Protein AF-0000000074260651 (afdb_homodimer)

Sequence (670 aa):
MNLETLSLDEWGDALPSSGFEPFHVPAALEALDAHTDGELRLYGGFKGDRPVGLFPAVVRERSVGTAILSPPPGFSIPRLGPLVMPASPKRRKREKVNATFAAELVEELDVDSSLTLFRTVCTTAYPDPRPYVWNDLDLDTRFTYRLAVDGDPDDMLAACSKSLRREIRDARDLDVTVEPEGLEGTRAVFERAAERYAEQDRTFSLTWPYVRDLTESMAADDRCRTYVARDADGEFLTGVVALYSNDDAYFWLGGARTVHEGVSVNSLVHWRMVEDVAAGEPRQSVDGYDLMGANTERLCRYKSKFGADLSPYYVVESGGPSMDVAKRAYRLVARMNLETLSLDEWGDALPSSGFEPFHVPAALEALDAHTDGELRLYGGFKGDRPVGLFPAVVRERSVGTAILSPPPG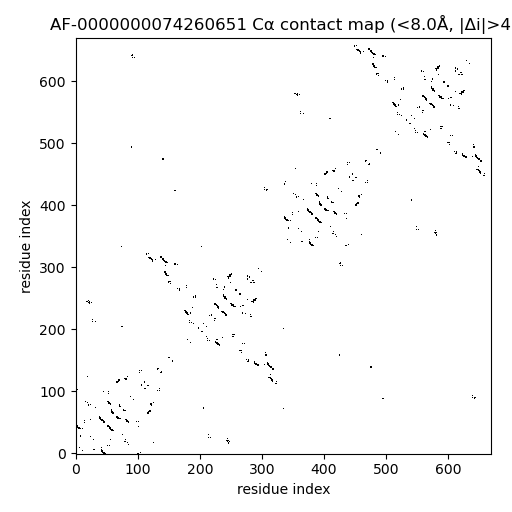FSIPRLGPLVMPASPKRRKREKVNATFAAELVEELDVDSSLTLFRTVCTTAYPDPRPYVWNDLDLDTRFTYRLAVDGDPDDMLAACSKSLRREIRDARDLDVTVEPEGLEGTRAVFERAAERYAEQDRTFSLTWPYVRDLTESMAADDRCRTYVARDADGEFLTGVVALYSNDDAYFWLGGARTVHEGVSVNSLVHWRMVEDVAAGEPRQSVDGYDLMGANTERLCRYKSKFGADLSPYYVVESGGPSMDVAKRAYRLVAR

InterPro domains:
  IPR016181 Acyl-CoA N-acyltransferase [SSF55729] (152-314)
  IPR038740 BioF2-like, acetyltransferase domain [PF13480] (161-303)

Organism: NCBI:txid2743089

Foldseek 3Di:
DDKDWDDLVVQQVQDDLDLADLCSHSLNVVLCCVPDAAHWTWMFDDDVPHTFKIAIWGWHDDPQAIETEQVAFLAQDQARGMDGHFPDPDPVRSVVSVLVVLVVVCVVQVQVDLRYKYKHWHGLSPDDPVSLVVVVWDKDKFKWFKAFLDDDLVVLLVLFAPVLVVLQVVLVPAQKDKDWDPPVLQVVQVVVQCVVCVVVVHDNRDDSSSSSSSQVSQVVVQFWTKIFMAHNVRHTFWIFIWGDDLAEIERGTTLDFGDDPNGTCSSNNVSVVSNQCSVQPPHVSYGMYIDRGDHDPVVNVVVVRSVTDMGMIMMIIHDDPSNVVVVVVSVVVSD/DDKDWDDLVRQQVQDDLDLADLCSHSLNVVLCCVPDAAHWTWMFDDDVPHTFKIAIWGWHDDPQAIETEQVAFLAQDQARGMDGHFPDPDPVRSVVSVLVVLVVVCVVQVQVDLRYKYKHWHGLSPDDPVSLVVVVWDKDKFKWFKAFLDDDLVVLLVVFAPVLVVLQVVLVPAQKDKDWDPPVLQVVQVVVQCVVCVVVVHDNRDDSSSSSSSQVSQVVVQFWTKIFMAHPVRDTFWIFIWGDDLAEIERGTTLDFGDDPNGTCSSNNVSVVSNQCSVQPPHVSYGMYIDRGCHDPVVNVVVVRSVTDMGMIMMIIHDDPSNVVVVVVSVVVSD

Nearest PDB structures (foldseek):
  6snr-assembly1_A  TM=6.760E-01  e=6.023E-12  Staphylococcus aureus
  4r87-assembly1_B  TM=6.368E-01  e=2.389E-03  Vibrio cholerae O1 biovar El Tor str. N16961
  6tdf-assembly1_A  TM=5.257E-01  e=7.294E-03  Aspergillus fumigatus Af293
  3tth-assembly13_F  TM=4.628E-01  e=1.761E-02  Coxiella burnetii
  3tth-assembly1_A  TM=4.621E-01  e=2.227E-02  Coxiella burnetii

pLDDT: mean 93.1, std 10.06, range [38.03, 98.81]

Secondary structure (DSSP, 8-state):
-EEEEE-HHHHHHH--SSS--GGGSHHHHHHHHHHSSSEEEEEEEEETTEEEEEEEEEEEEETTEEEEEESPTTS-------EE--S---HHHHHHHHHHHHHHHHHHTTTTSTTEEEEEE--TT----HHHHTTTEEEEEEEEEEEE--S-HHHHHHHS-HHHHHHHHHHHTSS-EEEEE-HHHHHHHHHHHHHHHHHTT------HHHHHHHHHHHHTTT-EEEEEEE-TT--EEEEEEEEE-SSEEEEEEE----EETTEE-HHHHHHHHHHHHHTT-S-TT--EEE-S---SHHHHHHHGGGTPEEEEEEEEEE-SHHHHHHHHHHHHHH-/-EEEEE-HHHHHHH--SSS--GGGSHHHHHHHHHHSSSEEEEEEEEETTEEEEEEEEEEEEETTEEEEEESPTTS-------EE--S---HHHHHHHHHHHHHHHHHHTTTTSTTEEEEEE--TT----HHHHTTTEEEEEEEEEEEE--S-HHHHHHHS-HHHHHHHHHHHTSS-EEEEE-HHHHHHHHHHHHHHHHHTT------HHHHHHHHHHHHTTT-EEEEEEE-TT--EEEEEEEEE-SSEEEEEEE----EETTEE-HHHHHHHHHHHHHTT-S-TT--EEE-S---SHHHHHHHGGGTPEEEEEEEEEE-SHHHHHHHHHHHHHH-

Solvent-accessible surface area (backbone atoms only — not comparable to full-atom values): 34716 Å² total; per-residue (Å²): 122,47,78,42,79,44,55,60,65,55,45,52,73,57,54,70,86,56,71,60,49,44,55,68,38,47,44,34,42,51,33,46,48,73,65,50,89,51,44,71,45,36,37,36,29,21,60,84,90,41,62,35,29,39,38,50,32,36,36,33,82,50,96,81,30,35,36,38,20,11,50,57,74,47,64,86,56,85,39,35,28,54,44,73,46,60,89,54,89,42,42,43,57,33,50,49,50,49,36,51,50,45,51,50,49,40,59,75,65,41,44,83,39,94,44,29,46,36,39,34,22,29,28,72,67,46,84,74,65,56,48,47,44,76,67,66,28,39,68,43,78,46,38,26,29,40,30,77,45,84,59,56,60,70,62,52,47,68,60,23,35,71,68,51,47,48,37,36,52,56,31,67,71,42,69,54,48,72,44,77,40,60,69,68,46,43,48,51,27,50,52,52,46,45,50,53,26,51,76,66,74,39,82,63,64,69,49,67,70,51,54,50,46,27,46,51,44,22,34,75,70,53,21,36,50,20,39,34,33,22,41,81,87,64,46,83,66,44,24,34,37,31,36,32,33,46,41,30,36,31,57,68,45,55,57,54,88,36,72,55,97,90,30,48,46,41,61,41,52,56,48,50,52,51,44,34,29,54,71,31,40,82,38,64,65,23,41,28,41,31,62,65,50,50,77,50,71,76,65,32,62,62,57,30,30,63,44,32,45,82,39,63,26,39,35,42,27,51,55,57,75,70,37,54,53,50,47,52,53,44,50,61,64,51,92,121,48,77,42,79,45,52,62,66,56,44,52,71,57,54,70,86,54,69,61,49,44,55,68,38,46,44,35,42,52,34,47,48,75,65,49,89,52,42,72,44,35,37,34,29,22,60,82,90,42,62,36,29,39,37,52,32,36,37,33,81,51,97,84,30,36,38,38,19,10,50,56,77,47,64,87,57,85,40,35,27,55,44,74,47,58,91,54,89,41,42,45,57,33,51,49,50,47,35,51,49,45,52,50,50,40,58,74,65,41,43,84,39,93,45,30,46,34,37,32,21,30,29,72,66,45,84,73,65,57,48,46,44,77,67,66,28,42,69,42,76,46,38,25,29,39,28,76,44,84,59,56,60,70,63,51,47,69,58,23,36,71,67,51,46,48,36,34,54,56,33,67,72,41,69,54,48,72,44,77,40,58,68,68,47,42,48,53,27,49,52,53,46,46,49,53,28,53,76,66,75,39,87,61,64,67,48,67,70,51,52,50,45,27,45,53,44,22,34,75,69,53,22,37,50,21,40,34,33,22,41,82,86,63,46,84,66,45,25,35,36,32,37,32,33,48,42,30,34,30,56,69,45,55,57,54,88,34,72,56,96,88,30,48,45,39,60,42,51,56,46,51,50,52,45,34,30,53,71,32,40,82,37,66,65,21,41,30,40,29,62,65,51,50,77,49,70,76,65,32,64,63,58,30,29,65,43,33,46,81,40,62,28,39,34,40,27,53,55,57,74,70,36,54,53,50,46,51,52,45,51,61,64,52,95

Radius of gyration: 27.03 Å; Cα contacts (8 Å, |Δi|>4): 1386; chains: 2; bounding box: 63×72×61 Å

Structure (mmCIF, N/CA/C/O backbone):
data_AF-0000000074260651-model_v1
#
loop_
_entity.id
_entity.type
_entity.pdbx_description
1 polymer 'GNAT family N-acetyltransferase'
#
loop_
_atom_site.group_PDB
_atom_site.id
_atom_site.type_symbol
_atom_site.label_atom_id
_atom_site.label_alt_id
_atom_site.label_comp_id
_atom_site.label_asym_id
_atom_site.label_entity_id
_atom_site.label_seq_id
_atom_site.pdbx_PDB_ins_code
_atom_site.Cartn_x
_atom_site.Cartn_y
_atom_site.Cartn_z
_atom_site.occupancy
_atom_site.B_iso_or_equiv
_atom_site.auth_seq_id
_atom_site.auth_comp_id
_atom_site.auth_asym_id
_atom_site.auth_atom_id
_atom_site.pdbx_PDB_model_num
ATOM 1 N N . MET A 1 1 ? -26.797 -8.141 -0.712 1 88.06 1 MET A N 1
ATOM 2 C CA . MET A 1 1 ? -25.859 -9.07 -1.351 1 88.06 1 MET A CA 1
ATOM 3 C C . MET A 1 1 ? -26.078 -10.492 -0.843 1 88.06 1 MET A C 1
ATOM 5 O O . MET A 1 1 ? -26.297 -10.703 0.35 1 88.06 1 MET A O 1
ATOM 9 N N . ASN A 1 2 ? -26.219 -11.414 -1.767 1 93.06 2 ASN A N 1
ATOM 10 C CA . ASN A 1 2 ? -26.359 -12.828 -1.417 1 93.06 2 ASN A CA 1
ATOM 11 C C . ASN A 1 2 ? -25.031 -13.578 -1.541 1 93.06 2 ASN A C 1
ATOM 13 O O . ASN A 1 2 ? -24.359 -13.469 -2.561 1 93.06 2 ASN A O 1
ATOM 17 N N . LEU A 1 3 ? -24.703 -14.273 -0.501 1 96.69 3 LEU A N 1
ATOM 18 C CA . LEU A 1 3 ? -23.5 -15.094 -0.505 1 96.69 3 LEU A CA 1
ATOM 19 C C . LEU A 1 3 ? -23.844 -16.547 -0.788 1 96.69 3 LEU A C 1
ATOM 21 O O . LEU A 1 3 ? -24.734 -17.125 -0.155 1 96.69 3 LEU A O 1
ATOM 25 N N . GLU A 1 4 ? -23.156 -17.141 -1.781 1 97.06 4 GLU A N 1
ATOM 26 C CA . GLU A 1 4 ? -23.422 -18.516 -2.195 1 97.06 4 GLU A CA 1
ATOM 27 C C . GLU A 1 4 ? -22.125 -19.312 -2.301 1 97.06 4 GLU A C 1
ATOM 29 O O . GLU A 1 4 ? -21.031 -18.734 -2.424 1 97.06 4 GLU A O 1
ATOM 34 N N . THR A 1 5 ? -22.281 -20.578 -2.17 1 97.81 5 THR A N 1
ATOM 35 C CA . THR A 1 5 ? -21.188 -21.469 -2.521 1 97.81 5 THR A CA 1
ATOM 36 C C . THR A 1 5 ? -21.297 -21.906 -3.98 1 97.81 5 THR A C 1
ATOM 38 O O . THR A 1 5 ? -22.375 -22.25 -4.457 1 97.81 5 THR A O 1
ATOM 41 N N . LEU A 1 6 ? -20.203 -21.906 -4.621 1 98.62 6 LEU A N 1
ATOM 42 C CA . LEU A 1 6 ? -20.172 -22.156 -6.059 1 98.62 6 LEU A CA 1
ATOM 43 C C . LEU A 1 6 ? -19.453 -23.453 -6.383 1 98.62 6 LEU A C 1
ATOM 45 O O . LEU A 1 6 ? -18.531 -23.859 -5.672 1 98.62 6 LEU A O 1
ATOM 49 N N . SER A 1 7 ? -19.938 -24.094 -7.5 1 98.31 7 SER A N 1
ATOM 50 C CA . SER A 1 7 ? -19.125 -25.141 -8.117 1 98.31 7 SER A CA 1
ATOM 51 C C . SER A 1 7 ? -17.922 -24.531 -8.836 1 98.31 7 SER A C 1
ATOM 53 O O . SER A 1 7 ? -17.844 -23.312 -9.039 1 98.31 7 SER A O 1
ATOM 55 N N . LEU A 1 8 ? -17.031 -25.375 -9.148 1 98.19 8 LEU A N 1
ATOM 56 C CA . LEU A 1 8 ? -15.852 -24.922 -9.867 1 98.19 8 LEU A CA 1
ATOM 57 C C . LEU A 1 8 ? -16.234 -24.281 -11.195 1 98.19 8 LEU A C 1
ATOM 59 O O . LEU A 1 8 ? -15.641 -23.266 -11.594 1 98.19 8 LEU A O 1
ATOM 63 N N . ASP A 1 9 ? -17.203 -24.828 -11.867 1 98.06 9 ASP A N 1
ATOM 64 C CA . ASP A 1 9 ? -17.656 -24.281 -13.141 1 98.06 9 ASP A CA 1
ATOM 65 C C . ASP A 1 9 ? -18.297 -22.906 -12.945 1 98.06 9 ASP A C 1
ATOM 67 O O . ASP A 1 9 ? -18.016 -21.984 -13.703 1 98.06 9 ASP A O 1
ATOM 71 N N . GLU A 1 10 ? -19.203 -22.828 -11.969 1 98.31 10 GLU A N 1
ATOM 72 C CA . GLU A 1 10 ? -19.844 -21.547 -11.664 1 98.31 10 GLU A CA 1
ATOM 73 C C . GLU A 1 10 ? -18.812 -20.484 -11.297 1 98.31 10 GLU A C 1
ATOM 75 O O . GLU A 1 10 ? -18.953 -19.312 -11.656 1 98.31 10 GLU A O 1
ATOM 80 N N . TRP A 1 11 ? -17.812 -20.922 -10.555 1 98.69 11 TRP A N 1
ATOM 81 C CA . TRP A 1 11 ? -16.703 -20.031 -10.195 1 98.69 11 TRP A CA 1
ATOM 82 C C . TRP A 1 11 ? -16 -19.5 -11.438 1 98.69 11 TRP A C 1
ATOM 84 O O . TRP A 1 11 ? -15.805 -18.281 -11.57 1 98.69 11 TRP A O 1
ATOM 94 N N . GLY A 1 12 ? -15.656 -20.391 -12.305 1 98.31 12 GLY A N 1
ATOM 95 C CA . GLY A 1 12 ? -15.023 -19.984 -13.555 1 98.31 12 GLY A CA 1
ATOM 96 C C . GLY A 1 12 ? -15.844 -18.969 -14.328 1 98.31 12 GLY A C 1
ATOM 97 O O . GLY A 1 12 ? -15.305 -18 -14.859 1 98.31 12 GLY A O 1
ATOM 98 N N . ASP A 1 13 ? -17.156 -19.172 -14.344 1 97.81 13 ASP A N 1
ATOM 99 C CA . ASP A 1 13 ? -18.062 -18.266 -15.062 1 97.81 13 ASP A CA 1
ATOM 100 C C . ASP A 1 13 ? -18.125 -16.891 -14.406 1 97.81 13 ASP A C 1
ATOM 102 O O . ASP A 1 13 ? -18.375 -15.891 -15.07 1 97.81 13 ASP A O 1
ATOM 106 N N . ALA A 1 14 ? -17.859 -16.859 -13.117 1 98.19 14 ALA A N 1
ATOM 107 C CA . ALA A 1 14 ? -18.031 -15.641 -12.344 1 98.19 14 ALA A CA 1
ATOM 108 C C . ALA A 1 14 ? -16.734 -14.82 -12.336 1 98.19 14 ALA A C 1
ATOM 110 O O . ALA A 1 14 ? -16.75 -13.648 -11.961 1 98.19 14 ALA A O 1
ATOM 111 N N . LEU A 1 15 ? -15.586 -15.438 -12.719 1 98.19 15 LEU A N 1
ATOM 112 C CA . LEU A 1 15 ? -14.312 -14.727 -12.695 1 98.19 15 LEU A CA 1
ATOM 113 C C . LEU A 1 15 ? -14.352 -13.5 -13.602 1 98.19 15 LEU A C 1
ATOM 115 O O . LEU A 1 15 ? -14.906 -13.555 -14.703 1 98.19 15 LEU A O 1
ATOM 119 N N . PRO A 1 16 ? -13.812 -12.375 -13.148 1 97.38 16 PRO A N 1
ATOM 120 C CA . PRO A 1 16 ? -13.688 -11.219 -14.031 1 97.38 16 PRO A CA 1
ATOM 121 C C . PRO A 1 16 ? -12.672 -11.43 -15.148 1 97.38 16 PRO A C 1
ATOM 123 O O . PRO A 1 16 ? -12 -12.469 -15.188 1 97.38 16 PRO A O 1
ATOM 126 N N . SER A 1 17 ? -12.586 -10.445 -16.016 1 96.25 17 SER A N 1
ATOM 127 C CA . SER A 1 17 ? -11.68 -10.555 -17.156 1 96.25 17 SER A CA 1
ATOM 128 C C . SER A 1 17 ? -10.242 -10.242 -16.75 1 96.25 17 SER A C 1
ATOM 130 O O . SER A 1 17 ? -9.305 -10.555 -17.484 1 96.25 17 SER A O 1
ATOM 132 N N . SER A 1 18 ? -10.062 -9.602 -15.641 1 96.5 18 SER A N 1
ATOM 133 C CA . SER A 1 18 ? -8.742 -9.219 -15.148 1 96.5 18 SER A CA 1
ATOM 134 C C . SER A 1 18 ? -8.75 -9.062 -13.633 1 96.5 18 SER A C 1
ATOM 136 O O . SER A 1 18 ? -9.797 -9.156 -12.992 1 96.5 18 SER A O 1
ATOM 138 N N . GLY A 1 19 ? -7.633 -8.922 -13.062 1 96.31 19 GLY A N 1
ATOM 139 C CA . GLY A 1 19 ? -7.547 -8.555 -11.656 1 96.31 19 GLY A CA 1
ATOM 140 C C . GLY A 1 19 ? -7.438 -9.75 -10.727 1 96.31 19 GLY A C 1
ATOM 141 O O . GLY A 1 19 ? -7.508 -9.594 -9.508 1 96.31 19 GLY A O 1
ATOM 142 N N . PHE A 1 20 ? -7.367 -10.961 -11.25 1 97.75 20 PHE A N 1
ATOM 143 C CA . PHE A 1 20 ? -7.18 -12.141 -10.414 1 97.75 20 PHE A CA 1
ATOM 144 C C . PHE A 1 20 ? -5.801 -12.758 -10.641 1 97.75 20 PHE A C 1
ATOM 146 O O . PHE A 1 20 ? -5.086 -12.352 -11.562 1 97.75 20 PHE A O 1
ATOM 153 N N . GLU A 1 21 ? -5.406 -13.688 -9.742 1 97.44 21 GLU A N 1
ATOM 154 C CA . GLU A 1 21 ? -4.133 -14.406 -9.805 1 97.44 21 GLU A CA 1
ATOM 155 C C . GLU A 1 21 ? -4.289 -15.75 -10.5 1 97.44 21 GLU A C 1
ATOM 157 O O . GLU A 1 21 ? -5.406 -16.266 -10.641 1 97.44 21 GLU A O 1
ATOM 162 N N . PRO A 1 22 ? -3.172 -16.328 -10.953 1 98.25 22 PRO A N 1
ATOM 163 C CA . PRO A 1 22 ? -3.273 -17.609 -11.648 1 98.25 22 PRO A CA 1
ATOM 164 C C . PRO A 1 22 ? -3.973 -18.672 -10.82 1 98.25 22 PRO A C 1
ATOM 166 O O . PRO A 1 22 ? -4.66 -19.547 -11.375 1 98.25 22 PRO A O 1
ATOM 169 N N . PHE A 1 23 ? -3.898 -18.562 -9.586 1 98.56 23 PHE A N 1
ATOM 170 C CA . PHE A 1 23 ? -4.375 -19.641 -8.719 1 98.56 23 PHE A CA 1
ATOM 171 C C . PHE A 1 23 ? -5.875 -19.516 -8.477 1 98.56 23 PHE A C 1
ATOM 173 O O . PHE A 1 23 ? -6.484 -20.406 -7.871 1 98.56 23 PHE A O 1
ATOM 180 N N . HIS A 1 24 ? -6.449 -18.469 -9.016 1 98.81 24 HIS A N 1
ATOM 181 C CA . HIS A 1 24 ? -7.895 -18.297 -8.914 1 98.81 24 HIS A CA 1
ATOM 182 C C . HIS A 1 24 ? -8.617 -19.078 -9.992 1 98.81 24 HIS A C 1
ATOM 184 O O . HIS A 1 24 ? -9.836 -19.266 -9.93 1 98.81 24 HIS A O 1
ATOM 190 N N . VAL A 1 25 ? -7.934 -19.5 -11.016 1 98.56 25 VAL A N 1
ATOM 191 C CA . VAL A 1 25 ? -8.641 -20.141 -12.125 1 98.56 25 VAL A CA 1
ATOM 192 C C . VAL A 1 25 ? -9.047 -21.562 -11.727 1 98.56 25 VAL A C 1
ATOM 194 O O . VAL A 1 25 ? -8.375 -22.203 -10.93 1 98.56 25 VAL A O 1
ATOM 197 N N . PRO A 1 26 ? -10.078 -22.078 -12.352 1 98.5 26 PRO A N 1
ATOM 198 C CA . PRO A 1 26 ? -10.609 -23.391 -11.977 1 98.5 26 PRO A CA 1
ATOM 199 C C . PRO A 1 26 ? -9.555 -24.5 -12.07 1 98.5 26 PRO A C 1
ATOM 201 O O . PRO A 1 26 ? -9.5 -25.375 -11.203 1 98.5 26 PRO A O 1
ATOM 204 N N . ALA A 1 27 ? -8.664 -24.438 -13.047 1 98.25 27 ALA A N 1
ATOM 205 C CA . ALA A 1 27 ? -7.645 -25.469 -13.227 1 98.25 27 ALA A CA 1
ATOM 206 C C . ALA A 1 27 ? -6.723 -25.547 -12.016 1 98.25 27 ALA A C 1
ATOM 208 O O . ALA A 1 27 ? -6.395 -26.641 -11.539 1 98.25 27 ALA A O 1
ATOM 209 N N . ALA A 1 28 ? -6.32 -24.422 -11.523 1 98.75 28 ALA A N 1
ATOM 210 C CA . ALA A 1 28 ? -5.438 -24.375 -10.359 1 98.75 28 ALA A CA 1
ATOM 211 C C . ALA A 1 28 ? -6.176 -24.797 -9.102 1 98.75 28 ALA A C 1
ATOM 213 O O . ALA A 1 28 ? -5.633 -25.547 -8.273 1 98.75 28 ALA A O 1
ATOM 214 N N . LEU A 1 29 ? -7.43 -24.328 -8.961 1 98.75 29 LEU A N 1
ATOM 215 C CA . LEU A 1 29 ? -8.219 -24.641 -7.773 1 98.75 29 LEU A CA 1
ATOM 216 C C . LEU A 1 29 ? -8.531 -26.125 -7.719 1 98.75 29 LEU A C 1
ATOM 218 O O . LEU A 1 29 ? -8.555 -26.719 -6.637 1 98.75 29 LEU A O 1
ATOM 222 N N . GLU A 1 30 ? -8.781 -26.703 -8.836 1 98 30 GLU A N 1
ATOM 223 C CA . GLU A 1 30 ? -9.031 -28.141 -8.898 1 98 30 GLU A CA 1
ATOM 224 C C . GLU A 1 30 ? -7.809 -28.938 -8.43 1 98 30 GLU A C 1
ATOM 226 O O . GLU A 1 30 ? -7.938 -29.891 -7.656 1 98 30 GLU A O 1
ATOM 231 N N . ALA A 1 31 ? -6.648 -28.562 -8.945 1 98.25 31 ALA A N 1
ATOM 232 C CA . ALA A 1 31 ? -5.41 -29.219 -8.516 1 98.25 31 ALA A CA 1
ATOM 233 C C . ALA A 1 31 ? -5.195 -29.031 -7.016 1 98.25 31 ALA A C 1
ATOM 235 O O . ALA A 1 31 ? -4.824 -29.984 -6.32 1 98.25 31 ALA A O 1
ATOM 236 N N . LEU A 1 32 ? -5.422 -27.844 -6.5 1 98.19 32 LEU A N 1
ATOM 237 C CA . LEU A 1 32 ? -5.273 -27.578 -5.078 1 98.19 32 LEU A CA 1
ATOM 238 C C . LEU A 1 32 ? -6.203 -28.453 -4.254 1 98.19 32 LEU A C 1
ATOM 240 O O . LEU A 1 32 ? -5.781 -29.062 -3.266 1 98.19 32 LEU A O 1
ATOM 244 N N . ASP A 1 33 ? -7.434 -28.531 -4.691 1 97.75 33 ASP A N 1
ATOM 245 C CA . ASP A 1 33 ? -8.453 -29.312 -3.99 1 97.75 33 ASP A CA 1
ATOM 246 C C . ASP A 1 33 ? -8.055 -30.781 -3.908 1 97.75 33 ASP A C 1
ATOM 248 O O . ASP A 1 33 ? -8.289 -31.438 -2.891 1 97.75 33 ASP A O 1
ATOM 252 N N . ALA A 1 34 ? -7.453 -31.281 -4.902 1 97.69 34 ALA A N 1
ATOM 253 C CA . ALA A 1 34 ? -7.09 -32.688 -4.984 1 97.69 34 ALA A CA 1
ATOM 254 C C . ALA A 1 34 ? -5.934 -33 -4.043 1 97.69 34 ALA A C 1
ATOM 256 O O . ALA A 1 34 ? -5.746 -34.156 -3.656 1 97.69 34 ALA A O 1
ATOM 257 N N . HIS A 1 35 ? -5.199 -32 -3.627 1 97.56 35 HIS A N 1
ATOM 258 C CA . HIS A 1 35 ? -3.949 -32.344 -2.947 1 97.56 35 HIS A CA 1
ATOM 259 C C . HIS A 1 35 ? -3.93 -31.766 -1.533 1 97.56 35 HIS A C 1
ATOM 261 O O . HIS A 1 35 ? -3.1 -32.156 -0.712 1 97.56 35 HIS A O 1
ATOM 267 N N . THR A 1 36 ? -4.777 -30.781 -1.23 1 95.69 36 THR A N 1
ATOM 268 C CA . THR A 1 36 ? -4.762 -30.141 0.08 1 95.69 36 THR A CA 1
ATOM 269 C C . THR A 1 36 ? -5.535 -30.969 1.098 1 95.69 36 THR A C 1
ATOM 271 O O . THR A 1 36 ? -6.434 -31.734 0.731 1 95.69 36 THR A O 1
ATOM 274 N N . ASP A 1 37 ? -5.027 -30.766 2.34 1 90.69 37 ASP A N 1
ATOM 275 C CA . ASP A 1 37 ? -5.832 -31.281 3.445 1 90.69 37 ASP A CA 1
ATOM 276 C C . ASP A 1 37 ? -6.934 -30.297 3.826 1 90.69 37 ASP A C 1
ATOM 278 O O . ASP A 1 37 ? -6.66 -29.125 4.117 1 90.69 37 ASP A O 1
ATOM 282 N N . GLY A 1 38 ? -8.211 -30.609 3.553 1 93.88 38 GLY A N 1
ATOM 283 C CA . GLY A 1 38 ? -9.344 -29.75 3.816 1 93.88 38 GLY A CA 1
ATOM 284 C C . GLY A 1 38 ? -10.344 -29.703 2.672 1 93.88 38 GLY A C 1
ATOM 285 O O . GLY A 1 38 ? -10.211 -30.453 1.7 1 93.88 38 GLY A O 1
ATOM 286 N N . GLU A 1 39 ? -11.266 -28.844 2.887 1 96.38 39 GLU A N 1
ATOM 287 C CA . GLU A 1 39 ? -12.336 -28.703 1.898 1 96.38 39 GLU A CA 1
ATOM 288 C C . GLU A 1 39 ? -12.25 -27.344 1.2 1 96.38 39 GLU A C 1
ATOM 290 O O . GLU A 1 39 ? -12.234 -26.297 1.856 1 96.38 39 GLU A O 1
ATOM 295 N N . LEU A 1 40 ? -12.117 -27.438 -0.144 1 98.19 40 LEU A N 1
ATOM 296 C CA . LEU A 1 40 ? -12.188 -26.203 -0.919 1 98.19 40 LEU A CA 1
ATOM 297 C C . LEU A 1 40 ? -13.625 -25.703 -0.995 1 98.19 40 LEU A C 1
ATOM 299 O O . LEU A 1 40 ? -14.523 -26.422 -1.436 1 98.19 40 LEU A O 1
ATOM 303 N N . ARG A 1 41 ? -13.891 -24.547 -0.505 1 98.5 41 ARG A N 1
ATOM 304 C CA . ARG A 1 41 ? -15.18 -23.875 -0.603 1 98.5 41 ARG A CA 1
ATOM 305 C C . ARG A 1 41 ? -15.047 -22.562 -1.373 1 98.5 41 ARG A C 1
ATOM 307 O O . ARG A 1 41 ? -14.219 -21.719 -1.036 1 98.5 41 ARG A O 1
ATOM 314 N N . LEU A 1 42 ? -15.852 -22.453 -2.42 1 98.81 42 LEU A N 1
ATOM 315 C CA . LEU A 1 42 ? -15.828 -21.281 -3.27 1 98.81 42 LEU A CA 1
ATOM 316 C C . LEU A 1 42 ? -17.047 -20.391 -2.998 1 98.81 42 LEU A C 1
ATOM 318 O O . LEU A 1 42 ? -18.172 -20.781 -3.277 1 98.81 42 LEU A O 1
ATOM 322 N N . TYR A 1 43 ? -16.734 -19.203 -2.473 1 98.75 43 TYR A N 1
ATOM 323 C CA . TYR A 1 43 ? -17.828 -18.297 -2.129 1 98.75 43 TYR A CA 1
ATOM 324 C C . TYR A 1 43 ? -17.984 -17.219 -3.189 1 98.75 43 TYR A C 1
ATOM 326 O O . TYR A 1 43 ? -17 -16.688 -3.701 1 98.75 43 TYR A O 1
ATOM 334 N N . GLY A 1 44 ? -19.25 -16.953 -3.535 1 98.62 44 GLY A N 1
ATOM 335 C CA . GLY A 1 44 ? -19.609 -15.852 -4.418 1 98.62 44 GLY A CA 1
ATOM 336 C C . GLY A 1 44 ? -20.672 -14.938 -3.834 1 98.62 44 GLY A C 1
ATOM 337 O O . GLY A 1 44 ? -21.656 -15.414 -3.281 1 98.62 44 GLY A O 1
ATOM 338 N N . GLY A 1 45 ? -20.344 -13.672 -3.814 1 98.06 45 GLY A N 1
ATOM 339 C CA . GLY A 1 45 ? -21.344 -12.664 -3.504 1 98.06 45 GLY A CA 1
ATOM 340 C C . GLY A 1 45 ? -22.016 -12.086 -4.738 1 98.06 45 GLY A C 1
ATOM 341 O O . GLY A 1 45 ? -21.344 -11.742 -5.711 1 98.06 45 GLY A O 1
ATOM 342 N N . PHE A 1 46 ? -23.375 -11.961 -4.691 1 97.69 46 PHE A N 1
ATOM 343 C CA . PHE A 1 46 ? -24.109 -11.562 -5.887 1 97.69 46 PHE A CA 1
ATOM 344 C C . PHE A 1 46 ? -25.078 -10.43 -5.57 1 97.69 46 PHE A C 1
ATOM 346 O O . PHE A 1 46 ? -25.672 -10.398 -4.492 1 97.69 46 PHE A O 1
ATOM 353 N N . LYS A 1 47 ? -25.141 -9.492 -6.414 1 95.56 47 LYS A N 1
ATOM 354 C CA . LYS A 1 47 ? -26.25 -8.547 -6.52 1 95.56 47 LYS A CA 1
ATOM 355 C C . LYS A 1 47 ? -27.156 -8.898 -7.699 1 95.56 47 LYS A C 1
ATOM 357 O O . LYS A 1 47 ? -26.812 -8.609 -8.852 1 95.56 47 LYS A O 1
ATOM 362 N N . GLY A 1 48 ? -28.281 -9.453 -7.402 1 93.19 48 GLY A N 1
ATOM 363 C CA . GLY A 1 48 ? -29 -10.141 -8.469 1 93.19 48 GLY A CA 1
ATOM 364 C C . GLY A 1 48 ? -28.219 -11.305 -9.055 1 93.19 48 GLY A C 1
ATOM 365 O O . GLY A 1 48 ? -27.781 -12.188 -8.328 1 93.19 48 GLY A O 1
ATOM 366 N N . ASP A 1 49 ? -28.016 -11.242 -10.367 1 92.44 49 ASP A N 1
ATOM 367 C CA . ASP A 1 49 ? -27.297 -12.32 -11.039 1 92.44 49 ASP A CA 1
ATOM 368 C C . ASP A 1 49 ? -25.844 -11.93 -11.305 1 92.44 49 ASP A C 1
ATOM 370 O O . ASP A 1 49 ? -25.078 -12.727 -11.852 1 92.44 49 ASP A O 1
ATOM 374 N N . ARG A 1 50 ? -25.531 -10.828 -10.812 1 95.56 50 ARG A N 1
ATOM 375 C CA . ARG A 1 50 ? -24.188 -10.32 -11.102 1 95.56 50 ARG A CA 1
ATOM 376 C C . ARG A 1 50 ? -23.234 -10.617 -9.953 1 95.56 50 ARG A C 1
ATOM 378 O O . ARG A 1 50 ? -23.469 -10.211 -8.812 1 95.56 50 ARG A O 1
ATOM 385 N N . PRO A 1 51 ? -22.141 -11.352 -10.266 1 97.25 51 PRO A N 1
ATOM 386 C CA . PRO A 1 51 ? -21.141 -11.547 -9.211 1 97.25 51 PRO A CA 1
ATOM 387 C C . PRO A 1 51 ? -20.422 -10.25 -8.828 1 97.25 51 PRO A C 1
ATOM 389 O O . PRO A 1 51 ? -20 -9.492 -9.703 1 97.25 51 PRO A O 1
ATOM 392 N N . VAL A 1 52 ? -20.281 -10 -7.547 1 97.44 52 VAL A N 1
ATOM 393 C CA . VAL A 1 52 ? -19.641 -8.773 -7.098 1 97.44 52 VAL A CA 1
ATOM 394 C C . VAL A 1 52 ? -18.484 -9.109 -6.16 1 97.44 52 VAL A C 1
ATOM 396 O O . VAL A 1 52 ? -17.688 -8.242 -5.809 1 97.44 52 VAL A O 1
ATOM 399 N N . GLY A 1 53 ? -18.344 -10.297 -5.734 1 98.06 53 GLY A N 1
ATOM 400 C CA . GLY A 1 53 ? -17.25 -10.766 -4.898 1 98.06 53 GLY A CA 1
ATOM 401 C C . GLY A 1 53 ? -17 -12.258 -5.012 1 98.06 53 GLY A C 1
ATOM 402 O O . GLY A 1 53 ? -17.938 -13.031 -5.203 1 98.06 53 GLY A O 1
ATOM 403 N N . LEU A 1 54 ? -15.828 -12.68 -4.965 1 98.81 54 LEU A N 1
ATOM 404 C CA . LEU A 1 54 ? -15.422 -14.078 -4.965 1 98.81 54 LEU A CA 1
ATOM 405 C C . LEU A 1 54 ? -14.367 -14.344 -3.895 1 98.81 54 LEU A C 1
ATOM 407 O O . LEU A 1 54 ? -13.484 -13.516 -3.67 1 98.81 54 LEU A O 1
ATOM 411 N N . PHE A 1 55 ? -14.469 -15.484 -3.219 1 98.75 55 PHE A N 1
ATOM 412 C CA . PHE A 1 55 ? -13.5 -15.859 -2.193 1 98.75 55 PHE A CA 1
ATOM 413 C C . PHE A 1 55 ? -13.328 -17.375 -2.137 1 98.75 55 PHE A C 1
ATOM 415 O O . PHE A 1 55 ? -14.266 -18.094 -1.797 1 98.75 55 PHE A O 1
ATOM 422 N N . PRO A 1 56 ? -12.141 -17.828 -2.504 1 98.81 56 PRO A N 1
ATOM 423 C CA . PRO A 1 56 ? -11.836 -19.25 -2.332 1 98.81 56 PRO A CA 1
ATOM 424 C C . PRO A 1 56 ? -11.219 -19.562 -0.969 1 98.81 56 PRO A C 1
ATOM 426 O O . PRO A 1 56 ? -10.32 -18.859 -0.519 1 98.81 56 PRO A O 1
ATOM 429 N N . ALA A 1 57 ? -11.688 -20.562 -0.326 1 97.62 57 ALA A N 1
ATOM 430 C CA . ALA A 1 57 ? -11.172 -20.938 0.992 1 97.62 57 ALA A CA 1
ATOM 431 C C . ALA A 1 57 ? -10.938 -22.438 1.096 1 97.62 57 ALA A C 1
ATOM 433 O O . ALA A 1 57 ? -11.719 -23.234 0.579 1 97.62 57 ALA A O 1
ATOM 434 N N . VAL A 1 58 ? -9.844 -22.766 1.676 1 97.5 58 VAL A N 1
ATOM 435 C CA . VAL A 1 58 ? -9.633 -24.125 2.131 1 97.5 58 VAL A CA 1
ATOM 436 C C . VAL A 1 58 ? -9.953 -24.234 3.621 1 97.5 58 VAL A C 1
ATOM 438 O O . VAL A 1 58 ? -9.289 -23.609 4.449 1 97.5 58 VAL A O 1
ATOM 441 N N . VAL A 1 59 ? -10.984 -25 3.902 1 96.44 59 VAL A N 1
ATOM 442 C CA . VAL A 1 59 ? -11.469 -25.125 5.273 1 96.44 59 VAL A CA 1
ATOM 443 C C . VAL A 1 59 ? -11.016 -26.453 5.863 1 96.44 59 VAL A C 1
ATOM 445 O O . VAL A 1 59 ? -11.266 -27.516 5.285 1 96.44 59 VAL A O 1
ATOM 448 N N . ARG A 1 60 ? -10.328 -26.328 6.91 1 93.06 60 ARG A N 1
ATOM 449 C CA . ARG A 1 60 ? -9.914 -27.5 7.668 1 93.06 60 ARG A CA 1
ATOM 450 C C . ARG A 1 60 ? -10.617 -27.578 9.016 1 93.06 60 ARG A C 1
ATOM 452 O O . ARG A 1 60 ? -10.375 -26.75 9.891 1 93.06 60 ARG A O 1
ATOM 459 N N . GLU A 1 61 ? -11.445 -28.547 9.188 1 90.62 61 GLU A N 1
ATOM 460 C CA . GLU A 1 61 ? -12.172 -28.734 10.445 1 90.62 61 GLU A CA 1
ATOM 461 C C . GLU A 1 61 ? -11.5 -29.797 11.312 1 90.62 61 GLU A C 1
ATOM 463 O O . GLU A 1 61 ? -11.273 -30.922 10.859 1 90.62 61 GLU A O 1
ATOM 468 N N . ARG A 1 62 ? -11.141 -29.328 12.461 1 85.94 62 ARG A N 1
ATOM 469 C CA . ARG A 1 62 ? -10.578 -30.25 13.453 1 85.94 62 ARG A CA 1
ATOM 470 C C . ARG A 1 62 ? -11.336 -30.172 14.773 1 85.94 62 ARG A C 1
ATOM 472 O O . ARG A 1 62 ? -12.219 -29.328 14.938 1 85.94 62 ARG A O 1
ATOM 479 N N . SER A 1 63 ? -11.062 -31.109 15.602 1 84.19 63 SER A N 1
ATOM 480 C CA . SER A 1 63 ? -11.727 -31.141 16.906 1 84.19 63 SER A CA 1
ATOM 481 C C . SER A 1 63 ? -11.414 -29.875 17.703 1 84.19 63 SER A C 1
ATOM 483 O O . SER A 1 63 ? -12.242 -29.422 18.5 1 84.19 63 SER A O 1
ATOM 485 N N . VAL A 1 64 ? -10.328 -29.266 17.406 1 80.5 64 VAL A N 1
ATOM 486 C CA . VAL A 1 64 ? -9.867 -28.141 18.234 1 80.5 64 VAL A CA 1
ATOM 487 C C . VAL A 1 64 ? -10.25 -26.828 17.578 1 80.5 64 VAL A C 1
ATOM 489 O O . VAL A 1 64 ? -10.117 -25.766 18.188 1 80.5 64 VAL A O 1
ATOM 492 N N . GLY A 1 65 ? -10.742 -26.969 16.406 1 87.88 65 GLY A N 1
ATOM 493 C CA . GLY A 1 65 ? -11.141 -25.734 15.766 1 87.88 65 GLY A CA 1
ATOM 494 C C . GLY A 1 65 ? -11.141 -25.828 14.25 1 87.88 65 GLY A C 1
ATOM 495 O O . GLY A 1 65 ? -11.023 -26.922 13.688 1 87.88 65 GLY A O 1
ATOM 496 N N . THR A 1 66 ? -11.43 -24.734 13.672 1 91.19 66 THR A N 1
ATOM 497 C CA . THR A 1 66 ? -11.531 -24.641 12.219 1 91.19 66 THR A CA 1
ATOM 498 C C . THR A 1 66 ? -10.484 -23.672 11.664 1 91.19 66 THR A C 1
ATOM 500 O O . THR A 1 66 ? -10.258 -22.609 12.234 1 91.19 66 THR A O 1
ATOM 503 N N . ALA A 1 67 ? -9.742 -24.094 10.672 1 93.19 67 ALA A N 1
ATOM 504 C CA . ALA A 1 67 ? -8.828 -23.203 9.945 1 93.19 67 ALA A CA 1
ATOM 505 C C . ALA A 1 67 ? -9.367 -22.875 8.562 1 93.19 67 ALA A C 1
ATOM 507 O O . ALA A 1 67 ? -9.727 -23.781 7.797 1 93.19 67 ALA A O 1
ATOM 508 N N . ILE A 1 68 ? -9.555 -21.656 8.297 1 95.5 68 ILE A N 1
ATOM 509 C CA . ILE A 1 68 ? -9.977 -21.156 6.988 1 95.5 68 ILE A CA 1
ATOM 510 C C . ILE A 1 68 ? -8.82 -20.422 6.316 1 95.5 68 ILE A C 1
ATOM 512 O O . ILE A 1 68 ? -8.461 -19.312 6.727 1 95.5 68 ILE A O 1
ATOM 516 N N . LEU A 1 69 ? -8.258 -21.031 5.301 1 96.38 69 LEU A N 1
ATOM 517 C CA . LEU A 1 69 ? -7 -20.562 4.723 1 96.38 69 LEU A CA 1
ATOM 518 C C . LEU A 1 69 ? -7.164 -20.281 3.232 1 96.38 69 LEU A C 1
ATOM 520 O O . LEU A 1 69 ? -7.734 -21.094 2.498 1 96.38 69 LEU A O 1
ATOM 524 N N . SER A 1 70 ? -6.805 -19.141 2.826 1 97.69 70 SER A N 1
ATOM 525 C CA . SER A 1 70 ? -6.762 -18.75 1.423 1 97.69 70 SER A CA 1
ATOM 526 C C . SER A 1 70 ? -5.488 -17.969 1.107 1 97.69 70 SER A C 1
ATOM 528 O O . SER A 1 70 ? -5.484 -16.734 1.152 1 97.69 70 SER A O 1
ATOM 530 N N . PRO A 1 71 ? -4.359 -18.531 0.776 1 97 71 PRO A N 1
ATOM 531 C CA . PRO A 1 71 ? -4.188 -19.938 0.43 1 97 71 PRO A CA 1
ATOM 532 C C . PRO A 1 71 ? -3.773 -20.797 1.626 1 97 71 PRO A C 1
ATOM 534 O O . PRO A 1 71 ? -3.371 -20.266 2.662 1 97 71 PRO A O 1
ATOM 537 N N . PRO A 1 72 ? -3.934 -22.094 1.483 1 94.75 72 PRO A N 1
ATOM 538 C CA . PRO A 1 72 ? -3.299 -22.969 2.471 1 94.75 72 PRO A CA 1
ATOM 539 C C . PRO A 1 72 ? -1.78 -23.016 2.326 1 94.75 72 PRO A C 1
ATOM 541 O O . PRO A 1 72 ? -1.255 -22.859 1.223 1 94.75 72 PRO A O 1
ATOM 544 N N . PRO A 1 73 ? -1.091 -23.219 3.439 1 91.44 73 PRO A N 1
ATOM 545 C CA . PRO A 1 73 ? 0.37 -23.297 3.357 1 91.44 73 PRO A CA 1
ATOM 546 C C . PRO A 1 73 ? 0.849 -24.547 2.633 1 91.44 73 PRO A C 1
ATOM 548 O O . PRO A 1 73 ? 0.097 -25.516 2.508 1 91.44 73 PRO A O 1
ATOM 551 N N . GLY A 1 74 ? 2.062 -24.469 2.082 1 91.31 74 GLY A N 1
ATOM 552 C CA . GLY A 1 74 ? 2.727 -25.656 1.568 1 91.31 74 GLY A CA 1
ATOM 553 C C . GLY A 1 74 ? 2.516 -25.859 0.08 1 91.31 74 GLY A C 1
ATOM 554 O O . GLY A 1 74 ? 3.016 -26.828 -0.495 1 91.31 74 GLY A O 1
ATOM 555 N N . PHE A 1 75 ? 1.873 -24.938 -0.553 1 96 75 PHE A N 1
ATOM 556 C CA . PHE A 1 75 ? 1.545 -25.172 -1.955 1 96 75 PHE A CA 1
ATOM 557 C C . PHE A 1 75 ? 2.146 -24.078 -2.836 1 96 75 PHE A C 1
ATOM 559 O O . PHE A 1 75 ? 1.822 -23.984 -4.023 1 96 75 PHE A O 1
ATOM 566 N N . SER A 1 76 ? 2.967 -23.234 -2.305 1 95.31 76 SER A N 1
ATOM 567 C CA . SER A 1 76 ? 3.658 -22.172 -3.021 1 95.31 76 SER A CA 1
ATOM 568 C C . SER A 1 76 ? 2.674 -21.266 -3.756 1 95.31 76 SER A C 1
ATOM 570 O O . SER A 1 76 ? 2.887 -20.922 -4.918 1 95.31 76 SER A O 1
ATOM 572 N N . ILE A 1 77 ? 1.545 -20.984 -3.109 1 97.31 77 ILE A N 1
ATOM 573 C CA . ILE A 1 77 ? 0.577 -20.016 -3.613 1 97.31 77 ILE A CA 1
ATOM 574 C C . ILE A 1 77 ? 0.779 -18.672 -2.916 1 97.31 77 ILE A C 1
ATOM 576 O O . ILE A 1 77 ? 0.488 -18.531 -1.727 1 97.31 77 ILE A O 1
ATOM 580 N N . PRO A 1 78 ? 1.26 -17.75 -3.658 1 96.31 78 PRO A N 1
ATOM 581 C CA . PRO A 1 78 ? 1.593 -16.484 -2.992 1 96.31 78 PRO A CA 1
ATOM 582 C C . PRO A 1 78 ? 0.356 -15.68 -2.6 1 96.31 78 PRO A C 1
ATOM 584 O O . PRO A 1 78 ? 0.341 -15.039 -1.545 1 96.31 78 PRO A O 1
ATOM 587 N N . ARG A 1 79 ? -0.637 -15.688 -3.445 1 97.56 79 ARG A N 1
ATOM 588 C CA . ARG A 1 79 ? -1.854 -14.914 -3.229 1 97.56 79 ARG A CA 1
ATOM 589 C C . ARG A 1 79 ? -3.078 -15.656 -3.752 1 97.56 79 ARG A C 1
ATOM 591 O O . ARG A 1 79 ? -3.062 -16.188 -4.863 1 97.56 79 ARG A O 1
ATOM 598 N N . LEU A 1 80 ? -4.109 -15.766 -2.996 1 97.94 80 LEU A N 1
ATOM 599 C CA . LEU A 1 80 ? -5.371 -16.406 -3.33 1 97.94 80 LEU A CA 1
ATOM 600 C C . LEU A 1 80 ? -6.527 -15.789 -2.553 1 97.94 80 LEU A C 1
ATOM 602 O O . LEU A 1 80 ? -7.395 -16.5 -2.045 1 97.94 80 LEU A O 1
ATOM 606 N N . GLY A 1 81 ? -6.531 -14.469 -2.299 1 96.88 81 GLY A N 1
ATOM 607 C CA . GLY A 1 81 ? -7.492 -13.781 -1.45 1 96.88 81 GLY A CA 1
ATOM 608 C C . GLY A 1 81 ? -8.734 -13.328 -2.197 1 96.88 81 GLY A C 1
ATOM 609 O O . GLY A 1 81 ? -9.047 -13.859 -3.264 1 96.88 81 GLY A O 1
ATOM 610 N N . PRO A 1 82 ? -9.492 -12.469 -1.654 1 98.44 82 PRO A N 1
ATOM 611 C CA . PRO A 1 82 ? -10.781 -12.055 -2.209 1 98.44 82 PRO A CA 1
ATOM 612 C C . PRO A 1 82 ? -10.633 -11.25 -3.504 1 98.44 82 PRO A C 1
ATOM 614 O O . PRO A 1 82 ? -9.625 -10.578 -3.705 1 98.44 82 PRO A O 1
ATOM 617 N N . LEU A 1 83 ? -11.594 -11.461 -4.328 1 98.31 83 LEU A N 1
ATOM 618 C CA . LEU A 1 83 ? -11.844 -10.586 -5.469 1 98.31 83 LEU A CA 1
ATOM 619 C C . LEU A 1 83 ? -13.109 -9.758 -5.254 1 98.31 83 LEU A C 1
ATOM 621 O O . LEU A 1 83 ? -14.109 -10.266 -4.742 1 98.31 83 LEU A O 1
ATOM 625 N N . VAL A 1 84 ? -13.016 -8.508 -5.492 1 97.62 84 VAL A N 1
ATOM 626 C CA . VAL A 1 84 ? -14.188 -7.641 -5.457 1 97.62 84 VAL A CA 1
ATOM 627 C C . VAL A 1 84 ? -14.383 -6.977 -6.82 1 97.62 84 VAL A C 1
ATOM 629 O O . VAL A 1 84 ? -13.438 -6.43 -7.391 1 97.62 84 VAL A O 1
ATOM 632 N N . MET A 1 85 ? -15.57 -7.082 -7.328 1 96.19 85 MET A N 1
ATOM 633 C CA . MET A 1 85 ? -15.891 -6.621 -8.68 1 96.19 85 MET A CA 1
ATOM 634 C C . MET A 1 85 ? -17.047 -5.641 -8.656 1 96.19 85 MET A C 1
ATOM 636 O O . MET A 1 85 ? -18.125 -5.926 -9.203 1 96.19 85 MET A O 1
ATOM 640 N N . PRO A 1 86 ? -16.828 -4.484 -8.148 1 92.19 86 PRO A N 1
ATOM 641 C CA . PRO A 1 86 ? -17.922 -3.5 -8.156 1 92.19 86 PRO A CA 1
ATOM 642 C C . PRO A 1 86 ? -18.281 -3.043 -9.562 1 92.19 86 PRO A C 1
ATOM 644 O O . PRO A 1 86 ? -17.406 -2.914 -10.422 1 92.19 86 PRO A O 1
ATOM 647 N N . ALA A 1 87 ? -19.516 -2.791 -9.828 1 90.69 87 ALA A N 1
ATOM 648 C CA . ALA A 1 87 ? -20.016 -2.354 -11.133 1 90.69 87 ALA A CA 1
ATOM 649 C C . ALA A 1 87 ? -19.797 -0.853 -11.32 1 90.69 87 ALA A C 1
ATOM 651 O O . ALA A 1 87 ? -19.641 -0.378 -12.445 1 90.69 87 ALA A O 1
ATOM 652 N N . SER A 1 88 ? -19.781 -0.155 -10.234 1 89.5 88 SER A N 1
ATOM 653 C CA . SER A 1 88 ? -19.688 1.302 -10.273 1 89.5 88 SER A CA 1
ATOM 654 C C . SER A 1 88 ? -18.25 1.773 -10.164 1 89.5 88 SER A C 1
ATOM 656 O O . SER A 1 88 ? -17.469 1.212 -9.398 1 89.5 88 SER A O 1
ATOM 658 N N . PRO A 1 89 ? -17.922 2.762 -10.969 1 86.44 89 PRO A N 1
ATOM 659 C CA . PRO A 1 89 ? -16.594 3.355 -10.805 1 86.44 89 PRO A CA 1
ATOM 660 C C . PRO A 1 89 ? -16.5 4.273 -9.586 1 86.44 89 PRO A C 1
ATOM 662 O O . PRO A 1 89 ? -15.406 4.68 -9.195 1 86.44 89 PRO A O 1
ATOM 665 N N . LYS A 1 90 ? -17.609 4.629 -8.953 1 87.12 90 LYS A N 1
ATOM 666 C CA . LYS A 1 90 ? -17.625 5.551 -7.816 1 87.12 90 LYS A CA 1
ATOM 667 C C . LYS A 1 90 ? -17.031 4.902 -6.57 1 87.12 90 LYS A C 1
ATOM 669 O O . LYS A 1 90 ? -17.406 3.781 -6.215 1 87.12 90 LYS A O 1
ATOM 674 N N . ARG A 1 91 ? -16.203 5.633 -5.91 1 86.88 91 ARG A N 1
ATOM 675 C CA . ARG A 1 91 ? -15.469 5.148 -4.742 1 86.88 91 ARG A CA 1
ATOM 676 C C . ARG A 1 91 ? -16.422 4.652 -3.662 1 86.88 91 ARG A C 1
ATOM 678 O O . ARG A 1 91 ? -16.25 3.555 -3.131 1 86.88 91 ARG A O 1
ATOM 685 N N . ARG A 1 92 ? -17.391 5.438 -3.332 1 89.81 92 ARG A N 1
ATOM 686 C CA . ARG A 1 92 ? -18.328 5.113 -2.26 1 89.81 92 ARG A CA 1
ATOM 687 C C . ARG A 1 92 ? -19.016 3.775 -2.521 1 89.81 92 ARG A C 1
ATOM 689 O O . ARG A 1 92 ? -19.156 2.951 -1.612 1 89.81 92 ARG A O 1
ATOM 696 N N . LYS A 1 93 ? -19.453 3.562 -3.725 1 92 93 LYS A N 1
ATOM 697 C CA . LYS A 1 93 ? -20.141 2.324 -4.074 1 92 93 LYS A CA 1
ATOM 698 C C . LYS A 1 93 ? -19.188 1.133 -4.035 1 92 93 LYS A C 1
ATOM 700 O O . LYS A 1 93 ? -19.547 0.054 -3.566 1 92 93 LYS A O 1
ATOM 705 N N . ARG A 1 94 ? -18 1.36 -4.578 1 93.38 94 ARG A N 1
ATOM 706 C CA . ARG A 1 94 ? -16.984 0.308 -4.547 1 93.38 94 ARG A CA 1
ATOM 707 C C . ARG A 1 94 ? -16.672 -0.105 -3.115 1 93.38 94 ARG A C 1
ATOM 709 O O . ARG A 1 94 ? -16.578 -1.297 -2.811 1 93.38 94 ARG A O 1
ATOM 716 N N . GLU A 1 95 ? -16.516 0.887 -2.234 1 94.88 95 GLU A N 1
ATOM 717 C CA . GLU A 1 95 ? -16.203 0.605 -0.839 1 94.88 95 GLU A CA 1
ATOM 718 C C . GLU A 1 95 ? -17.375 -0.078 -0.133 1 94.88 95 GLU A C 1
ATOM 720 O O . GLU A 1 95 ? -17.156 -0.944 0.721 1 94.88 95 GLU A O 1
ATOM 725 N N . LYS A 1 96 ? -18.562 0.311 -0.468 1 94.19 96 LYS A N 1
ATOM 726 C CA . LYS A 1 96 ? -19.734 -0.336 0.112 1 94.19 96 LYS A CA 1
ATOM 727 C C . LYS A 1 96 ? -19.797 -1.811 -0.274 1 94.19 96 LYS A C 1
ATOM 729 O O . LYS A 1 96 ? -20.047 -2.668 0.572 1 94.19 96 LYS A O 1
ATOM 734 N N . VAL A 1 97 ? -19.562 -2.117 -1.562 1 96.19 97 VAL A N 1
ATOM 735 C CA . VAL A 1 97 ? -19.578 -3.498 -2.033 1 96.19 97 VAL A CA 1
ATOM 736 C C . VAL A 1 97 ? -18.5 -4.297 -1.3 1 96.19 97 VAL A C 1
ATOM 738 O O . VAL A 1 97 ? -18.766 -5.398 -0.807 1 96.19 97 VAL A O 1
ATOM 741 N N . ASN A 1 98 ? -17.328 -3.746 -1.247 1 97.06 98 ASN A N 1
ATOM 742 C CA . ASN A 1 98 ? -16.219 -4.391 -0.564 1 97.06 98 ASN A CA 1
ATOM 743 C C . ASN A 1 98 ? -16.531 -4.645 0.908 1 97.06 98 ASN A C 1
ATOM 745 O O . ASN A 1 98 ? -16.328 -5.75 1.41 1 97.06 98 ASN A O 1
ATOM 749 N N . ALA A 1 99 ? -17.047 -3.625 1.603 1 96.62 99 ALA A N 1
ATOM 750 C CA . ALA A 1 99 ? -17.359 -3.729 3.025 1 96.62 99 ALA A CA 1
ATOM 751 C C . ALA A 1 99 ? -18.453 -4.773 3.27 1 96.62 99 ALA A C 1
ATOM 753 O O . ALA A 1 99 ? -18.344 -5.586 4.188 1 96.62 99 ALA A O 1
ATOM 754 N N . THR A 1 100 ? -19.484 -4.738 2.445 1 96.69 100 THR A N 1
ATOM 755 C CA . THR A 1 100 ? -20.594 -5.668 2.6 1 96.69 100 THR A CA 1
ATOM 756 C C . THR A 1 100 ? -20.141 -7.105 2.35 1 96.69 100 THR A C 1
ATOM 758 O O . THR A 1 100 ? -20.469 -8.008 3.117 1 96.69 100 THR A O 1
ATOM 761 N N . PHE A 1 101 ? -19.406 -7.328 1.304 1 98 101 PHE A N 1
ATOM 762 C CA . PHE A 1 101 ? -18.906 -8.656 0.976 1 98 101 PHE A CA 1
ATOM 763 C C . PHE A 1 101 ? -18.047 -9.211 2.104 1 98 101 PHE A C 1
ATOM 765 O O . PHE A 1 101 ? -18.219 -10.352 2.533 1 98 101 PHE A O 1
ATOM 772 N N . ALA A 1 102 ? -17.094 -8.414 2.566 1 97.31 102 ALA A N 1
ATOM 773 C CA . ALA A 1 102 ? -16.219 -8.82 3.654 1 97.31 102 ALA A CA 1
ATOM 774 C C . ALA A 1 102 ? -17.016 -9.18 4.906 1 97.31 102 ALA A C 1
ATOM 776 O O . ALA A 1 102 ? -16.75 -10.195 5.551 1 97.31 102 ALA A O 1
ATOM 777 N N . ALA A 1 103 ? -17.969 -8.312 5.246 1 96.19 103 ALA A N 1
ATOM 778 C CA . ALA A 1 103 ? -18.781 -8.547 6.438 1 96.19 103 ALA A CA 1
ATOM 779 C C . ALA A 1 103 ? -19.562 -9.859 6.328 1 96.19 103 ALA A C 1
ATOM 781 O O . ALA A 1 103 ? -19.625 -10.625 7.289 1 96.19 103 ALA A O 1
ATOM 782 N N . GLU A 1 104 ? -20.094 -10.102 5.176 1 96.75 104 GLU A N 1
ATOM 783 C CA . GLU A 1 104 ? -20.828 -11.344 4.949 1 96.75 104 GLU A CA 1
ATOM 784 C C . GLU A 1 104 ? -19.922 -12.562 5.059 1 96.75 104 GLU A C 1
ATOM 786 O O . GLU A 1 104 ? -20.312 -13.594 5.598 1 96.75 104 GLU A O 1
ATOM 791 N N . LEU A 1 105 ? -18.75 -12.469 4.492 1 96.62 105 LEU A N 1
ATOM 792 C CA . LEU A 1 105 ? -17.797 -13.562 4.574 1 96.62 105 LEU A CA 1
ATOM 793 C C . LEU A 1 105 ? -17.406 -13.852 6.02 1 96.62 105 LEU A C 1
ATOM 795 O O . LEU A 1 105 ? -17.391 -15.008 6.445 1 96.62 105 LEU A O 1
ATOM 799 N N . VAL A 1 106 ? -17.109 -12.766 6.766 1 95.56 106 VAL A N 1
ATOM 800 C CA . VAL A 1 106 ? -16.703 -12.891 8.156 1 95.56 106 VAL A CA 1
ATOM 801 C C . VAL A 1 106 ? -17.797 -13.562 8.969 1 95.56 106 VAL A C 1
ATOM 803 O O . VAL A 1 106 ? -17.531 -14.43 9.805 1 95.56 106 VAL A O 1
ATOM 806 N N . GLU A 1 107 ? -18.984 -13.164 8.672 1 95.19 107 GLU A N 1
ATOM 807 C CA . GLU A 1 107 ? -20.125 -13.742 9.359 1 95.19 107 GLU A CA 1
ATOM 808 C C . GLU A 1 107 ? -20.328 -15.203 8.953 1 95.19 107 GLU A C 1
ATOM 810 O O . GLU A 1 107 ? -20.453 -16.078 9.812 1 95.19 107 GLU A O 1
ATOM 815 N N . GLU A 1 108 ? -20.328 -15.484 7.68 1 95.31 108 GLU A N 1
ATOM 816 C CA . GLU A 1 108 ? -20.562 -16.828 7.148 1 95.31 108 GLU A CA 1
ATOM 817 C C . GLU A 1 108 ? -19.516 -17.812 7.66 1 95.31 108 GLU A C 1
ATOM 819 O O . GLU A 1 108 ? -19.844 -18.969 7.977 1 95.31 108 GLU A O 1
ATOM 824 N N . LEU A 1 109 ? -18.312 -17.344 7.738 1 94.12 109 LEU A N 1
ATOM 825 C CA . LEU A 1 109 ? -17.219 -18.234 8.078 1 94.12 109 LEU A CA 1
ATOM 826 C C . LEU A 1 109 ? -16.953 -18.234 9.578 1 94.12 109 LEU A C 1
ATOM 828 O O . LEU A 1 109 ? -16.031 -18.891 10.055 1 94.12 109 LEU A O 1
ATOM 832 N N . ASP A 1 110 ? -17.719 -17.484 10.328 1 92.44 110 ASP A N 1
ATOM 833 C CA . ASP A 1 110 ? -17.594 -17.391 11.773 1 92.44 110 ASP A CA 1
ATOM 834 C C . ASP A 1 110 ? -16.172 -17.047 12.195 1 92.44 110 ASP A C 1
ATOM 836 O O . ASP A 1 110 ? -15.586 -17.75 13.039 1 92.44 110 ASP A O 1
ATOM 840 N N . VAL A 1 111 ? -15.625 -16.125 11.531 1 89.81 111 VAL A N 1
ATOM 841 C CA . VAL A 1 111 ? -14.227 -15.742 11.703 1 89.81 111 VAL A CA 1
ATOM 842 C C . VAL A 1 111 ? -14.016 -15.18 13.109 1 89.81 111 VAL A C 1
ATOM 844 O O . VAL A 1 111 ? -12.922 -15.281 13.672 1 89.81 111 VAL A O 1
ATOM 847 N N . ASP A 1 112 ? -15.062 -14.664 13.758 1 85.81 112 ASP A N 1
ATOM 848 C CA . ASP A 1 112 ? -14.969 -14.039 15.07 1 85.81 112 ASP A CA 1
ATOM 849 C C . ASP A 1 112 ? -14.883 -15.086 16.172 1 85.81 112 ASP A C 1
ATOM 851 O O . ASP A 1 112 ? -14.586 -14.758 17.328 1 85.81 112 ASP A O 1
ATOM 855 N N . SER A 1 113 ? -15.125 -16.25 15.766 1 85.69 113 SER A N 1
ATOM 856 C CA . SER A 1 113 ? -15.039 -17.312 16.75 1 85.69 113 SER A CA 1
ATOM 857 C C . SER A 1 113 ? -13.602 -17.5 17.234 1 85.69 113 SER A C 1
ATOM 859 O O . SER A 1 113 ? -12.664 -17.438 16.453 1 85.69 113 SER A O 1
ATOM 861 N N . SER A 1 114 ? -13.445 -17.766 18.516 1 82.75 114 SER A N 1
ATOM 862 C CA . SER A 1 114 ? -12.133 -18.016 19.109 1 82.75 114 SER A CA 1
ATOM 863 C C . SER A 1 114 ? -11.539 -19.328 18.625 1 82.75 114 SER A C 1
ATOM 865 O O . SER A 1 114 ? -10.344 -19.578 18.812 1 82.75 114 SER A O 1
ATOM 867 N N . LEU A 1 115 ? -12.336 -20.125 17.953 1 86 115 LEU A N 1
ATOM 868 C CA . LEU A 1 115 ? -11.883 -21.422 17.484 1 86 115 LEU A CA 1
ATOM 869 C C . LEU A 1 115 ? -11.594 -21.406 15.984 1 86 115 LEU A C 1
ATOM 871 O O . LEU A 1 115 ? -11.258 -22.422 15.398 1 86 115 LEU A O 1
ATOM 875 N N . THR A 1 116 ? -11.75 -20.281 15.422 1 89.94 116 THR A N 1
ATOM 876 C CA . THR A 1 116 ? -11.547 -20.172 13.984 1 89.94 116 THR A CA 1
ATOM 877 C C . THR A 1 116 ? -10.258 -19.406 13.672 1 89.94 116 THR A C 1
ATOM 879 O O . THR A 1 116 ? -10.07 -18.281 14.133 1 89.94 116 THR A O 1
ATOM 882 N N . LEU A 1 117 ? -9.391 -20.078 13.031 1 92.25 117 LEU A N 1
ATOM 883 C CA . LEU A 1 117 ? -8.227 -19.422 12.445 1 92.25 117 LEU A CA 1
ATOM 884 C C . LEU A 1 117 ? -8.5 -19.016 11 1 92.25 117 LEU A C 1
ATOM 886 O O . LEU A 1 117 ? -8.828 -19.875 10.164 1 92.25 117 LEU A O 1
ATOM 890 N N . PHE A 1 118 ? -8.461 -17.781 10.742 1 94.25 118 PHE A N 1
ATOM 891 C CA . PHE A 1 118 ? -8.688 -17.25 9.398 1 94.25 118 PHE A CA 1
ATOM 892 C C . PHE A 1 118 ? -7.445 -16.547 8.883 1 94.25 118 PHE A C 1
ATOM 894 O O . PHE A 1 118 ? -6.848 -15.727 9.586 1 94.25 118 PHE A O 1
ATOM 901 N N . ARG A 1 119 ? -6.992 -16.891 7.707 1 96.12 119 ARG A N 1
ATOM 902 C CA . ARG A 1 119 ? -5.867 -16.219 7.059 1 96.12 119 ARG A CA 1
ATOM 903 C C . ARG A 1 119 ? -6.07 -16.156 5.547 1 96.12 119 ARG A C 1
ATOM 905 O O . ARG A 1 119 ? -6.348 -17.172 4.906 1 96.12 119 ARG A O 1
ATOM 912 N N . THR A 1 120 ? -5.996 -15.023 5.027 1 97.44 120 THR A N 1
ATOM 913 C CA . THR A 1 120 ? -6.078 -14.859 3.58 1 97.44 120 THR A CA 1
ATOM 914 C C . THR A 1 120 ? -5.008 -13.891 3.082 1 97.44 120 THR A C 1
ATOM 916 O O . THR A 1 120 ? -4.633 -12.953 3.787 1 97.44 120 THR A O 1
ATOM 919 N N . VAL A 1 121 ? -4.465 -14.188 1.951 1 97.81 121 VAL A N 1
ATOM 920 C CA . VAL A 1 121 ? -3.504 -13.328 1.27 1 97.81 121 VAL A CA 1
ATOM 921 C C . VAL A 1 121 ? -4.16 -12.688 0.049 1 97.81 121 VAL A C 1
ATOM 923 O O . VAL A 1 121 ? -4.496 -13.375 -0.917 1 97.81 121 VAL A O 1
ATOM 926 N N . CYS A 1 122 ? -4.336 -11.383 0.086 1 98.19 122 CYS A N 1
ATOM 927 C CA . CYS A 1 122 ? -5.047 -10.633 -0.941 1 98.19 122 CYS A CA 1
ATOM 928 C C . CYS A 1 122 ? -4.215 -10.523 -2.215 1 98.19 122 CYS A C 1
ATOM 930 O O . CYS A 1 122 ? -2.99 -10.648 -2.174 1 98.19 122 CYS A O 1
ATOM 932 N N . THR A 1 123 ? -4.898 -10.336 -3.285 1 97.25 123 THR A N 1
ATOM 933 C CA . THR A 1 123 ? -4.227 -10.094 -4.559 1 97.25 123 THR A CA 1
ATOM 934 C C . THR A 1 123 ? -3.66 -8.68 -4.613 1 97.25 123 THR A C 1
ATOM 936 O O . THR A 1 123 ? -4.012 -7.832 -3.789 1 97.25 123 THR A O 1
ATOM 939 N N . THR A 1 124 ? -2.807 -8.406 -5.559 1 95.88 124 THR A N 1
ATOM 940 C CA . THR A 1 124 ? -2.307 -7.055 -5.758 1 95.88 124 THR A CA 1
ATOM 941 C C . THR A 1 124 ? -3.418 -6.137 -6.258 1 95.88 124 THR A C 1
ATOM 943 O O . THR A 1 124 ? -3.316 -4.91 -6.145 1 95.88 124 THR A O 1
ATOM 946 N N . ALA A 1 125 ? -4.477 -6.719 -6.746 1 95.38 125 ALA A N 1
ATOM 947 C CA . ALA A 1 125 ? -5.594 -5.945 -7.285 1 95.38 125 ALA A CA 1
ATOM 948 C C . ALA A 1 125 ? -6.648 -5.691 -6.215 1 95.38 125 ALA A C 1
ATOM 950 O O . ALA A 1 125 ? -7.699 -5.105 -6.5 1 95.38 125 ALA A O 1
ATOM 951 N N . TYR A 1 126 ? -6.461 -6.184 -5.016 1 95.94 126 TYR A N 1
ATOM 952 C CA . TYR A 1 126 ? -7.328 -5.914 -3.873 1 95.94 126 TYR A CA 1
ATOM 953 C C . TYR A 1 126 ? -6.738 -4.832 -2.98 1 95.94 126 TYR A C 1
ATOM 955 O O . TYR A 1 126 ? -6.078 -5.133 -1.981 1 95.94 126 TYR A O 1
ATOM 963 N N . PRO A 1 127 ? -7.051 -3.586 -3.258 1 90.69 127 PRO A N 1
ATOM 964 C CA . PRO A 1 127 ? -6.305 -2.469 -2.668 1 90.69 127 PRO A CA 1
ATOM 965 C C . PRO A 1 127 ? -6.879 -2.021 -1.325 1 90.69 127 PRO A C 1
ATOM 967 O O . PRO A 1 127 ? -6.262 -1.215 -0.625 1 90.69 127 PRO A O 1
ATOM 970 N N . ASP A 1 128 ? -8.039 -2.506 -0.915 1 97 128 ASP A N 1
ATOM 971 C CA . ASP A 1 128 ? -8.711 -1.968 0.265 1 97 128 ASP A CA 1
ATOM 972 C C . ASP A 1 128 ? -9.023 -3.074 1.269 1 97 128 ASP A C 1
ATOM 974 O O . ASP A 1 128 ? -10.141 -3.604 1.286 1 97 128 ASP A O 1
ATOM 978 N N . PRO A 1 129 ? -8.078 -3.385 2.148 1 97.81 129 PRO A N 1
ATOM 979 C CA . PRO A 1 129 ? -8.281 -4.445 3.139 1 97.81 129 PRO A CA 1
ATOM 980 C C . PRO A 1 129 ? -9.016 -3.957 4.383 1 97.81 129 PRO A C 1
ATOM 982 O O . PRO A 1 129 ? -9.273 -4.742 5.301 1 97.81 129 PRO A O 1
ATOM 985 N N . ARG A 1 130 ? -9.438 -2.664 4.5 1 97.81 130 ARG A N 1
ATOM 986 C CA . ARG A 1 130 ? -9.922 -2.012 5.715 1 97.81 130 ARG A CA 1
ATOM 987 C C . ARG A 1 130 ? -11.141 -2.732 6.27 1 97.81 130 ARG A C 1
ATOM 989 O O . ARG A 1 130 ? -11.297 -2.852 7.488 1 97.81 130 ARG A O 1
ATOM 996 N N . PRO A 1 131 ? -12.062 -3.238 5.375 1 97.25 131 PRO A N 1
ATOM 997 C CA . PRO A 1 131 ? -13.242 -3.904 5.93 1 97.25 131 PRO A CA 1
ATOM 998 C C . PRO A 1 131 ? -12.891 -5.059 6.863 1 97.25 131 PRO A C 1
ATOM 1000 O O . PRO A 1 131 ? -13.609 -5.316 7.832 1 97.25 131 PRO A O 1
ATOM 1003 N N . TYR A 1 132 ? -11.805 -5.773 6.57 1 96.94 132 TYR A N 1
ATOM 1004 C CA . TYR A 1 132 ? -11.391 -6.875 7.438 1 96.94 132 TYR A CA 1
ATOM 1005 C C . TYR A 1 132 ? -10.82 -6.348 8.75 1 96.94 132 TYR A C 1
ATOM 1007 O O . TYR A 1 132 ? -11.047 -6.938 9.812 1 96.94 132 TYR A O 1
ATOM 1015 N N . VAL A 1 133 ? -10.094 -5.254 8.641 1 95.56 133 VAL A N 1
ATOM 1016 C CA . VAL A 1 133 ? -9.578 -4.602 9.844 1 95.56 133 VAL A CA 1
ATOM 1017 C C . VAL A 1 133 ? -10.742 -4.121 10.711 1 95.56 133 VAL A C 1
ATOM 1019 O O . VAL A 1 133 ? -10.719 -4.273 11.938 1 95.56 133 VAL A O 1
ATOM 1022 N N . TRP A 1 134 ? -11.75 -3.564 10.07 1 95.31 134 TRP A N 1
ATOM 1023 C CA . TRP A 1 134 ? -12.938 -3.088 10.773 1 95.31 134 TRP A CA 1
ATOM 1024 C C . TRP A 1 134 ? -13.664 -4.242 11.453 1 95.31 134 TRP A C 1
ATOM 1026 O O . TRP A 1 134 ? -14.492 -4.027 12.344 1 95.31 134 TRP A O 1
ATOM 1036 N N . ASN A 1 135 ? -13.406 -5.438 11.008 1 93.56 135 ASN A N 1
ATOM 1037 C CA . ASN A 1 135 ? -13.961 -6.637 11.633 1 93.56 135 ASN A CA 1
ATOM 1038 C C . ASN A 1 135 ? -12.945 -7.312 12.547 1 93.56 135 ASN A C 1
ATOM 1040 O O . ASN A 1 135 ? -12.945 -8.539 12.688 1 93.56 135 ASN A O 1
ATOM 1044 N N . ASP A 1 136 ? -11.977 -6.594 13.016 1 91.56 136 ASP A N 1
ATOM 1045 C CA . ASP A 1 136 ? -11.055 -6.93 14.094 1 91.56 136 ASP A CA 1
ATOM 1046 C C . ASP A 1 136 ? -10.016 -7.949 13.633 1 91.56 136 ASP A C 1
ATOM 1048 O O . ASP A 1 136 ? -9.562 -8.781 14.422 1 91.56 136 ASP A O 1
ATOM 1052 N N . LEU A 1 137 ? -9.75 -8.031 12.391 1 94.5 137 LEU A N 1
ATOM 1053 C CA . LEU A 1 137 ? -8.656 -8.867 11.891 1 94.5 137 LEU A CA 1
ATOM 1054 C C . LEU A 1 137 ? -7.359 -8.062 11.797 1 94.5 137 LEU A C 1
ATOM 1056 O O . LEU A 1 137 ? -7.391 -6.84 11.656 1 94.5 137 LEU A O 1
ATOM 1060 N N . ASP A 1 138 ? -6.262 -8.781 11.883 1 93.44 138 ASP A N 1
ATOM 1061 C CA . ASP A 1 138 ? -4.945 -8.164 11.758 1 93.44 138 ASP A CA 1
ATOM 1062 C C . ASP A 1 138 ? -4.555 -7.996 10.297 1 93.44 138 ASP A C 1
ATOM 1064 O O . ASP A 1 138 ? -4.922 -8.82 9.453 1 93.44 138 ASP A O 1
ATOM 1068 N N . LEU A 1 139 ? -3.828 -6.953 10.078 1 96.06 139 LEU A N 1
ATOM 1069 C CA . LEU A 1 139 ? -3.393 -6.637 8.719 1 96.06 139 LEU A CA 1
ATOM 1070 C C . LEU A 1 139 ? -1.871 -6.609 8.633 1 96.06 139 LEU A C 1
ATOM 1072 O O . LEU A 1 139 ? -1.209 -5.977 9.461 1 96.06 139 LEU A O 1
ATOM 1076 N N . ASP A 1 140 ? -1.338 -7.367 7.695 1 95.69 140 ASP A N 1
ATOM 1077 C CA . ASP A 1 140 ? 0.077 -7.305 7.344 1 95.69 140 ASP A CA 1
ATOM 1078 C C . ASP A 1 140 ? 0.26 -6.895 5.883 1 95.69 140 ASP A C 1
ATOM 1080 O O . ASP A 1 140 ? -0.615 -7.141 5.051 1 95.69 140 ASP A O 1
ATOM 1084 N N . THR A 1 141 ? 1.345 -6.203 5.633 1 97.38 141 THR A N 1
ATOM 1085 C CA . THR A 1 141 ? 1.655 -5.773 4.273 1 97.38 141 THR A CA 1
ATOM 1086 C C . THR A 1 141 ? 2.855 -6.539 3.725 1 97.38 141 THR A C 1
ATOM 1088 O O . THR A 1 141 ? 3.857 -6.715 4.418 1 97.38 141 THR A O 1
ATOM 1091 N N . ARG A 1 142 ? 2.705 -7.008 2.566 1 97.25 142 ARG A N 1
ATOM 1092 C CA . ARG A 1 142 ? 3.773 -7.637 1.798 1 97.25 142 ARG A CA 1
ATOM 1093 C C . ARG A 1 142 ? 3.936 -6.973 0.435 1 97.25 142 ARG A C 1
ATOM 1095 O O . ARG A 1 142 ? 3.133 -6.113 0.058 1 97.25 142 ARG A O 1
ATOM 1102 N N . PHE A 1 143 ? 5.039 -7.332 -0.211 1 97.56 143 PHE A N 1
ATOM 1103 C CA . PHE A 1 143 ? 5.332 -6.699 -1.492 1 97.56 143 PHE A CA 1
ATOM 1104 C C . PHE A 1 143 ? 5.758 -7.742 -2.523 1 97.56 143 PHE A C 1
ATOM 1106 O O . PHE A 1 143 ? 6.238 -8.812 -2.164 1 97.56 143 PHE A O 1
ATOM 1113 N N . THR A 1 144 ? 5.531 -7.438 -3.762 1 97.31 144 THR A N 1
ATOM 1114 C CA . THR A 1 144 ? 6.07 -8.18 -4.895 1 97.31 144 THR A CA 1
ATOM 1115 C C . THR A 1 144 ? 6.582 -7.234 -5.973 1 97.31 144 THR A C 1
ATOM 1117 O O . THR A 1 144 ? 6.402 -6.02 -5.871 1 97.31 144 THR A O 1
ATOM 1120 N N . TYR A 1 145 ? 7.355 -7.777 -6.945 1 96.88 145 TYR A N 1
ATOM 1121 C CA . TYR A 1 145 ? 7.816 -7.027 -8.109 1 96.88 145 TYR A CA 1
ATOM 1122 C C . TYR A 1 145 ? 6.969 -7.34 -9.336 1 96.88 145 TYR A C 1
ATOM 1124 O O . TYR A 1 145 ? 6.793 -8.508 -9.695 1 96.88 145 TYR A O 1
ATOM 1132 N N . ARG A 1 146 ? 6.41 -6.387 -9.93 1 97.62 146 ARG A N 1
ATOM 1133 C CA . ARG A 1 146 ? 5.691 -6.566 -11.188 1 97.62 146 ARG A CA 1
ATOM 1134 C C . ARG A 1 146 ? 6.348 -5.777 -12.312 1 97.62 146 ARG A C 1
ATOM 1136 O O . ARG A 1 146 ? 6.406 -4.547 -12.266 1 97.62 146 ARG A O 1
ATOM 1143 N N . LEU A 1 147 ? 6.848 -6.434 -13.297 1 97.44 147 LEU A N 1
ATOM 1144 C CA . LEU A 1 147 ? 7.422 -5.812 -14.484 1 97.44 147 LEU A CA 1
ATOM 1145 C C . LEU A 1 147 ? 6.363 -5.609 -15.562 1 97.44 147 LEU A C 1
ATOM 1147 O O . LEU A 1 147 ? 5.797 -6.578 -16.078 1 97.44 147 LEU A O 1
ATOM 1151 N N . ALA A 1 148 ? 6.051 -4.387 -15.883 1 97.31 148 ALA A N 1
ATOM 1152 C CA . ALA A 1 148 ? 5.172 -4.113 -17.016 1 97.31 148 ALA A CA 1
ATOM 1153 C C . ALA A 1 148 ? 5.848 -4.484 -18.344 1 97.31 148 ALA A C 1
ATOM 1155 O O . ALA A 1 148 ? 6.996 -4.113 -18.578 1 97.31 148 ALA A O 1
ATOM 1156 N N . VAL A 1 149 ? 5.18 -5.273 -19.094 1 97.75 149 VAL A N 1
ATOM 1157 C CA . VAL A 1 149 ? 5.668 -5.625 -20.422 1 97.75 149 VAL A CA 1
ATOM 1158 C C . VAL A 1 149 ? 4.883 -4.852 -21.484 1 97.75 149 VAL A C 1
ATOM 1160 O O . VAL A 1 149 ? 3.922 -5.375 -22.047 1 97.75 149 VAL A O 1
ATOM 1163 N N . ASP A 1 150 ? 5.227 -3.652 -21.703 1 90.81 150 ASP A N 1
ATOM 1164 C CA . ASP A 1 150 ? 4.426 -2.758 -22.516 1 90.81 150 ASP A CA 1
ATOM 1165 C C . ASP A 1 150 ? 5.234 -2.223 -23.703 1 90.81 150 ASP A C 1
ATOM 1167 O O . ASP A 1 150 ? 4.832 -1.256 -24.344 1 90.81 150 ASP A O 1
ATOM 1171 N N . GLY A 1 151 ? 6.277 -2.777 -24.047 1 91.06 151 GLY A N 1
ATOM 1172 C CA . GLY A 1 151 ? 7.098 -2.291 -25.141 1 91.06 151 GLY A CA 1
ATOM 1173 C C . GLY A 1 151 ? 8.016 -3.352 -25.719 1 91.06 151 GLY A C 1
ATOM 1174 O O . GLY A 1 151 ? 7.824 -4.543 -25.469 1 91.06 151 GLY A O 1
ATOM 1175 N N . ASP A 1 152 ? 8.922 -2.84 -26.484 1 95.62 152 ASP A N 1
ATOM 1176 C CA . ASP A 1 152 ? 9.938 -3.695 -27.094 1 95.62 152 ASP A CA 1
ATOM 1177 C C . ASP A 1 152 ? 10.914 -4.227 -26.047 1 95.62 152 ASP A C 1
ATOM 1179 O O . ASP A 1 152 ? 11.477 -3.455 -25.266 1 95.62 152 ASP A O 1
ATOM 1183 N N . PRO A 1 153 ? 11.086 -5.594 -26.047 1 96.25 153 PRO A N 1
ATOM 1184 C CA . PRO A 1 153 ? 11.953 -6.18 -25.016 1 96.25 153 PRO A CA 1
ATOM 1185 C C . PRO A 1 153 ? 13.359 -5.578 -25.016 1 96.25 153 PRO A C 1
ATOM 1187 O O . PRO A 1 153 ? 13.969 -5.434 -23.969 1 96.25 153 PRO A O 1
ATOM 1190 N N . ASP A 1 154 ? 13.875 -5.191 -26.156 1 94.06 154 ASP A N 1
ATOM 1191 C CA . ASP A 1 154 ? 15.203 -4.59 -26.188 1 94.06 154 ASP A CA 1
ATOM 1192 C C . ASP A 1 154 ? 15.203 -3.223 -25.516 1 94.06 154 ASP A C 1
ATOM 1194 O O . ASP A 1 154 ? 16.156 -2.877 -24.812 1 94.06 154 ASP A O 1
ATOM 1198 N N . ASP A 1 155 ? 14.172 -2.49 -25.781 1 94.62 155 ASP A N 1
ATOM 1199 C CA . ASP A 1 155 ? 14.031 -1.202 -25.109 1 94.62 155 ASP A CA 1
ATOM 1200 C C . ASP A 1 155 ? 13.867 -1.385 -23.594 1 94.62 155 ASP A C 1
ATOM 1202 O O . ASP A 1 155 ? 14.422 -0.62 -22.812 1 94.62 155 ASP A O 1
ATOM 1206 N N . MET A 1 156 ? 13.086 -2.365 -23.266 1 95.06 156 MET A N 1
ATOM 1207 C CA . MET A 1 156 ? 12.875 -2.658 -21.844 1 95.06 156 MET A CA 1
ATOM 1208 C C . MET A 1 156 ? 14.18 -3.061 -21.172 1 95.06 156 MET A C 1
ATOM 1210 O O . MET A 1 156 ? 14.445 -2.67 -20.031 1 95.06 156 MET A O 1
ATOM 1214 N N . LEU A 1 157 ? 14.961 -3.822 -21.859 1 94.44 157 LEU A N 1
ATOM 1215 C CA . LEU A 1 157 ? 16.234 -4.27 -21.328 1 94.44 157 LEU A CA 1
ATOM 1216 C C . LEU A 1 157 ? 17.156 -3.084 -21.047 1 94.44 157 LEU A C 1
ATOM 1218 O O . LEU A 1 157 ? 17.922 -3.1 -20.078 1 94.44 157 LEU A O 1
ATOM 1222 N N . ALA A 1 158 ? 17.031 -2.004 -21.797 1 91.06 158 ALA A N 1
ATOM 1223 C CA . ALA A 1 158 ? 17.844 -0.805 -21.625 1 91.06 158 ALA A CA 1
ATOM 1224 C C . ALA A 1 158 ? 17.531 -0.117 -20.297 1 91.06 158 ALA A C 1
ATOM 1226 O O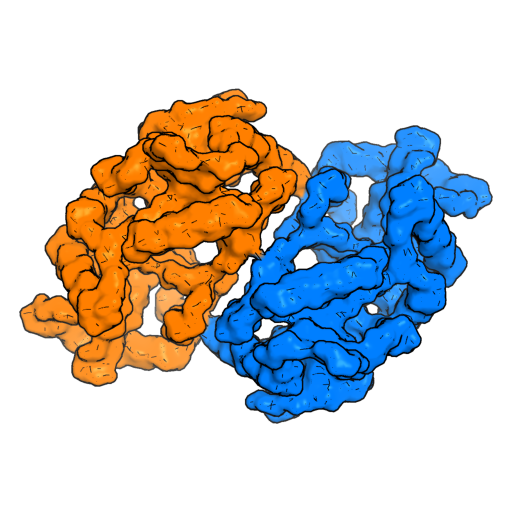 . ALA A 1 158 ? 18.391 0.557 -19.734 1 91.06 158 ALA A O 1
ATOM 1227 N N . ALA A 1 159 ? 16.344 -0.38 -19.812 1 87.81 159 ALA A N 1
ATOM 1228 C CA . ALA A 1 159 ? 15.906 0.258 -18.578 1 87.81 159 ALA A CA 1
ATOM 1229 C C . ALA A 1 159 ? 16.344 -0.555 -17.359 1 87.81 159 ALA A C 1
ATOM 1231 O O . ALA A 1 159 ? 16.281 -0.071 -16.234 1 87.81 159 ALA A O 1
ATOM 1232 N N . CYS A 1 160 ? 16.828 -1.758 -17.578 1 94.12 160 CYS A N 1
ATOM 1233 C CA . CYS A 1 160 ? 17.281 -2.629 -16.5 1 94.12 160 CYS A CA 1
ATOM 1234 C C . CYS A 1 160 ? 18.672 -2.227 -16.031 1 94.12 160 CYS A C 1
ATOM 1236 O O . CYS A 1 160 ? 19.25 -1.264 -16.531 1 94.12 160 CYS A O 1
ATOM 1238 N N . SER A 1 161 ? 19.094 -2.846 -14.992 1 94 161 SER A N 1
ATOM 1239 C CA . SER A 1 161 ? 20.422 -2.549 -14.469 1 94 161 SER A CA 1
ATOM 1240 C C . SER A 1 161 ? 21.516 -2.92 -15.477 1 94 161 SER A C 1
ATOM 1242 O O . SER A 1 161 ? 21.312 -3.809 -16.312 1 94 161 SER A O 1
ATOM 1244 N N . LYS A 1 162 ? 22.688 -2.287 -15.383 1 93.88 162 LYS A N 1
ATOM 1245 C CA . LYS A 1 162 ? 23.828 -2.586 -16.234 1 93.88 162 LYS A CA 1
ATOM 1246 C C . LYS A 1 162 ? 24.281 -4.035 -16.062 1 93.88 162 LYS A C 1
ATOM 1248 O O . LYS A 1 162 ? 24.609 -4.707 -17.047 1 93.88 162 LYS A O 1
ATOM 1253 N N . SER A 1 163 ? 24.25 -4.484 -14.883 1 93.06 163 SER A N 1
ATOM 1254 C CA . SER A 1 163 ? 24.688 -5.848 -14.602 1 93.06 163 SER A CA 1
ATOM 1255 C C . SER A 1 163 ? 23.766 -6.875 -15.242 1 93.06 163 SER A C 1
ATOM 1257 O O . SER A 1 163 ? 24.219 -7.887 -15.773 1 93.06 163 SER A O 1
ATOM 1259 N N . LEU A 1 164 ? 22.453 -6.641 -15.227 1 94.69 164 LEU A N 1
ATOM 1260 C CA . LEU A 1 164 ? 21.516 -7.562 -15.844 1 94.69 164 LEU A CA 1
ATOM 1261 C C . LEU A 1 164 ? 21.688 -7.598 -17.359 1 94.69 164 LEU A C 1
ATOM 1263 O O . LEU A 1 164 ? 21.688 -8.672 -17.969 1 94.69 164 LEU A O 1
ATOM 1267 N N . ARG A 1 165 ? 21.875 -6.43 -17.969 1 96.31 165 ARG A N 1
ATOM 1268 C CA . ARG A 1 165 ? 22.109 -6.355 -19.406 1 96.31 165 ARG A CA 1
ATOM 1269 C C . ARG A 1 165 ? 23.344 -7.156 -19.797 1 96.31 165 ARG A C 1
ATOM 1271 O O . ARG A 1 165 ? 23.312 -7.898 -20.781 1 96.31 165 ARG A O 1
ATOM 1278 N N . ARG A 1 166 ? 24.328 -6.969 -19.016 1 96.31 166 ARG A N 1
ATOM 1279 C CA . ARG A 1 166 ? 25.578 -7.688 -19.297 1 96.31 166 ARG A CA 1
ATOM 1280 C C . ARG A 1 166 ? 25.375 -9.195 -19.156 1 96.31 166 ARG A C 1
ATOM 1282 O O . ARG A 1 166 ? 25.844 -9.961 -20 1 96.31 166 ARG A O 1
ATOM 1289 N N . GLU A 1 167 ? 24.688 -9.586 -18.141 1 94.62 167 GLU A N 1
ATOM 1290 C CA . GLU A 1 167 ? 24.406 -11.008 -17.906 1 94.62 167 GLU A CA 1
ATOM 1291 C C . GLU A 1 167 ? 23.656 -11.617 -19.078 1 94.62 167 GLU A C 1
ATOM 1293 O O . GLU A 1 167 ? 24 -12.711 -19.547 1 94.62 167 GLU A O 1
ATOM 1298 N N . ILE A 1 168 ? 22.672 -10.961 -19.516 1 96.19 168 ILE A N 1
ATOM 1299 C CA . ILE A 1 168 ? 21.844 -11.461 -20.609 1 96.19 168 ILE A CA 1
ATOM 1300 C C . ILE A 1 168 ? 22.641 -11.492 -21.906 1 96.19 168 ILE A C 1
ATOM 1302 O O . ILE A 1 168 ? 22.578 -12.469 -22.656 1 96.19 168 ILE A O 1
ATOM 1306 N N . ARG A 1 169 ? 23.391 -10.414 -22.188 1 95.81 169 ARG A N 1
ATOM 1307 C CA . ARG A 1 169 ? 24.25 -10.367 -23.375 1 95.81 169 ARG A CA 1
ATOM 1308 C C . ARG A 1 169 ? 25.25 -11.516 -23.375 1 95.81 169 ARG A C 1
ATOM 1310 O O . ARG A 1 169 ? 25.391 -12.227 -24.375 1 95.81 169 ARG A O 1
ATOM 1317 N N . ASP A 1 170 ? 25.922 -11.656 -22.219 1 96.88 170 ASP A N 1
ATOM 1318 C CA . ASP A 1 170 ? 26.906 -12.719 -22.094 1 96.88 170 ASP A CA 1
ATOM 1319 C C . ASP A 1 170 ? 26.266 -14.094 -22.266 1 96.88 170 ASP A C 1
ATOM 1321 O O . ASP A 1 170 ? 26.844 -14.984 -22.891 1 96.88 170 ASP A O 1
ATOM 1325 N N . ALA A 1 171 ? 25.125 -14.297 -21.688 1 96.31 171 ALA A N 1
ATOM 1326 C CA . ALA A 1 171 ? 24.422 -15.578 -21.781 1 96.31 171 ALA A CA 1
ATOM 1327 C C . ALA A 1 171 ? 24 -15.875 -23.219 1 96.31 171 ALA A C 1
ATOM 1329 O O . ALA A 1 171 ? 24.031 -17.031 -23.656 1 96.31 171 ALA A O 1
ATOM 1330 N N . ARG A 1 172 ? 23.625 -14.859 -23.969 1 95.12 172 ARG A N 1
ATOM 1331 C CA . ARG A 1 172 ? 23.219 -15.016 -25.359 1 95.12 172 ARG A CA 1
ATOM 1332 C C . ARG A 1 172 ? 24.391 -15.461 -26.219 1 95.12 172 ARG A C 1
ATOM 1334 O O . ARG A 1 172 ? 24.188 -16.062 -27.281 1 95.12 172 ARG A O 1
ATOM 1341 N N . ASP A 1 173 ? 25.562 -15.148 -25.781 1 96 173 ASP A N 1
ATOM 1342 C CA . ASP A 1 173 ? 26.766 -15.5 -26.531 1 96 173 ASP A CA 1
ATOM 1343 C C . ASP A 1 173 ? 27.141 -16.969 -26.297 1 96 173 ASP A C 1
ATOM 1345 O O . ASP A 1 173 ? 27.984 -17.516 -27.031 1 96 173 ASP A O 1
ATOM 1349 N N . LEU A 1 174 ? 26.547 -17.547 -25.312 1 96.25 174 LEU A N 1
ATOM 1350 C CA . LEU A 1 174 ? 26.812 -18.953 -25.016 1 96.25 174 LEU A CA 1
ATOM 1351 C C . LEU A 1 174 ? 26.016 -19.859 -25.953 1 96.25 174 LEU A C 1
ATOM 1353 O O . LEU A 1 174 ? 25.016 -19.438 -26.531 1 96.25 174 LEU A O 1
ATOM 1357 N N . ASP A 1 175 ? 26.531 -21.078 -26.078 1 95.94 175 ASP A N 1
ATOM 1358 C CA . ASP A 1 175 ? 25.75 -22.094 -26.766 1 95.94 175 ASP A CA 1
ATOM 1359 C C . ASP A 1 175 ? 24.703 -22.719 -25.828 1 95.94 175 ASP A C 1
ATOM 1361 O O . ASP A 1 175 ? 24.797 -23.891 -25.5 1 95.94 175 ASP A O 1
ATOM 1365 N N . VAL A 1 176 ? 23.766 -21.938 -25.359 1 97.31 176 VAL A N 1
ATOM 1366 C CA . VAL A 1 176 ? 22.672 -22.297 -24.469 1 97.31 176 VAL A CA 1
ATOM 1367 C C . VAL A 1 176 ? 21.328 -21.984 -25.125 1 97.31 176 VAL A C 1
ATOM 1369 O O . VAL A 1 176 ? 21.172 -20.938 -25.766 1 97.31 176 VAL A O 1
ATOM 1372 N N . THR A 1 177 ? 20.484 -22.891 -25.094 1 97.44 177 THR A N 1
ATOM 1373 C CA . THR A 1 177 ? 19.125 -22.672 -25.594 1 97.44 177 THR A CA 1
ATOM 1374 C C . THR A 1 177 ? 18.141 -22.516 -24.438 1 97.44 177 THR A C 1
ATOM 1376 O O . THR A 1 177 ? 18.328 -23.109 -23.375 1 97.44 177 THR A O 1
ATOM 1379 N N . VAL A 1 178 ? 17.141 -21.688 -24.578 1 98.19 178 VAL A N 1
ATOM 1380 C CA . VAL A 1 178 ? 16 -21.562 -23.656 1 98.19 178 VAL A CA 1
ATOM 1381 C C . VAL A 1 178 ? 14.695 -21.797 -24.422 1 98.19 178 VAL A C 1
ATOM 1383 O O . VAL A 1 178 ? 14.266 -20.938 -25.203 1 98.19 178 VAL A O 1
ATOM 1386 N N . GLU A 1 179 ? 14.062 -22.891 -24.125 1 97.75 179 GLU A N 1
ATOM 1387 C CA . GLU A 1 179 ? 12.852 -23.266 -24.859 1 97.75 179 GLU A CA 1
ATOM 1388 C C . GLU A 1 179 ? 11.766 -23.781 -23.922 1 97.75 179 GLU A C 1
ATOM 1390 O O . GLU A 1 179 ? 12.07 -24.359 -22.875 1 97.75 179 GLU A O 1
ATOM 1395 N N . PRO A 1 180 ? 10.539 -23.516 -24.266 1 97.88 180 PRO A N 1
ATOM 1396 C CA . PRO A 1 180 ? 9.469 -24.172 -23.516 1 97.88 180 PRO A CA 1
ATOM 1397 C C . PRO A 1 180 ? 9.5 -25.688 -23.641 1 97.88 180 PRO A C 1
ATOM 1399 O O . PRO A 1 180 ? 9.773 -26.219 -24.734 1 97.88 180 PRO A O 1
ATOM 1402 N N . GLU A 1 181 ? 9.336 -26.312 -22.594 1 97.88 181 GLU A N 1
ATOM 1403 C CA . GLU A 1 181 ? 9.273 -27.766 -22.578 1 97.88 181 GLU A CA 1
ATOM 1404 C C . GLU A 1 181 ? 8.008 -28.266 -21.891 1 97.88 181 GLU A C 1
ATOM 1406 O O . GLU A 1 181 ? 7.32 -27.5 -21.203 1 97.88 181 GLU A O 1
ATOM 1411 N N . GLY A 1 182 ? 7.668 -29.547 -22.109 1 96.19 182 GLY A N 1
ATOM 1412 C CA . GLY A 1 182 ? 6.5 -30.156 -21.484 1 96.19 182 GLY A CA 1
ATOM 1413 C C . GLY A 1 182 ? 6.762 -30.656 -20.078 1 96.19 182 GLY A C 1
ATOM 1414 O O . GLY A 1 182 ? 7.527 -30.047 -19.328 1 96.19 182 GLY A O 1
ATOM 1415 N N . LEU A 1 183 ? 6.113 -31.672 -19.75 1 97.44 183 LEU A N 1
ATOM 1416 C CA . LEU A 1 183 ? 6.109 -32.188 -18.391 1 97.44 183 LEU A CA 1
ATOM 1417 C C . LEU A 1 183 ? 7.508 -32.625 -17.969 1 97.44 183 LEU A C 1
ATOM 1419 O O . LEU A 1 183 ? 7.875 -32.531 -16.797 1 97.44 183 LEU A O 1
ATOM 1423 N N . GLU A 1 184 ? 8.25 -33.125 -18.906 1 97.38 184 GLU A N 1
ATOM 1424 C CA . GLU A 1 184 ? 9.602 -33.562 -18.562 1 97.38 184 GLU A CA 1
ATOM 1425 C C . GLU A 1 184 ? 10.469 -32.375 -18.125 1 97.38 184 GLU A C 1
ATOM 1427 O O . GLU A 1 184 ? 11.289 -32.5 -17.203 1 97.38 184 GLU A O 1
ATOM 1432 N N . GLY A 1 185 ? 10.352 -31.25 -18.828 1 98.06 185 GLY A N 1
ATOM 1433 C CA . GLY A 1 185 ? 11.023 -30.047 -18.375 1 98.06 185 GLY A CA 1
ATOM 1434 C C . GLY A 1 185 ? 10.578 -29.594 -17 1 98.06 185 GLY A C 1
ATOM 1435 O O . GLY A 1 185 ? 11.406 -29.203 -16.172 1 98.06 185 GLY A O 1
ATOM 1436 N N . THR A 1 186 ? 9.273 -29.688 -16.797 1 98.69 186 THR A N 1
ATOM 1437 C CA . THR A 1 186 ? 8.711 -29.312 -15.516 1 98.69 186 THR A CA 1
ATOM 1438 C C . THR A 1 186 ? 9.273 -30.203 -14.398 1 98.69 186 THR A C 1
ATOM 1440 O O . THR A 1 186 ? 9.617 -29.703 -13.32 1 98.69 186 THR A O 1
ATOM 1443 N N . ARG A 1 187 ? 9.359 -31.453 -14.688 1 98.56 187 ARG A N 1
ATOM 1444 C CA . ARG A 1 187 ? 9.898 -32.375 -13.695 1 98.56 187 ARG A CA 1
ATOM 1445 C C . ARG A 1 187 ? 11.359 -32.062 -13.383 1 98.56 187 ARG A C 1
ATOM 1447 O O . ARG A 1 187 ? 11.773 -32.094 -12.219 1 98.56 187 ARG A O 1
ATOM 1454 N N . ALA A 1 188 ? 12.102 -31.75 -14.414 1 98 188 ALA A N 1
ATOM 1455 C CA . ALA A 1 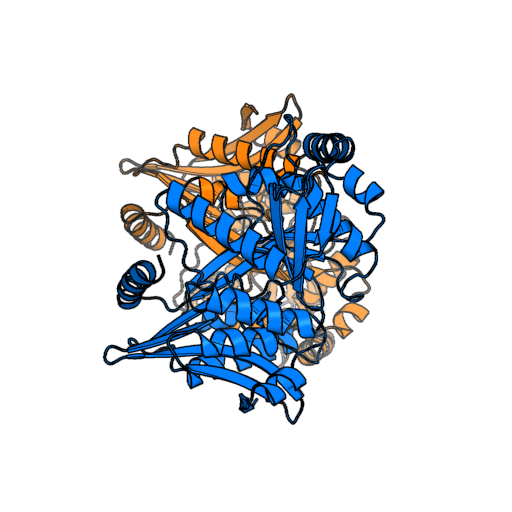188 ? 13.508 -31.391 -14.211 1 98 188 ALA A CA 1
ATOM 1456 C C . ALA A 1 188 ? 13.633 -30.172 -13.297 1 98 188 ALA A C 1
ATOM 1458 O O . ALA A 1 188 ? 14.477 -30.141 -12.398 1 98 188 ALA A O 1
ATOM 1459 N N . VAL A 1 189 ? 12.789 -29.203 -13.555 1 98.19 189 VAL A N 1
ATOM 1460 C CA . VAL A 1 189 ? 12.797 -27.984 -12.742 1 98.19 189 VAL A CA 1
ATOM 1461 C C . VAL A 1 189 ? 12.43 -28.328 -11.305 1 98.19 189 VAL A C 1
ATOM 1463 O O . VAL A 1 189 ? 13.086 -27.859 -10.367 1 98.19 189 VAL A O 1
ATOM 1466 N N . PHE A 1 190 ? 11.414 -29.141 -11.109 1 98.12 190 PHE A N 1
ATOM 1467 C CA . PHE A 1 190 ? 10.953 -29.562 -9.789 1 98.12 190 PHE A CA 1
ATOM 1468 C C . PHE A 1 190 ? 12.062 -30.281 -9.031 1 98.12 190 PHE A C 1
ATOM 1470 O O . PHE A 1 190 ? 12.344 -29.953 -7.871 1 98.12 190 PHE A O 1
ATOM 1477 N N . GLU A 1 191 ? 12.656 -31.25 -9.672 1 97.06 191 GLU A N 1
ATOM 1478 C CA . GLU A 1 191 ? 13.688 -32.062 -9.031 1 97.06 191 GLU A CA 1
ATOM 1479 C C . GLU A 1 191 ? 14.891 -31.219 -8.641 1 97.06 191 GLU A C 1
ATOM 1481 O O . GLU A 1 191 ? 15.469 -31.406 -7.566 1 97.06 191 GLU A O 1
ATOM 1486 N N . ARG A 1 192 ? 15.258 -30.312 -9.508 1 95.38 192 ARG A N 1
ATOM 1487 C CA . ARG A 1 192 ? 16.359 -29.422 -9.195 1 95.38 192 ARG A CA 1
ATOM 1488 C C . ARG A 1 192 ? 16.031 -28.547 -7.988 1 95.38 192 ARG A C 1
ATOM 1490 O O . ARG A 1 192 ? 16.891 -28.328 -7.121 1 95.38 192 ARG A O 1
ATOM 1497 N N . ALA A 1 193 ? 14.836 -28.016 -7.98 1 94.19 193 ALA A N 1
ATOM 1498 C CA . ALA A 1 193 ? 14.406 -27.188 -6.852 1 94.19 193 ALA A CA 1
ATOM 1499 C C . ALA A 1 193 ? 14.406 -27.984 -5.555 1 94.19 193 ALA A C 1
ATOM 1501 O O . ALA A 1 193 ? 14.898 -27.516 -4.527 1 94.19 193 ALA A O 1
ATOM 1502 N N . ALA A 1 194 ? 13.906 -29.156 -5.59 1 93.38 194 ALA A N 1
ATOM 1503 C CA . ALA A 1 194 ? 13.859 -30.031 -4.422 1 93.38 194 ALA A CA 1
ATOM 1504 C C . ALA A 1 194 ? 15.258 -30.359 -3.918 1 93.38 194 ALA A C 1
ATOM 1506 O O . ALA A 1 194 ? 15.5 -30.391 -2.711 1 93.38 194 ALA A O 1
ATOM 1507 N N . GLU A 1 195 ? 16.141 -30.609 -4.77 1 91.62 195 GLU A N 1
ATOM 1508 C CA . GLU A 1 195 ? 17.531 -30.922 -4.43 1 91.62 195 GLU A CA 1
ATOM 1509 C C . GLU A 1 195 ? 18.203 -29.75 -3.713 1 91.62 195 GLU A C 1
ATOM 1511 O O . GLU A 1 195 ? 18.938 -29.953 -2.75 1 91.62 195 GLU A O 1
ATOM 1516 N N . ARG A 1 196 ? 17.953 -28.594 -4.203 1 87.75 196 ARG A N 1
ATOM 1517 C CA . ARG A 1 196 ? 18.547 -27.391 -3.609 1 87.75 196 ARG A CA 1
ATOM 1518 C C . ARG A 1 196 ? 18.062 -27.188 -2.178 1 87.75 196 ARG A C 1
ATOM 1520 O O . ARG A 1 196 ? 18.844 -26.812 -1.3 1 87.75 196 ARG A O 1
ATOM 1527 N N . TYR A 1 197 ? 16.828 -27.375 -1.996 1 85.19 197 TYR A N 1
ATOM 1528 C CA . TYR A 1 197 ? 16.281 -27.281 -0.651 1 85.19 197 TYR A CA 1
ATOM 1529 C C . TYR A 1 197 ? 16.891 -28.328 0.274 1 85.19 197 TYR A C 1
ATOM 1531 O O . TYR A 1 197 ? 17.219 -28.031 1.424 1 85.19 197 TYR A O 1
ATOM 1539 N N . ALA A 1 198 ? 17.031 -29.5 -0.293 1 82.44 198 ALA A N 1
ATOM 1540 C CA . ALA A 1 198 ? 17.625 -30.578 0.49 1 82.44 198 ALA A CA 1
ATOM 1541 C C . ALA A 1 198 ? 19.062 -30.234 0.871 1 82.44 198 ALA A C 1
ATOM 1543 O O . ALA A 1 198 ? 19.484 -30.469 2.004 1 82.44 198 ALA A O 1
ATOM 1544 N N . GLU A 1 199 ? 19.766 -29.688 0.034 1 84.06 199 GLU A N 1
ATOM 1545 C CA . GLU A 1 199 ? 21.141 -29.312 0.267 1 84.06 199 GLU A CA 1
ATOM 1546 C C . GLU A 1 199 ? 21.25 -28.25 1.367 1 84.06 199 GLU A C 1
ATOM 1548 O O . GLU A 1 199 ? 22.266 -28.188 2.076 1 84.06 199 GLU A O 1
ATOM 1553 N N . GLN A 1 200 ? 20.234 -27.484 1.465 1 80.75 200 GLN A N 1
ATOM 1554 C CA . GLN A 1 200 ? 20.234 -26.391 2.443 1 80.75 200 GLN A CA 1
ATOM 1555 C C . GLN A 1 200 ? 19.516 -26.812 3.723 1 80.75 200 GLN A C 1
ATOM 1557 O O . GLN A 1 200 ? 19.25 -25.969 4.586 1 80.75 200 GLN A O 1
ATOM 1562 N N . ASP A 1 201 ? 19.141 -28.031 3.783 1 75.88 201 ASP A N 1
ATOM 1563 C CA . ASP A 1 201 ? 18.422 -28.578 4.93 1 75.88 201 ASP A CA 1
ATOM 1564 C C . ASP A 1 201 ? 17.125 -27.812 5.188 1 75.88 201 ASP A C 1
ATOM 1566 O O . ASP A 1 201 ? 16.797 -27.516 6.336 1 75.88 201 ASP A O 1
ATOM 1570 N N . ARG A 1 202 ? 16.625 -27.469 4.059 1 76.69 202 ARG A N 1
ATOM 1571 C CA . ARG A 1 202 ? 15.328 -26.797 4.141 1 76.69 202 ARG A CA 1
ATOM 1572 C C . ARG A 1 202 ? 14.203 -27.703 3.631 1 76.69 202 ARG A C 1
ATOM 1574 O O . ARG A 1 202 ? 14.445 -28.594 2.812 1 76.69 202 ARG A O 1
ATOM 1581 N N . THR A 1 203 ? 13.078 -27.312 4.164 1 75.81 203 THR A N 1
ATOM 1582 C CA . THR A 1 203 ? 11.93 -28.141 3.777 1 75.81 203 THR A CA 1
ATOM 1583 C C . THR A 1 203 ? 11.336 -27.641 2.465 1 75.81 203 THR A C 1
ATOM 1585 O O . THR A 1 203 ? 11.109 -26.438 2.293 1 75.81 203 THR A O 1
ATOM 1588 N N . PHE A 1 204 ? 11.32 -28.609 1.539 1 85 204 PHE A N 1
ATOM 1589 C CA . PHE A 1 204 ? 10.625 -28.391 0.276 1 85 204 PHE A CA 1
ATOM 1590 C C . PHE A 1 204 ? 9.203 -28.938 0.337 1 85 204 PHE A C 1
ATOM 1592 O O . PHE A 1 204 ? 9 -30.141 0.344 1 85 204 PHE A O 1
ATOM 1599 N N . SER A 1 205 ? 8.242 -28.062 0.371 1 87.06 205 SER A N 1
ATOM 1600 C CA . SER A 1 205 ? 6.887 -28.469 0.729 1 87.06 205 SER A CA 1
ATOM 1601 C C . SER A 1 205 ? 6.129 -29 -0.48 1 87.06 205 SER A C 1
ATOM 1603 O O . SER A 1 205 ? 5.164 -29.75 -0.331 1 87.06 205 SER A O 1
ATOM 1605 N N . LEU A 1 206 ? 6.598 -28.719 -1.635 1 95.06 206 LEU A N 1
ATOM 1606 C CA . LEU A 1 206 ? 5.863 -29.125 -2.826 1 95.06 206 LEU A CA 1
ATOM 1607 C C . LEU A 1 206 ? 6.113 -30.594 -3.146 1 95.06 206 LEU A C 1
ATOM 1609 O O . LEU A 1 206 ? 7.242 -31.078 -3.018 1 95.06 206 LEU A O 1
ATOM 1613 N N . THR A 1 207 ? 5.062 -31.297 -3.588 1 96.75 207 THR A N 1
ATOM 1614 C CA . THR A 1 207 ? 5.18 -32.656 -4.059 1 96.75 207 THR A CA 1
ATOM 1615 C C . THR A 1 207 ? 5.059 -32.719 -5.578 1 96.75 207 THR A C 1
ATOM 1617 O O . THR A 1 207 ? 4.383 -31.906 -6.188 1 96.75 207 THR A O 1
ATOM 1620 N N . TRP A 1 208 ? 5.707 -33.75 -6.105 1 97.69 208 TRP A N 1
ATOM 1621 C CA . TRP A 1 208 ? 5.664 -33.906 -7.559 1 97.69 208 TRP A CA 1
ATOM 1622 C C . TRP A 1 208 ? 4.234 -34.125 -8.039 1 97.69 208 TRP A C 1
ATOM 1624 O O . TRP A 1 208 ? 3.803 -33.5 -9.016 1 97.69 208 TRP A O 1
ATOM 1634 N N . PRO A 1 209 ? 3.41 -34.938 -7.344 1 98.44 209 PRO A N 1
ATOM 1635 C CA . PRO A 1 209 ? 2.039 -35.094 -7.832 1 98.44 209 PRO A CA 1
ATOM 1636 C C . PRO A 1 209 ? 1.271 -33.781 -7.906 1 98.44 209 PRO A C 1
ATOM 1638 O O . PRO A 1 209 ? 0.546 -33.531 -8.875 1 98.44 209 PRO A O 1
ATOM 1641 N N . TYR A 1 210 ? 1.424 -32.969 -6.93 1 98.5 210 TYR A N 1
ATOM 1642 C CA . TYR A 1 210 ? 0.758 -31.656 -6.953 1 98.5 210 TYR A CA 1
ATOM 1643 C C . TYR A 1 210 ? 1.273 -30.797 -8.102 1 98.5 210 TYR A C 1
ATOM 1645 O O . TYR A 1 210 ? 0.487 -30.25 -8.875 1 98.5 210 TYR A O 1
ATOM 1653 N N . VAL A 1 211 ? 2.625 -30.656 -8.266 1 98.75 211 VAL A N 1
ATOM 1654 C CA . VAL A 1 211 ? 3.234 -29.844 -9.305 1 98.75 211 VAL A CA 1
ATOM 1655 C C . VAL A 1 211 ? 2.793 -30.344 -10.68 1 98.75 211 VAL A C 1
ATOM 1657 O O . VAL A 1 211 ? 2.402 -29.547 -11.539 1 98.75 211 VAL A O 1
ATOM 1660 N N . ARG A 1 212 ? 2.83 -31.641 -10.805 1 98.75 212 ARG A N 1
ATOM 1661 C CA . ARG A 1 212 ? 2.41 -32.25 -12.062 1 98.75 212 ARG A CA 1
ATOM 1662 C C . ARG A 1 212 ? 0.96 -31.922 -12.383 1 98.75 212 ARG A C 1
ATOM 1664 O O . ARG A 1 212 ? 0.662 -31.422 -13.469 1 98.75 212 ARG A O 1
ATOM 1671 N N . ASP A 1 213 ? 0.049 -32.156 -11.453 1 98.62 213 ASP A N 1
ATOM 1672 C CA . ASP A 1 213 ? -1.375 -31.953 -11.703 1 98.62 213 ASP A CA 1
ATOM 1673 C C . ASP A 1 213 ? -1.679 -30.469 -11.969 1 98.62 213 ASP A C 1
ATOM 1675 O O . ASP A 1 213 ? -2.445 -30.156 -12.883 1 98.62 213 ASP A O 1
ATOM 1679 N N . LEU A 1 214 ? -1.07 -29.594 -11.219 1 98.75 214 LEU A N 1
ATOM 1680 C CA . LEU A 1 214 ? -1.277 -28.156 -11.391 1 98.75 214 LEU A CA 1
ATOM 1681 C C . LEU A 1 214 ? -0.803 -27.703 -12.773 1 98.75 214 LEU A C 1
ATOM 1683 O O . LEU A 1 214 ? -1.553 -27.062 -13.508 1 98.75 214 LEU A O 1
ATOM 1687 N N . THR A 1 215 ? 0.417 -28.094 -13.141 1 98.75 215 THR A N 1
ATOM 1688 C CA . THR A 1 215 ? 1.016 -27.578 -14.367 1 98.75 215 THR A CA 1
ATOM 1689 C C . THR A 1 215 ? 0.341 -28.172 -15.594 1 98.75 215 THR A C 1
ATOM 1691 O O . THR A 1 215 ? 0.154 -27.484 -16.609 1 98.75 215 THR A O 1
ATOM 1694 N N . GLU A 1 216 ? -0.01 -29.438 -15.484 1 98.31 216 GLU A N 1
ATOM 1695 C CA . GLU A 1 216 ? -0.719 -30.047 -16.594 1 98.31 216 GLU A CA 1
ATOM 1696 C C . GLU A 1 216 ? -2.078 -29.391 -16.828 1 98.31 216 GLU A C 1
ATOM 1698 O O . GLU A 1 216 ? -2.439 -29.062 -17.953 1 98.31 216 GLU A O 1
ATOM 1703 N N . SER A 1 217 ? -2.791 -29.219 -15.758 1 97.81 217 SER A N 1
ATOM 1704 C CA . SER A 1 217 ? -4.113 -28.609 -15.844 1 97.81 217 SER A CA 1
ATOM 1705 C C . SER A 1 217 ? -4.027 -27.188 -16.375 1 97.81 217 SER A C 1
ATOM 1707 O O . SER A 1 217 ? -4.812 -26.781 -17.234 1 97.81 217 SER A O 1
ATOM 1709 N N . MET A 1 218 ? -3.104 -26.453 -15.906 1 98.44 218 MET A N 1
ATOM 1710 C CA . MET A 1 218 ? -2.924 -25.062 -16.312 1 98.44 218 MET A CA 1
ATOM 1711 C C . MET A 1 218 ? -2.439 -24.969 -17.75 1 98.44 218 MET A C 1
ATOM 1713 O O . MET A 1 218 ? -2.848 -24.078 -18.5 1 98.44 218 MET A O 1
ATOM 1717 N N . ALA A 1 219 ? -1.588 -25.875 -18.141 1 97.81 219 ALA A N 1
ATOM 1718 C CA . ALA A 1 219 ? -1.054 -25.875 -19.5 1 97.81 219 ALA A CA 1
ATOM 1719 C C . ALA A 1 219 ? -2.156 -26.141 -20.516 1 97.81 219 ALA A C 1
ATOM 1721 O O . ALA A 1 219 ? -2.125 -25.594 -21.625 1 97.81 219 ALA A O 1
ATOM 1722 N N . ALA A 1 220 ? -3.109 -26.922 -20.125 1 96.56 220 ALA A N 1
ATOM 1723 C CA . ALA A 1 220 ? -4.215 -27.25 -21.016 1 96.56 220 ALA A CA 1
ATOM 1724 C C . ALA A 1 220 ? -4.988 -26 -21.422 1 96.56 220 ALA A C 1
ATOM 1726 O O . ALA A 1 220 ? -5.613 -25.984 -22.484 1 96.56 220 ALA A O 1
ATOM 1727 N N . ASP A 1 221 ? -4.895 -24.953 -20.656 1 95.25 221 ASP A N 1
ATOM 1728 C CA . ASP A 1 221 ? -5.594 -23.703 -20.922 1 95.25 221 ASP A CA 1
ATOM 1729 C C . ASP A 1 221 ? -4.602 -22.562 -21.188 1 95.25 221 ASP A C 1
ATOM 1731 O O . ASP A 1 221 ? -4.887 -21.406 -20.875 1 95.25 221 ASP A O 1
ATOM 1735 N N . ASP A 1 222 ? -3.41 -22.891 -21.609 1 97.31 222 ASP A N 1
ATOM 1736 C CA . ASP A 1 222 ? -2.359 -21.938 -21.938 1 97.31 222 ASP A CA 1
ATOM 1737 C C . ASP A 1 222 ? -2.021 -21.062 -20.734 1 97.31 222 ASP A C 1
ATOM 1739 O O . ASP A 1 222 ? -1.8 -19.859 -20.891 1 97.31 222 ASP A O 1
ATOM 1743 N N . ARG A 1 223 ? -2.014 -21.672 -19.578 1 98.62 223 ARG A N 1
ATOM 1744 C CA . ARG A 1 223 ? -1.734 -20.891 -18.375 1 98.62 223 ARG A CA 1
ATOM 1745 C C . ARG A 1 223 ? -0.473 -21.391 -17.672 1 98.62 223 ARG A C 1
ATOM 1747 O O . ARG A 1 223 ? -0.22 -21.047 -16.516 1 98.62 223 ARG A O 1
ATOM 1754 N N . CYS A 1 224 ? 0.252 -22.172 -18.375 1 98.69 224 CYS A N 1
ATOM 1755 C CA . CYS A 1 224 ? 1.518 -22.656 -17.828 1 98.69 224 CYS A CA 1
ATOM 1756 C C . CYS A 1 224 ? 2.523 -22.938 -18.938 1 98.69 224 CYS A C 1
ATOM 1758 O O . CYS A 1 224 ? 2.166 -23.484 -19.984 1 98.69 224 CYS A O 1
ATOM 1760 N N . ARG A 1 225 ? 3.693 -22.484 -18.734 1 98.5 225 ARG A N 1
ATOM 1761 C CA . ARG A 1 225 ? 4.836 -22.812 -19.578 1 98.5 225 ARG A CA 1
ATOM 1762 C C . ARG A 1 225 ? 6.094 -23.031 -18.75 1 98.5 225 ARG A C 1
ATOM 1764 O O . ARG A 1 225 ? 6.34 -22.312 -17.781 1 98.5 225 ARG A O 1
ATOM 1771 N N . THR A 1 226 ? 6.812 -24.062 -19.094 1 98.69 226 THR A N 1
ATOM 1772 C CA . THR A 1 226 ? 8.102 -24.297 -18.469 1 98.69 226 THR A CA 1
ATOM 1773 C C . THR A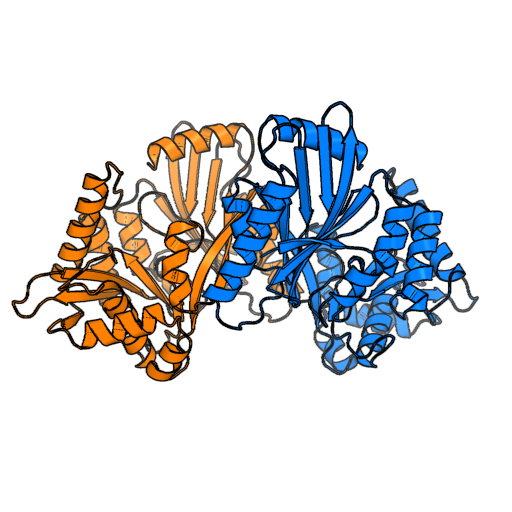 1 226 ? 9.242 -23.953 -19.422 1 98.69 226 THR A C 1
ATOM 1775 O O . THR A 1 226 ? 9.375 -24.547 -20.484 1 98.69 226 THR A O 1
ATOM 1778 N N . TYR A 1 227 ? 10.016 -22.969 -19 1 98.69 227 TYR A N 1
ATOM 1779 C CA . TYR A 1 227 ? 11.188 -22.578 -19.781 1 98.69 227 TYR A CA 1
ATOM 1780 C C . TYR A 1 227 ? 12.445 -23.266 -19.266 1 98.69 227 TYR A C 1
ATOM 1782 O O . TYR A 1 227 ? 12.781 -23.156 -18.078 1 98.69 227 TYR A O 1
ATOM 1790 N N . VAL A 1 228 ? 13.133 -23.969 -20.156 1 98.5 228 VAL A N 1
ATOM 1791 C CA . VAL A 1 228 ? 14.297 -24.75 -19.734 1 98.5 228 VAL A CA 1
ATOM 1792 C C . VAL A 1 228 ? 15.523 -24.297 -20.516 1 98.5 228 VAL A C 1
ATOM 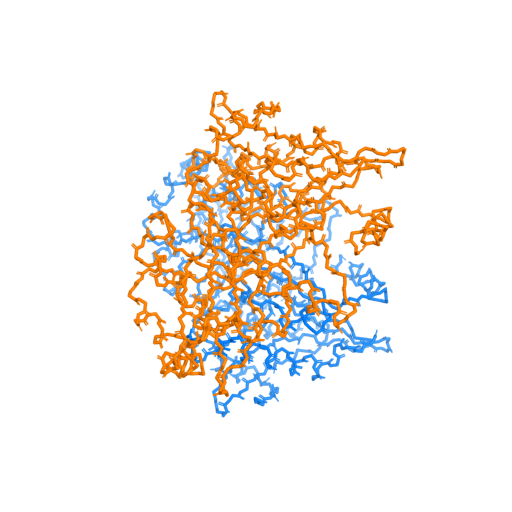1794 O O . VAL A 1 228 ? 15.461 -24.156 -21.75 1 98.5 228 VAL A O 1
ATOM 1797 N N . ALA A 1 229 ? 16.562 -24.016 -19.797 1 98.38 229 ALA A N 1
ATOM 1798 C CA . ALA A 1 229 ? 17.859 -23.75 -20.406 1 98.38 229 ALA A CA 1
ATOM 1799 C C . ALA A 1 229 ? 18.703 -25.031 -20.5 1 98.38 229 ALA A C 1
ATOM 1801 O O . ALA A 1 229 ? 18.859 -25.75 -19.516 1 98.38 229 ALA A O 1
ATOM 1802 N N . ARG A 1 230 ? 19.25 -25.312 -21.672 1 97.88 230 ARG A N 1
ATOM 1803 C CA . ARG A 1 230 ? 20.109 -26.469 -21.906 1 97.88 230 ARG A CA 1
ATOM 1804 C C . ARG A 1 230 ? 21.406 -26.047 -22.609 1 97.88 230 ARG A C 1
ATOM 1806 O O . ARG A 1 230 ? 21.422 -25.094 -23.375 1 97.88 230 ARG A O 1
ATOM 1813 N N . ASP A 1 231 ? 22.422 -26.766 -22.328 1 97.44 231 ASP A N 1
ATOM 1814 C CA . ASP A 1 231 ? 23.672 -26.484 -23 1 97.44 231 ASP A CA 1
ATOM 1815 C C . ASP A 1 231 ? 23.719 -27.141 -24.375 1 97.44 231 ASP A C 1
ATOM 1817 O O . ASP A 1 231 ? 22.719 -27.688 -24.844 1 97.44 231 ASP A O 1
ATOM 1821 N N . ALA A 1 232 ? 24.844 -27.016 -25.047 1 95.81 232 ALA A N 1
ATOM 1822 C CA . ALA A 1 232 ? 25 -27.469 -26.422 1 95.81 232 ALA A CA 1
ATOM 1823 C C . ALA A 1 232 ? 24.797 -28.984 -26.516 1 95.81 232 ALA A C 1
ATOM 1825 O O . ALA A 1 232 ? 24.375 -29.484 -27.562 1 95.81 232 ALA A O 1
ATOM 1826 N N . ASP A 1 233 ? 24.984 -29.703 -25.453 1 97.06 233 ASP A N 1
ATOM 1827 C CA . ASP A 1 233 ? 24.844 -31.156 -25.438 1 97.06 233 ASP A CA 1
ATOM 1828 C C . ASP A 1 233 ? 23.438 -31.578 -25.016 1 97.06 233 ASP A C 1
ATOM 1830 O O . ASP A 1 233 ? 23.141 -32.75 -24.906 1 97.06 233 ASP A O 1
ATOM 1834 N N . GLY A 1 234 ? 22.625 -30.625 -24.688 1 96.69 234 GLY A N 1
ATOM 1835 C CA . GLY A 1 234 ? 21.25 -30.906 -24.297 1 96.69 234 GLY A CA 1
ATOM 1836 C C . GLY A 1 234 ? 21.078 -31.109 -22.812 1 96.69 234 GLY A C 1
ATOM 1837 O O . GLY A 1 234 ? 20 -31.516 -22.359 1 96.69 234 GLY A O 1
ATOM 1838 N N . GLU A 1 235 ? 22.094 -30.828 -22.078 1 96.81 235 GLU A N 1
ATOM 1839 C CA . GLU A 1 235 ? 22.031 -31.031 -20.625 1 96.81 235 GLU A CA 1
ATOM 1840 C C . GLU A 1 235 ? 21.234 -29.922 -19.953 1 96.81 235 GLU A C 1
ATOM 1842 O O . GLU A 1 235 ? 21.375 -28.75 -20.312 1 96.81 235 GLU A O 1
ATOM 1847 N N . PHE A 1 236 ? 20.453 -30.312 -19.016 1 97.38 236 PHE A N 1
ATOM 1848 C CA . PHE A 1 236 ? 19.656 -29.375 -18.234 1 97.38 236 PHE A CA 1
ATOM 1849 C C . PHE A 1 236 ? 20.562 -28.469 -17.406 1 97.38 236 PHE A C 1
ATOM 1851 O O . PHE A 1 236 ? 21.391 -28.953 -16.641 1 97.38 236 PHE A O 1
ATOM 1858 N N . LEU A 1 237 ? 20.391 -27.172 -17.531 1 97.38 237 LEU A N 1
ATOM 1859 C CA . LEU A 1 237 ? 21.125 -26.219 -16.719 1 97.38 237 LEU A CA 1
ATOM 1860 C C . LEU A 1 237 ? 20.25 -25.641 -15.617 1 97.38 237 LEU A C 1
ATOM 1862 O O . LEU A 1 237 ? 20.578 -25.719 -14.438 1 97.38 237 LEU A O 1
ATOM 1866 N N . THR A 1 238 ? 19.125 -25.109 -16.016 1 97.31 238 THR A N 1
ATOM 1867 C CA . THR A 1 238 ? 18.141 -24.516 -15.109 1 97.31 238 THR A CA 1
ATOM 1868 C C . THR A 1 238 ? 16.797 -24.359 -15.812 1 97.31 238 THR A C 1
ATOM 1870 O O . THR A 1 238 ? 16.656 -24.703 -16.984 1 97.31 238 THR A O 1
ATOM 1873 N N . GLY A 1 239 ? 15.805 -23.922 -15.094 1 98.12 239 GLY A N 1
ATOM 1874 C CA . GLY A 1 239 ? 14.492 -23.688 -15.664 1 98.12 239 GLY A CA 1
ATOM 1875 C C . GLY A 1 239 ? 13.547 -22.984 -14.711 1 98.12 239 GLY A C 1
ATOM 1876 O O . GLY A 1 239 ? 13.844 -22.844 -13.523 1 98.12 239 GLY A O 1
ATOM 1877 N N . VAL A 1 240 ? 12.469 -22.516 -15.297 1 98.19 240 VAL A N 1
ATOM 1878 C CA . VAL A 1 240 ? 11.43 -21.812 -14.547 1 98.19 240 VAL A CA 1
ATOM 1879 C C . VAL A 1 240 ? 10.047 -22.266 -15.031 1 98.19 240 VAL A C 1
ATOM 1881 O O . VAL A 1 240 ? 9.797 -22.312 -16.234 1 98.19 240 VAL A O 1
ATOM 1884 N N . VAL A 1 241 ? 9.211 -22.609 -14.094 1 98.69 241 VAL A N 1
ATOM 1885 C CA . VAL A 1 241 ? 7.797 -22.828 -14.391 1 98.69 241 VAL A CA 1
ATOM 1886 C C . VAL A 1 241 ? 7.035 -21.516 -14.234 1 98.69 241 VAL A C 1
ATOM 1888 O O . VAL A 1 241 ? 7.035 -20.922 -13.156 1 98.69 241 VAL A O 1
ATOM 1891 N N . ALA A 1 242 ? 6.449 -21.094 -15.32 1 98.62 242 ALA A N 1
ATOM 1892 C CA . ALA A 1 242 ? 5.641 -19.875 -15.312 1 98.62 242 ALA A CA 1
ATOM 1893 C C . ALA A 1 242 ? 4.152 -20.219 -15.312 1 98.62 242 ALA A C 1
ATOM 1895 O O . ALA A 1 242 ? 3.713 -21.125 -16.016 1 98.62 242 ALA A O 1
ATOM 1896 N N . LEU A 1 243 ? 3.412 -19.531 -14.492 1 98.81 243 LEU A N 1
ATOM 1897 C CA . LEU A 1 243 ? 1.953 -19.594 -14.492 1 98.81 243 LEU A CA 1
ATOM 1898 C C . LEU A 1 243 ? 1.362 -18.25 -14.945 1 98.81 243 LEU A C 1
ATOM 1900 O O . LEU A 1 243 ? 1.974 -17.203 -14.758 1 98.81 243 LEU A O 1
ATOM 1904 N N . TYR A 1 244 ? 0.18 -18.344 -15.547 1 98.75 244 TYR A N 1
ATOM 1905 C CA . TYR A 1 244 ? -0.358 -17.125 -16.156 1 98.75 244 TYR A CA 1
ATOM 1906 C C . TYR A 1 244 ? -1.777 -16.859 -15.672 1 98.75 244 TYR A C 1
ATOM 1908 O O . TYR A 1 244 ? -2.621 -17.75 -15.664 1 98.75 244 TYR A O 1
ATOM 1916 N N . SER A 1 245 ? -2.043 -15.648 -15.172 1 98.31 245 SER A N 1
ATOM 1917 C CA . SER A 1 245 ? -3.396 -15.102 -15.117 1 98.31 245 SER A CA 1
ATOM 1918 C C . SER A 1 245 ? -3.764 -14.414 -16.438 1 98.31 245 SER A C 1
ATOM 1920 O O . SER A 1 245 ? -3.143 -14.664 -17.469 1 98.31 245 SER A O 1
ATOM 1922 N N . ASN A 1 246 ? -4.781 -13.609 -16.453 1 98.06 246 ASN A N 1
ATOM 1923 C CA . ASN A 1 246 ? -5.098 -12.828 -17.641 1 98.06 246 ASN A CA 1
ATOM 1924 C C . ASN A 1 246 ? -4.223 -11.586 -17.75 1 98.06 246 ASN A C 1
ATOM 1926 O O . ASN A 1 246 ? -4.07 -11.016 -18.828 1 98.06 246 ASN A O 1
ATOM 1930 N N . ASP A 1 247 ? -3.629 -11.203 -16.609 1 97.94 247 ASP A N 1
ATOM 1931 C CA . ASP A 1 247 ? -2.889 -9.945 -16.562 1 97.94 247 ASP A CA 1
ATOM 1932 C C . ASP A 1 247 ? -1.383 -10.195 -16.594 1 97.94 247 ASP A C 1
ATOM 1934 O O . ASP A 1 247 ? -0.635 -9.453 -17.234 1 97.94 247 ASP A O 1
ATOM 1938 N N . ASP A 1 248 ? -1.001 -11.273 -15.898 1 98.44 248 ASP A N 1
ATOM 1939 C CA . ASP A 1 248 ? 0.426 -11.359 -15.602 1 98.44 248 ASP A CA 1
ATOM 1940 C C . ASP A 1 248 ? 0.944 -12.781 -15.789 1 98.44 248 ASP A C 1
ATOM 1942 O O . ASP A 1 248 ? 0.211 -13.75 -15.562 1 98.44 248 ASP A O 1
ATOM 1946 N N . ALA A 1 249 ? 2.219 -12.914 -16.172 1 98.56 249 ALA A N 1
ATOM 1947 C CA . ALA A 1 249 ? 3.021 -14.109 -15.953 1 98.56 249 ALA A CA 1
ATOM 1948 C C . ALA A 1 249 ? 3.627 -14.125 -14.547 1 98.56 249 ALA A C 1
ATOM 1950 O O . ALA A 1 249 ? 4.004 -13.078 -14.023 1 98.56 249 ALA A O 1
ATOM 1951 N N . TYR A 1 250 ? 3.707 -15.312 -13.992 1 98.06 250 TYR A N 1
ATOM 1952 C CA . TYR A 1 250 ? 4.273 -15.477 -12.656 1 98.06 250 TYR A CA 1
ATOM 1953 C C . TYR A 1 250 ? 5.488 -16.391 -12.688 1 98.06 250 TYR A C 1
ATOM 1955 O O . TYR A 1 250 ? 5.438 -17.484 -13.25 1 98.06 250 TYR A O 1
ATOM 1963 N N . PHE A 1 251 ? 6.547 -15.906 -12.047 1 96.5 251 PHE A N 1
ATOM 1964 C CA . PHE A 1 251 ? 7.68 -16.766 -11.727 1 96.5 251 PHE A CA 1
ATOM 1965 C C . PHE A 1 251 ? 7.332 -17.719 -10.586 1 96.5 251 PHE A C 1
ATOM 1967 O O . PHE A 1 251 ? 7.473 -17.375 -9.414 1 96.5 251 PHE A O 1
ATOM 1974 N N . TRP A 1 252 ? 6.961 -18.953 -10.914 1 97.44 252 TRP A N 1
ATOM 1975 C CA . TRP A 1 252 ? 6.355 -19.781 -9.875 1 97.44 252 TRP A CA 1
ATOM 1976 C C . TRP A 1 252 ? 7.387 -20.719 -9.258 1 97.44 252 TRP A C 1
ATOM 1978 O O . TRP A 1 252 ? 7.645 -20.672 -8.055 1 97.44 252 TRP A O 1
ATOM 1988 N N . LEU A 1 253 ? 8.008 -21.5 -10.016 1 97.12 253 LEU A N 1
ATOM 1989 C CA . LEU A 1 253 ? 8.914 -22.531 -9.5 1 97.12 253 LEU A CA 1
ATOM 1990 C C . LEU A 1 253 ? 10.219 -22.547 -10.289 1 97.12 253 LEU A C 1
ATOM 1992 O O . LEU A 1 253 ? 10.203 -22.422 -11.516 1 97.12 253 LEU A O 1
ATOM 1996 N N . GLY A 1 254 ? 11.258 -22.734 -9.578 1 95.69 254 GLY A N 1
ATOM 1997 C CA . GLY A 1 254 ? 12.562 -22.844 -10.219 1 95.69 254 GLY A CA 1
ATOM 1998 C C . GLY A 1 254 ? 13.383 -21.562 -10.125 1 95.69 254 GLY A C 1
ATOM 1999 O O . GLY A 1 254 ? 13.367 -20.891 -9.102 1 95.69 254 GLY A O 1
ATOM 2000 N N . GLY A 1 255 ? 14.219 -21.359 -11.141 1 88.94 255 GLY A N 1
ATOM 2001 C CA . GLY A 1 255 ? 15.008 -20.141 -11.227 1 88.94 255 GLY A CA 1
ATOM 2002 C C . GLY A 1 255 ? 16.234 -20.156 -10.344 1 88.94 255 GLY A C 1
ATOM 2003 O O . GLY A 1 255 ? 16.75 -19.109 -9.969 1 88.94 255 GLY A O 1
ATOM 2004 N N . ALA A 1 256 ? 16.625 -21.297 -10.047 1 83.75 256 ALA A N 1
ATOM 2005 C CA . ALA A 1 256 ? 17.844 -21.391 -9.242 1 83.75 256 ALA A CA 1
ATOM 2006 C C . ALA A 1 256 ? 19.047 -20.812 -9.992 1 83.75 256 ALA A C 1
ATOM 2008 O O . ALA A 1 256 ? 19.188 -21 -11.203 1 83.75 256 ALA A O 1
ATOM 2009 N N . ARG A 1 257 ? 19.844 -20.094 -9.203 1 85.62 257 ARG A N 1
ATOM 2010 C CA . ARG A 1 257 ? 21.047 -19.547 -9.797 1 85.62 257 ARG A CA 1
ATOM 2011 C C . ARG A 1 257 ? 21.922 -20.641 -10.391 1 85.62 257 ARG A C 1
ATOM 2013 O O . ARG A 1 257 ? 22.219 -21.625 -9.711 1 85.62 257 ARG A O 1
ATOM 2020 N N . THR A 1 258 ? 22.219 -20.469 -11.531 1 91.31 258 THR A N 1
ATOM 2021 C CA . THR A 1 258 ? 23.047 -21.422 -12.266 1 91.31 258 THR A CA 1
ATOM 2022 C C . THR A 1 258 ? 24.094 -20.703 -13.109 1 91.31 258 THR A C 1
ATOM 2024 O O . THR A 1 258 ? 23.766 -19.797 -13.875 1 91.31 258 THR A O 1
ATOM 2027 N N . VAL A 1 259 ? 25.297 -21.094 -12.906 1 93.75 259 VAL A N 1
ATOM 2028 C CA . VAL A 1 259 ? 26.406 -20.531 -13.664 1 93.75 259 VAL A CA 1
ATOM 2029 C C . VAL A 1 259 ? 26.906 -21.562 -14.672 1 93.75 259 VAL A C 1
ATOM 2031 O O . VAL A 1 259 ? 27.156 -22.719 -14.32 1 93.75 259 VAL A O 1
ATOM 2034 N N . HIS A 1 260 ? 26.922 -21.156 -15.906 1 94.81 260 HIS A N 1
ATOM 2035 C CA . HIS A 1 260 ? 27.469 -21.938 -17.016 1 94.81 260 HIS A CA 1
ATOM 2036 C C . HIS A 1 260 ? 28.578 -21.188 -17.734 1 94.81 260 HIS A C 1
ATOM 2038 O O . HIS A 1 260 ? 28.344 -20.094 -18.25 1 94.81 260 HIS A O 1
ATOM 2044 N N . GLU A 1 261 ? 29.797 -21.75 -17.75 1 94.44 261 GLU A N 1
ATOM 2045 C CA . GLU A 1 261 ? 30.953 -21.109 -18.359 1 94.44 261 GLU A CA 1
ATOM 2046 C C . GLU A 1 261 ? 31.156 -19.688 -17.828 1 94.44 261 GLU A C 1
ATOM 2048 O O . GLU A 1 261 ? 31.344 -18.75 -18.594 1 94.44 261 GLU A O 1
ATOM 2053 N N . GLY A 1 262 ? 30.922 -19.469 -16.594 1 92.88 262 GLY A N 1
ATOM 2054 C CA . GLY A 1 262 ? 31.203 -18.219 -15.898 1 92.88 262 GLY A CA 1
ATOM 2055 C C . GLY A 1 262 ? 30.062 -17.203 -16 1 92.88 262 GLY A C 1
ATOM 2056 O O . GLY A 1 262 ? 30.172 -16.094 -15.492 1 92.88 262 GLY A O 1
ATOM 2057 N N . VAL A 1 263 ? 28.969 -17.688 -16.688 1 94.25 263 VAL A N 1
ATOM 2058 C CA . VAL A 1 263 ? 27.875 -16.75 -16.938 1 94.25 263 VAL A CA 1
ATOM 2059 C C . VAL A 1 263 ? 26.594 -17.281 -16.266 1 94.25 263 VAL A C 1
ATOM 2061 O O . VAL A 1 263 ? 26.297 -18.469 -16.359 1 94.25 263 VAL A O 1
ATOM 2064 N N . SER A 1 264 ? 25.938 -16.406 -15.562 1 93.19 264 SER A N 1
ATOM 2065 C CA . SER A 1 264 ? 24.641 -16.766 -15.016 1 93.19 264 SER A CA 1
ATOM 2066 C C . SER A 1 264 ? 23.594 -16.922 -16.125 1 93.19 264 SER A C 1
ATOM 2068 O O . SER A 1 264 ? 23.422 -16.016 -16.938 1 93.19 264 SER A O 1
ATOM 2070 N N . VAL A 1 265 ? 22.875 -18.062 -16.141 1 95.56 265 VAL A N 1
ATOM 2071 C CA . VAL A 1 265 ? 21.969 -18.328 -17.266 1 95.56 265 VAL A CA 1
ATOM 2072 C C . VAL A 1 265 ? 20.531 -18.078 -16.828 1 95.56 265 VAL A C 1
ATOM 2074 O O . VAL A 1 265 ? 19.625 -17.984 -17.672 1 95.56 265 VAL A O 1
ATOM 2077 N N . ASN A 1 266 ? 20.297 -17.906 -15.539 1 94.69 266 ASN A N 1
ATOM 2078 C CA . ASN A 1 266 ? 18.953 -17.703 -15.008 1 94.69 266 ASN A CA 1
ATOM 2079 C C . ASN A 1 266 ? 18.297 -16.438 -15.602 1 94.69 266 ASN A C 1
ATOM 2081 O O . ASN A 1 266 ? 17.109 -16.438 -15.898 1 94.69 266 ASN A O 1
ATOM 2085 N N . SER A 1 267 ? 19.078 -15.375 -15.742 1 95.62 267 SER A N 1
ATOM 2086 C CA . SER A 1 267 ? 18.547 -14.117 -16.266 1 95.62 267 SER A CA 1
ATOM 2087 C C . SER A 1 267 ? 18.062 -14.273 -17.703 1 95.62 267 SER A C 1
ATOM 2089 O O . SER A 1 267 ? 17.094 -13.633 -18.109 1 95.62 267 SER A O 1
ATOM 2091 N N . LEU A 1 268 ? 18.766 -15.133 -18.422 1 97.06 268 LEU A N 1
ATOM 2092 C CA . LEU A 1 268 ? 18.359 -15.398 -19.797 1 97.06 268 LEU A CA 1
ATOM 2093 C C . LEU A 1 268 ? 17 -16.078 -19.844 1 97.06 268 LEU A C 1
ATOM 2095 O O . LEU A 1 268 ? 16.172 -15.781 -20.719 1 97.06 268 LEU A O 1
ATOM 2099 N N . VAL A 1 269 ? 16.719 -16.969 -18.938 1 97.94 269 VAL A N 1
ATOM 2100 C CA . VAL A 1 269 ? 15.438 -17.672 -18.859 1 97.94 269 VAL A CA 1
ATOM 2101 C C . VAL A 1 269 ? 14.312 -16.688 -18.578 1 97.94 269 VAL A C 1
ATOM 2103 O O . VAL A 1 269 ? 13.289 -16.672 -19.266 1 97.94 269 VAL A O 1
ATOM 2106 N N . HIS A 1 270 ? 14.5 -15.844 -17.594 1 97.25 270 HIS A N 1
ATOM 2107 C CA . HIS A 1 270 ? 13.5 -14.836 -17.25 1 97.25 270 HIS A CA 1
ATOM 2108 C C . HIS A 1 270 ? 13.242 -13.898 -18.422 1 97.25 270 HIS A C 1
ATOM 2110 O O . HIS A 1 270 ? 12.094 -13.547 -18.703 1 97.25 270 HIS A O 1
ATOM 2116 N N . TRP A 1 271 ? 14.305 -13.531 -19.062 1 97.38 271 TRP A N 1
ATOM 2117 C CA . TRP A 1 271 ? 14.125 -12.562 -20.141 1 97.38 271 TRP A CA 1
ATOM 2118 C C . TRP A 1 271 ? 13.43 -13.203 -21.344 1 97.38 271 TRP A C 1
ATOM 2120 O O . TRP A 1 271 ? 12.656 -12.547 -22.047 1 97.38 271 TRP A O 1
ATOM 2130 N N . ARG A 1 272 ? 13.719 -14.477 -21.562 1 97.81 272 ARG A N 1
ATOM 2131 C CA . ARG A 1 272 ? 12.977 -15.211 -22.594 1 97.81 272 ARG A CA 1
ATOM 2132 C C . ARG A 1 272 ? 11.477 -15.164 -22.312 1 97.81 272 ARG A C 1
ATOM 2134 O O . ARG A 1 272 ? 10.68 -15.008 -23.25 1 97.81 272 ARG A O 1
ATOM 2141 N N . MET A 1 273 ? 11.078 -15.305 -21.078 1 97.5 273 MET A N 1
ATOM 2142 C CA . MET A 1 273 ? 9.68 -15.195 -20.688 1 97.5 273 MET A CA 1
ATOM 2143 C C . MET A 1 273 ? 9.133 -13.805 -21 1 97.5 273 MET A C 1
ATOM 2145 O O . MET A 1 273 ? 8.023 -13.672 -21.516 1 97.5 273 MET A O 1
ATOM 2149 N N . VAL A 1 274 ? 9.898 -12.773 -20.719 1 98 274 VAL A N 1
ATOM 2150 C CA . VAL A 1 274 ? 9.508 -11.398 -21 1 98 274 VAL A CA 1
ATOM 2151 C C . VAL A 1 274 ? 9.289 -11.211 -22.5 1 98 274 VAL A C 1
ATOM 2153 O O . VAL A 1 274 ? 8.297 -10.609 -22.906 1 98 274 VAL A O 1
ATOM 2156 N N . GLU A 1 275 ? 10.203 -11.773 -23.266 1 98.19 275 GLU A N 1
ATOM 2157 C CA . GLU A 1 275 ? 10.094 -11.695 -24.734 1 98.19 275 GLU A CA 1
ATOM 2158 C C . GLU A 1 275 ? 8.828 -12.383 -25.219 1 98.19 275 GLU A C 1
ATOM 2160 O O . GLU A 1 275 ? 8.141 -11.875 -26.109 1 98.19 275 GLU A O 1
ATOM 2165 N N . ASP A 1 276 ? 8.539 -13.523 -24.703 1 98.19 276 ASP A N 1
ATOM 2166 C CA . ASP A 1 276 ? 7.32 -14.234 -25.094 1 98.19 276 ASP A CA 1
ATOM 2167 C C . ASP A 1 276 ? 6.074 -13.43 -24.734 1 98.19 276 ASP A C 1
ATOM 2169 O O . ASP A 1 276 ? 5.152 -13.312 -25.547 1 98.19 276 ASP A O 1
ATOM 2173 N N . VAL A 1 277 ? 6.039 -12.875 -23.5 1 98.31 277 VAL A N 1
ATOM 2174 C CA . VAL A 1 277 ? 4.902 -12.062 -23.094 1 98.31 277 VAL A CA 1
ATOM 2175 C C . VAL A 1 277 ? 4.746 -10.875 -24.047 1 98.31 277 VAL A C 1
ATOM 2177 O O . VAL A 1 277 ? 3.635 -10.562 -24.484 1 98.31 277 VAL A O 1
ATOM 2180 N N . ALA A 1 278 ? 5.84 -10.25 -24.375 1 98.12 278 ALA A N 1
ATOM 2181 C CA . ALA A 1 278 ? 5.816 -9.125 -25.297 1 98.12 278 ALA A CA 1
ATOM 2182 C C . ALA A 1 278 ? 5.258 -9.539 -26.656 1 98.12 278 ALA A C 1
ATOM 2184 O O . ALA A 1 278 ? 4.598 -8.75 -27.328 1 98.12 278 ALA A O 1
ATOM 2185 N N . ALA A 1 279 ? 5.508 -10.742 -27.031 1 97.69 279 ALA A N 1
ATOM 2186 C CA . ALA A 1 279 ? 5.051 -11.266 -28.312 1 97.69 279 ALA A CA 1
ATOM 2187 C C . ALA A 1 279 ? 3.611 -11.773 -28.219 1 97.69 279 ALA A C 1
ATOM 2189 O O . ALA A 1 279 ? 3.053 -12.266 -29.203 1 97.69 279 ALA A O 1
ATOM 2190 N N . GLY A 1 280 ? 2.982 -11.695 -27.062 1 97.12 280 GLY A N 1
ATOM 2191 C CA . GLY A 1 280 ? 1.605 -12.117 -26.859 1 97.12 280 GLY A CA 1
ATOM 2192 C C . GLY A 1 280 ? 1.465 -13.602 -26.609 1 97.12 280 GLY A C 1
ATOM 2193 O O . GLY A 1 280 ? 0.411 -14.188 -26.875 1 97.12 280 GLY A O 1
ATOM 2194 N N . GLU A 1 281 ? 2.562 -14.227 -26.125 1 95.88 281 GLU A N 1
ATOM 2195 C CA . GLU A 1 281 ? 2.564 -15.656 -25.875 1 95.88 281 GLU A CA 1
ATOM 2196 C C . GLU A 1 281 ? 2.77 -15.945 -24.391 1 95.88 281 GLU A C 1
ATOM 2198 O O . GLU A 1 281 ? 3.545 -15.258 -23.719 1 95.88 281 GLU A O 1
ATOM 2203 N N . PRO A 1 282 ? 2.121 -17 -23.859 1 96.62 282 PRO A N 1
ATOM 2204 C CA . PRO A 1 282 ? 1.13 -17.859 -24.531 1 96.62 282 PRO A CA 1
ATOM 2205 C C . PRO A 1 282 ? -0.259 -17.219 -24.562 1 96.62 282 PRO A C 1
ATOM 2207 O O . PRO A 1 282 ? -1.178 -17.781 -25.172 1 96.62 282 PRO A O 1
ATOM 2210 N N . ARG A 1 283 ? -0.406 -16.109 -23.922 1 96.25 283 ARG A N 1
ATOM 2211 C CA . ARG A 1 283 ? -1.683 -15.398 -23.844 1 96.25 283 ARG A CA 1
ATOM 2212 C C . ARG A 1 283 ? -1.518 -13.922 -24.203 1 96.25 283 ARG A C 1
ATOM 2214 O O . ARG A 1 283 ? -0.762 -13.203 -23.547 1 96.25 283 ARG A O 1
ATOM 2221 N N . GLN A 1 284 ? -2.342 -13.453 -25.078 1 96.81 284 GLN A N 1
ATOM 2222 C CA . GLN A 1 284 ? -2.223 -12.086 -25.578 1 96.81 284 GLN A CA 1
ATOM 2223 C C . GLN A 1 284 ? -2.59 -11.07 -24.516 1 96.81 284 GLN A C 1
ATOM 2225 O O . GLN A 1 284 ? -2.098 -9.938 -24.516 1 96.81 284 GLN A O 1
ATOM 2230 N N . SER A 1 285 ? -3.395 -11.492 -23.594 1 97.19 285 SER A N 1
ATOM 2231 C CA . SER A 1 285 ? -3.908 -10.555 -22.594 1 97.19 285 SER A CA 1
ATOM 2232 C C . SER A 1 285 ? -2.852 -10.234 -21.547 1 97.19 285 SER A C 1
ATOM 2234 O O . SER A 1 285 ? -2.996 -9.266 -20.781 1 97.19 285 SER A O 1
ATOM 2236 N N . VAL A 1 286 ? -1.801 -11.078 -21.453 1 98.12 286 VAL A N 1
ATOM 2237 C CA . VAL A 1 286 ? -0.786 -10.922 -20.422 1 98.12 286 VAL A CA 1
ATOM 2238 C C . VAL A 1 286 ? 0.138 -9.758 -20.781 1 98.12 286 VAL A C 1
ATOM 2240 O O . VAL A 1 286 ? 0.716 -9.727 -21.859 1 98.12 286 VAL A O 1
ATOM 2243 N N . ASP A 1 287 ? 0.282 -8.805 -19.844 1 98.12 287 ASP A N 1
ATOM 2244 C CA . ASP A 1 287 ? 1.108 -7.633 -20.125 1 98.12 287 ASP A CA 1
ATOM 2245 C C . ASP A 1 287 ? 2.045 -7.328 -18.953 1 98.12 287 ASP A C 1
ATOM 2247 O O . ASP A 1 287 ? 2.58 -6.223 -18.859 1 98.12 287 ASP A O 1
ATOM 2251 N N . GLY A 1 288 ? 2.195 -8.273 -18.109 1 98.19 288 GLY A N 1
ATOM 2252 C CA . GLY A 1 288 ? 3.092 -8.094 -16.984 1 98.19 288 GLY A CA 1
ATOM 2253 C C . GLY A 1 288 ? 3.779 -9.367 -16.547 1 98.19 288 GLY A C 1
ATOM 2254 O O . GLY A 1 288 ? 3.375 -10.469 -16.938 1 98.19 288 GLY A O 1
ATOM 2255 N N . TYR A 1 289 ? 4.848 -9.25 -15.812 1 98.25 289 TYR A N 1
ATOM 2256 C CA . TYR A 1 289 ? 5.629 -10.344 -15.25 1 98.25 289 TYR A CA 1
ATOM 2257 C C . TYR A 1 289 ? 5.875 -10.125 -13.758 1 98.25 289 TYR A C 1
ATOM 2259 O O . TYR A 1 289 ? 6.625 -9.227 -13.375 1 98.25 289 TYR A O 1
ATOM 2267 N N . ASP A 1 290 ? 5.172 -10.867 -12.875 1 98.19 290 ASP A N 1
ATOM 2268 C CA . ASP A 1 290 ? 5.348 -10.859 -11.43 1 98.19 290 ASP A CA 1
ATOM 2269 C C . ASP A 1 290 ? 6.52 -11.742 -11.008 1 98.19 290 ASP A C 1
ATOM 2271 O O . ASP A 1 290 ? 6.473 -12.961 -11.172 1 98.19 290 ASP A O 1
ATOM 2275 N N . LEU A 1 291 ? 7.512 -11.195 -10.383 1 96.12 291 LEU A N 1
ATOM 2276 C CA . LEU A 1 291 ? 8.734 -11.922 -10.047 1 96.12 291 LEU A CA 1
ATOM 2277 C C . LEU A 1 291 ? 8.602 -12.609 -8.695 1 96.12 291 LEU A C 1
ATOM 2279 O O . LEU A 1 291 ? 9.602 -13 -8.094 1 96.12 291 LEU A O 1
ATOM 2283 N N . MET A 1 292 ? 7.457 -12.734 -8.148 1 91.81 292 MET A N 1
ATOM 2284 C CA . MET A 1 292 ? 7.02 -13.57 -7.027 1 91.81 292 MET A CA 1
ATOM 2285 C C . MET A 1 292 ? 7.695 -13.133 -5.73 1 91.81 292 MET A C 1
ATOM 2287 O O . MET A 1 292 ? 8.414 -13.914 -5.109 1 91.81 292 MET A O 1
ATOM 2291 N N . GLY A 1 293 ? 7.426 -11.969 -5.246 1 91.62 293 GLY A N 1
ATOM 2292 C CA . GLY A 1 293 ? 7.832 -11.578 -3.906 1 91.62 293 GLY A CA 1
ATOM 2293 C C . GLY A 1 293 ? 8.922 -10.516 -3.898 1 91.62 293 GLY A C 1
ATOM 2294 O O . GLY A 1 293 ? 9.781 -10.5 -4.773 1 91.62 293 GLY A O 1
ATOM 2295 N N . ALA A 1 294 ? 8.93 -9.75 -2.92 1 95.75 294 ALA A N 1
ATOM 2296 C CA . ALA A 1 294 ? 9.898 -8.688 -2.701 1 95.75 294 ALA A CA 1
ATOM 2297 C C . ALA A 1 294 ? 10.094 -8.414 -1.213 1 95.75 294 ALA A C 1
ATOM 2299 O O . ALA A 1 294 ? 10.25 -7.262 -0.799 1 95.75 294 ALA A O 1
ATOM 2300 N N . ASN A 1 295 ? 10.102 -9.445 -0.398 1 94.38 295 ASN A N 1
ATOM 2301 C CA . ASN A 1 295 ? 10.047 -9.211 1.041 1 94.38 295 ASN A CA 1
ATOM 2302 C C . ASN A 1 295 ? 11.359 -9.578 1.721 1 94.38 295 ASN A C 1
ATOM 2304 O O . ASN A 1 295 ? 11.641 -9.117 2.832 1 94.38 295 ASN A O 1
ATOM 2308 N N . THR A 1 296 ? 12.148 -10.422 1.044 1 90.38 296 THR A N 1
ATOM 2309 C CA . THR A 1 296 ? 13.445 -10.812 1.592 1 90.38 296 THR A CA 1
ATOM 2310 C C . THR A 1 296 ? 14.57 -10.023 0.935 1 90.38 296 THR A C 1
ATOM 2312 O O . THR A 1 296 ? 14.727 -10.055 -0.288 1 90.38 296 THR A O 1
ATOM 2315 N N . GLU A 1 297 ? 15.336 -9.375 1.742 1 89.56 297 GLU A N 1
ATOM 2316 C CA . GLU A 1 297 ? 16.328 -8.414 1.262 1 89.56 297 GLU A CA 1
ATOM 2317 C C . GLU A 1 297 ? 17.266 -9.055 0.243 1 89.56 297 GLU A C 1
ATOM 2319 O O . GLU A 1 297 ? 17.469 -8.523 -0.85 1 89.56 297 GLU A O 1
ATOM 2324 N N . ARG A 1 298 ? 17.75 -10.188 0.512 1 83.69 298 ARG A N 1
ATOM 2325 C CA . ARG A 1 298 ? 18.734 -10.828 -0.347 1 83.69 298 ARG A CA 1
ATOM 2326 C C . ARG A 1 298 ? 18.141 -11.148 -1.718 1 83.69 298 ARG A C 1
ATOM 2328 O O . ARG A 1 298 ? 18.781 -10.906 -2.744 1 83.69 298 ARG A O 1
ATOM 2335 N N . LEU A 1 299 ? 16.922 -11.648 -1.704 1 83.69 299 LEU A N 1
ATOM 2336 C CA . LEU A 1 299 ? 16.266 -12.031 -2.953 1 83.69 299 LEU A CA 1
ATOM 2337 C C . LEU A 1 299 ? 15.891 -10.797 -3.766 1 83.69 299 LEU A C 1
ATOM 2339 O O . LEU A 1 299 ? 15.828 -10.859 -4.996 1 83.69 299 LEU A O 1
ATOM 2343 N N . CYS A 1 300 ? 15.734 -9.68 -3.088 1 89.38 300 CYS A N 1
ATOM 2344 C CA . CYS A 1 300 ? 15.305 -8.453 -3.752 1 89.38 300 CYS A CA 1
ATOM 2345 C C . CYS A 1 300 ? 16.469 -7.812 -4.512 1 89.38 300 CYS A C 1
ATOM 2347 O O . CYS A 1 300 ? 16.25 -7.105 -5.496 1 89.38 300 CYS A O 1
ATOM 2349 N N . ARG A 1 301 ? 17.688 -8.094 -4.137 1 87.62 301 ARG A N 1
ATOM 2350 C CA . ARG A 1 301 ? 18.844 -7.52 -4.816 1 87.62 301 ARG A CA 1
ATOM 2351 C C . ARG A 1 301 ? 18.906 -7.965 -6.273 1 87.62 301 ARG A C 1
ATOM 2353 O O . ARG A 1 301 ? 19.141 -7.152 -7.168 1 87.62 301 ARG A O 1
ATOM 2360 N N . TYR A 1 302 ? 18.625 -9.188 -6.48 1 90.06 302 TYR A N 1
ATOM 2361 C CA . TYR A 1 302 ? 18.609 -9.719 -7.84 1 90.06 302 TYR A CA 1
ATOM 2362 C C . TYR A 1 302 ? 17.391 -9.219 -8.609 1 90.06 302 TYR A C 1
ATOM 2364 O O . TYR A 1 302 ? 17.516 -8.719 -9.727 1 90.06 302 TYR A O 1
ATOM 2372 N N . LYS A 1 303 ? 16.219 -9.328 -8.031 1 93.44 303 LYS A N 1
ATOM 2373 C CA . LYS A 1 303 ? 14.961 -9.031 -8.719 1 93.44 303 LYS A CA 1
ATOM 2374 C C . LYS A 1 303 ? 14.852 -7.543 -9.039 1 93.44 303 LYS A C 1
ATOM 2376 O O . LYS A 1 303 ? 14.242 -7.156 -10.039 1 93.44 303 LYS A O 1
ATOM 2381 N N . SER A 1 304 ? 15.477 -6.73 -8.234 1 92.62 304 SER A N 1
ATOM 2382 C CA . SER A 1 304 ? 15.398 -5.289 -8.453 1 92.62 304 SER A CA 1
ATOM 2383 C C . SER A 1 304 ? 16.125 -4.887 -9.734 1 92.62 304 SER A C 1
ATOM 2385 O O . SER A 1 304 ? 15.883 -3.805 -10.273 1 92.62 304 SER A O 1
ATOM 2387 N N . LYS A 1 305 ? 16.984 -5.773 -10.273 1 93.88 305 LYS A N 1
ATOM 2388 C CA . LYS A 1 305 ? 17.75 -5.496 -11.484 1 93.88 305 LYS A CA 1
ATOM 2389 C C . LYS A 1 305 ? 16.812 -5.355 -12.695 1 93.88 305 LYS A C 1
ATOM 2391 O O . LYS A 1 305 ? 17.188 -4.738 -13.695 1 93.88 305 LYS A O 1
ATOM 2396 N N . PHE A 1 306 ? 15.656 -5.93 -12.641 1 95.5 306 PHE A N 1
ATOM 2397 C CA . PHE A 1 306 ? 14.75 -6 -13.781 1 95.5 306 PHE A CA 1
ATOM 2398 C C . PHE A 1 306 ? 14 -4.684 -13.953 1 95.5 306 PHE A C 1
ATOM 2400 O O . PHE A 1 306 ? 13.367 -4.461 -14.992 1 95.5 306 PHE A O 1
ATOM 2407 N N . GLY A 1 307 ? 14.039 -3.822 -12.945 1 92.94 307 GLY A N 1
ATOM 2408 C CA . GLY A 1 307 ? 13.359 -2.541 -13.039 1 92.94 307 GLY A CA 1
ATOM 2409 C C . GLY A 1 307 ? 11.859 -2.648 -12.852 1 92.94 307 GLY A C 1
ATOM 2410 O O . GLY A 1 307 ? 11.102 -1.808 -13.336 1 92.94 307 GLY A O 1
ATOM 2411 N N . ALA A 1 308 ? 11.43 -3.713 -12.18 1 94.88 308 ALA A N 1
ATOM 2412 C CA . ALA A 1 308 ? 10.008 -3.932 -11.922 1 94.88 308 ALA A CA 1
ATOM 2413 C C . ALA A 1 308 ? 9.492 -2.986 -10.844 1 94.88 308 ALA A C 1
ATOM 2415 O O . ALA A 1 308 ? 10.258 -2.5 -10.016 1 94.88 308 ALA A O 1
ATOM 2416 N N . ASP A 1 309 ? 8.227 -2.682 -10.93 1 94.81 309 ASP A N 1
ATOM 2417 C CA . ASP A 1 309 ? 7.59 -1.862 -9.906 1 94.81 309 ASP A CA 1
ATOM 2418 C C . ASP A 1 309 ? 7.312 -2.676 -8.641 1 94.81 309 ASP A C 1
ATOM 2420 O O . ASP A 1 309 ? 6.961 -3.854 -8.719 1 94.81 309 ASP A O 1
ATOM 2424 N N . LEU A 1 310 ? 7.496 -1.991 -7.512 1 95.62 310 LEU A N 1
ATOM 2425 C CA . LEU A 1 310 ? 7.125 -2.592 -6.234 1 95.62 310 LEU A CA 1
ATOM 2426 C C . LEU A 1 310 ? 5.621 -2.477 -5.992 1 95.62 310 LEU A C 1
ATOM 2428 O O . LEU A 1 310 ? 5.055 -1.389 -6.105 1 95.62 310 LEU A O 1
ATOM 2432 N N . SER A 1 311 ? 4.945 -3.594 -5.742 1 96 311 SER A N 1
ATOM 2433 C CA . SER A 1 311 ? 3.504 -3.615 -5.516 1 96 311 SER A CA 1
ATOM 2434 C C . SER A 1 311 ? 3.17 -4.199 -4.145 1 96 311 SER A C 1
ATOM 2436 O O . SER A 1 311 ? 3.582 -5.316 -3.824 1 96 311 SER A O 1
ATOM 2438 N N . PRO A 1 312 ? 2.453 -3.41 -3.375 1 97 312 PRO A N 1
ATOM 2439 C CA . PRO A 1 312 ? 2.025 -3.969 -2.09 1 97 312 PRO A CA 1
ATOM 2440 C C . PRO A 1 312 ? 0.824 -4.902 -2.223 1 97 312 PRO A C 1
ATOM 2442 O O . PRO A 1 312 ? 0.062 -4.801 -3.188 1 97 312 PRO A O 1
ATOM 2445 N N . TYR A 1 313 ? 0.733 -5.836 -1.378 1 97.75 313 TYR A N 1
ATOM 2446 C CA . TYR A 1 313 ? -0.464 -6.637 -1.15 1 97.75 313 TYR A CA 1
ATOM 2447 C C . TYR A 1 313 ? -0.628 -6.965 0.33 1 97.75 313 TYR A C 1
ATOM 2449 O O . TYR A 1 313 ? 0.265 -6.691 1.135 1 97.75 313 TYR A O 1
ATOM 2457 N N . TYR A 1 314 ? -1.785 -7.512 0.667 1 98.19 314 TYR A N 1
ATOM 2458 C CA . TYR A 1 314 ? -2.154 -7.508 2.078 1 98.19 314 TYR A CA 1
ATOM 2459 C C . TYR A 1 314 ? -2.469 -8.922 2.561 1 98.19 314 TYR A C 1
ATOM 2461 O O . TYR A 1 314 ? -3.07 -9.711 1.832 1 98.19 314 TYR A O 1
ATOM 2469 N N . VAL A 1 315 ? -2.039 -9.211 3.74 1 97.5 315 VAL A N 1
ATOM 2470 C CA . VAL A 1 315 ? -2.395 -10.438 4.449 1 97.5 315 VAL A CA 1
ATOM 2471 C C . VAL A 1 315 ? -3.322 -10.109 5.617 1 97.5 315 VAL A C 1
ATOM 2473 O O . VAL A 1 315 ? -3.018 -9.234 6.434 1 97.5 315 VAL A O 1
ATOM 2476 N N . VAL A 1 316 ? -4.441 -10.742 5.641 1 96.75 316 VAL A N 1
ATOM 2477 C CA . VAL A 1 316 ? -5.422 -10.562 6.703 1 96.75 316 VAL A CA 1
ATOM 2478 C C . VAL A 1 316 ? -5.531 -11.852 7.527 1 96.75 316 VAL A C 1
ATOM 2480 O O . VAL A 1 316 ? -5.602 -12.945 6.969 1 96.75 316 VAL A O 1
ATOM 2483 N N . GLU A 1 317 ? -5.5 -11.695 8.805 1 94.5 317 GLU A N 1
ATOM 2484 C CA . GLU A 1 317 ? -5.562 -12.898 9.625 1 94.5 317 GLU A CA 1
ATOM 2485 C C . GLU A 1 317 ? -6.25 -12.625 10.961 1 94.5 317 GLU A C 1
ATOM 2487 O O . GLU A 1 317 ? -6.293 -11.477 11.414 1 94.5 317 GLU A O 1
ATOM 2492 N N . SER A 1 318 ? -6.84 -13.648 11.477 1 90.88 318 SER A N 1
ATOM 2493 C CA . SER A 1 318 ? -7.414 -13.547 12.812 1 90.88 318 SER A CA 1
ATOM 2494 C C . SER A 1 318 ? -6.344 -13.258 13.859 1 90.88 318 SER A C 1
ATOM 2496 O O . SER A 1 318 ? -5.223 -13.758 13.766 1 90.88 318 SER A O 1
ATOM 2498 N N . GLY A 1 319 ? -6.691 -12.352 14.742 1 76.81 319 GLY A N 1
ATOM 2499 C CA . GLY A 1 319 ? -5.777 -11.945 15.797 1 76.81 319 GLY A CA 1
ATOM 2500 C C . GLY A 1 319 ? -6.117 -12.539 17.156 1 76.81 319 GLY A C 1
ATOM 2501 O O . GLY A 1 319 ? -6.984 -13.406 17.25 1 76.81 319 GLY A O 1
ATOM 2502 N N . GLY A 1 320 ? -5.348 -12.172 18.203 1 64.88 320 GLY A N 1
ATOM 2503 C CA . GLY A 1 320 ? -5.621 -12.523 19.594 1 64.88 320 GLY A CA 1
ATOM 2504 C C . GLY A 1 320 ? -4.684 -13.586 20.125 1 64.88 320 GLY A C 1
ATOM 2505 O O . GLY A 1 320 ? -3.975 -14.242 19.359 1 64.88 320 GLY A O 1
ATOM 2506 N N . PRO A 1 321 ? -4.504 -13.516 21.344 1 55.69 321 PRO A N 1
ATOM 2507 C CA . PRO A 1 321 ? -3.535 -14.398 22 1 55.69 321 PRO A CA 1
ATOM 2508 C C . PRO A 1 321 ? -3.719 -15.867 21.609 1 55.69 321 PRO A C 1
ATOM 2510 O O . PRO A 1 321 ? -2.736 -16.594 21.422 1 55.69 321 PRO A O 1
ATOM 2513 N N . SER A 1 322 ? -4.891 -16.344 21.594 1 52.81 322 SER A N 1
ATOM 2514 C CA . SER A 1 322 ? -5.156 -17.719 21.219 1 52.81 322 SER A CA 1
ATOM 2515 C C . SER A 1 322 ? -4.727 -18 19.781 1 52.81 322 SER A C 1
ATOM 2517 O O . SER A 1 322 ? -4.18 -19.062 19.484 1 52.81 322 SER A O 1
ATOM 2519 N N . MET A 1 323 ? -4.781 -16.938 19.094 1 60.56 323 MET A N 1
ATOM 2520 C CA . MET A 1 323 ? -4.445 -17.062 17.672 1 60.56 323 MET A CA 1
ATOM 2521 C C . MET A 1 323 ? -2.936 -17.062 17.469 1 60.56 323 MET A C 1
ATOM 2523 O O . MET A 1 323 ? -2.426 -17.703 16.562 1 60.56 323 MET A O 1
ATOM 2527 N N . ASP A 1 324 ? -2.412 -16.375 18.422 1 60.06 324 ASP A N 1
ATOM 2528 C CA . ASP A 1 324 ? -0.953 -16.375 18.359 1 60.06 324 ASP A CA 1
ATOM 2529 C C . ASP A 1 324 ? -0.395 -17.781 18.547 1 60.06 324 ASP A C 1
ATOM 2531 O O . ASP A 1 324 ? 0.586 -18.156 17.906 1 60.06 324 ASP A O 1
ATOM 2535 N N . VAL A 1 325 ? -1.077 -18.5 19.406 1 52.16 325 VAL A N 1
ATOM 2536 C CA . VAL A 1 325 ? -0.675 -19.875 19.656 1 52.16 325 VAL A CA 1
ATOM 2537 C C . VAL A 1 325 ? -0.995 -20.734 18.438 1 52.16 325 VAL A C 1
ATOM 2539 O O . VAL A 1 325 ? -0.171 -21.547 18.016 1 52.16 325 VAL A O 1
ATOM 2542 N N . ALA A 1 326 ? -2.082 -20.578 17.906 1 57.12 326 ALA A N 1
ATOM 2543 C CA . ALA A 1 326 ? -2.516 -21.359 16.734 1 57.12 326 ALA A CA 1
ATOM 2544 C C . ALA A 1 326 ? -1.619 -21.078 15.531 1 57.12 326 ALA A C 1
ATOM 2546 O O . ALA A 1 326 ? -1.247 -22.016 14.812 1 57.12 326 ALA A O 1
ATOM 2547 N N . LYS A 1 327 ? -1.269 -19.891 15.492 1 59.84 327 LYS A N 1
ATOM 2548 C CA . LYS A 1 327 ? -0.379 -19.5 14.398 1 59.84 327 LYS A CA 1
ATOM 2549 C C . LYS A 1 327 ? 0.973 -20.188 14.516 1 59.84 327 LYS A C 1
ATOM 2551 O O . LYS A 1 327 ? 1.523 -20.656 13.516 1 59.84 327 LYS A O 1
ATOM 2556 N N . ARG A 1 328 ? 1.342 -20.219 15.711 1 54.59 328 ARG A N 1
ATOM 2557 C CA . ARG A 1 328 ? 2.611 -20.891 15.977 1 54.59 328 ARG A CA 1
ATOM 2558 C C . ARG A 1 328 ? 2.523 -22.375 15.656 1 54.59 328 ARG A C 1
ATOM 2560 O O . ARG A 1 328 ? 3.463 -22.953 15.102 1 54.59 328 ARG A O 1
ATOM 2567 N N . ALA A 1 329 ? 1.523 -22.859 15.945 1 50 329 ALA A N 1
ATOM 2568 C CA . ALA A 1 329 ? 1.331 -24.281 15.672 1 50 329 ALA A CA 1
ATOM 2569 C C . ALA A 1 329 ? 1.212 -24.547 14.172 1 50 329 ALA A C 1
ATOM 2571 O O . ALA A 1 329 ? 1.774 -25.516 13.656 1 50 329 ALA A O 1
ATOM 2572 N N . TYR A 1 330 ? 0.593 -23.719 13.562 1 51.97 330 TYR A N 1
ATOM 2573 C CA . TYR A 1 330 ? 0.384 -23.859 12.125 1 51.97 330 TYR A CA 1
ATOM 2574 C C . TYR A 1 330 ? 1.679 -23.625 11.359 1 51.97 330 TYR A C 1
ATOM 2576 O O . TYR A 1 330 ? 1.956 -24.297 10.367 1 51.97 330 TYR A O 1
ATOM 2584 N N . ARG A 1 331 ? 2.344 -22.531 11.797 1 52.41 331 ARG A N 1
ATOM 2585 C CA . ARG A 1 331 ? 3.641 -22.281 11.18 1 52.41 331 ARG A CA 1
ATOM 2586 C C . ARG A 1 331 ? 4.551 -23.5 11.297 1 52.41 331 ARG A C 1
ATOM 2588 O O . ARG A 1 331 ? 5.352 -23.766 10.398 1 52.41 331 ARG A O 1
ATOM 2595 N N . LEU A 1 332 ? 4.426 -24.078 12.398 1 38.16 332 LEU A N 1
ATOM 2596 C CA . LEU A 1 332 ? 5.215 -25.281 12.664 1 38.16 332 LEU A CA 1
ATOM 2597 C C . LEU A 1 332 ? 4.816 -26.406 11.711 1 38.16 332 LEU A C 1
ATOM 2599 O O . LEU A 1 332 ? 5.656 -27.234 11.328 1 38.16 332 LEU A O 1
ATOM 2603 N N . VAL A 1 333 ? 3.641 -26.375 11.352 1 39.97 333 VAL A N 1
ATOM 2604 C CA . VAL A 1 333 ? 3.191 -27.438 10.469 1 39.97 333 VAL A CA 1
ATOM 2605 C C . VAL A 1 333 ? 3.398 -27.031 9.008 1 39.97 333 VAL A C 1
ATOM 2607 O O . VAL A 1 333 ? 3.529 -27.891 8.133 1 39.97 333 VAL A O 1
ATOM 2610 N N . ALA A 1 334 ? 3.271 -25.734 8.773 1 48.19 334 ALA A N 1
ATOM 2611 C CA . ALA A 1 334 ? 3.385 -25.266 7.395 1 48.19 334 ALA A CA 1
ATOM 2612 C C . ALA A 1 334 ? 4.844 -25.219 6.949 1 48.19 334 ALA A C 1
ATOM 2614 O O . ALA A 1 334 ? 5.133 -24.969 5.777 1 48.19 334 ALA A O 1
ATOM 2615 N N . ARG A 1 335 ? 5.926 -25.156 7.93 1 38.03 335 ARG A N 1
ATOM 2616 C CA . ARG A 1 335 ? 7.34 -25.281 7.598 1 38.03 335 ARG A CA 1
ATOM 2617 C C . ARG A 1 335 ? 7.688 -26.703 7.195 1 38.03 335 ARG A C 1
ATOM 2619 O O . ARG A 1 335 ? 7.199 -27.656 7.797 1 38.03 335 ARG A O 1
ATOM 2626 N N . MET B 1 1 ? 27.062 7.203 1.635 1 89 1 MET B N 1
ATOM 2627 C CA . MET B 1 1 ? 26.109 8.227 2.062 1 89 1 MET B CA 1
ATOM 2628 C C . MET B 1 1 ? 26.5 8.789 3.43 1 89 1 MET B C 1
ATOM 2630 O O . MET B 1 1 ? 26.906 8.039 4.32 1 89 1 MET B O 1
ATOM 2634 N N . ASN B 1 2 ? 26.547 10.094 3.52 1 93.31 2 ASN B N 1
ATOM 2635 C CA . ASN B 1 2 ? 26.844 10.758 4.785 1 93.31 2 ASN B CA 1
ATOM 2636 C C . ASN B 1 2 ? 25.562 11.25 5.465 1 93.31 2 ASN B C 1
ATOM 2638 O O . ASN B 1 2 ? 24.734 11.906 4.836 1 93.31 2 ASN B O 1
ATOM 2642 N N . LEU B 1 3 ? 25.438 10.891 6.703 1 96.88 3 LEU B N 1
ATOM 2643 C CA . LEU B 1 3 ? 24.312 11.344 7.5 1 96.88 3 LEU B CA 1
ATOM 2644 C C . LEU B 1 3 ? 24.703 12.531 8.375 1 96.88 3 LEU B C 1
ATOM 2646 O O . LEU B 1 3 ? 25.703 12.484 9.078 1 96.88 3 LEU B O 1
ATOM 2650 N N . GLU B 1 4 ? 23.906 13.617 8.289 1 97.12 4 GLU B N 1
ATOM 2651 C CA . GLU B 1 4 ? 24.188 14.844 9.031 1 97.12 4 GLU B CA 1
ATOM 2652 C C . GLU B 1 4 ? 22.938 15.344 9.766 1 97.12 4 GLU B C 1
ATOM 2654 O O . GLU B 1 4 ? 21.812 14.984 9.406 1 97.12 4 GLU B O 1
ATOM 2659 N N . THR B 1 5 ? 23.219 16.062 10.781 1 97.88 5 THR B N 1
ATOM 2660 C CA . THR B 1 5 ? 22.141 16.844 11.398 1 97.88 5 THR B CA 1
ATOM 2661 C C . THR B 1 5 ? 22.062 18.234 10.789 1 97.88 5 THR B C 1
ATOM 2663 O O . THR B 1 5 ? 23.094 18.906 10.602 1 97.88 5 THR B O 1
ATOM 2666 N N . LEU B 1 6 ? 20.891 18.656 10.539 1 98.62 6 LEU B N 1
ATOM 2667 C CA . LEU B 1 6 ? 20.672 19.906 9.805 1 98.62 6 LEU B CA 1
ATOM 2668 C C . LEU B 1 6 ? 20.016 20.938 10.695 1 98.62 6 LEU B C 1
ATOM 2670 O O . LEU B 1 6 ? 19.234 20.594 11.586 1 98.62 6 LEU B O 1
ATOM 2674 N N . SER B 1 7 ? 20.359 22.234 10.398 1 98.31 7 SER B N 1
ATOM 2675 C CA . SER B 1 7 ? 19.531 23.328 10.914 1 98.31 7 SER B CA 1
ATOM 2676 C C . SER B 1 7 ? 18.203 23.406 10.172 1 98.31 7 SER B C 1
ATOM 2678 O O . SER B 1 7 ? 18.031 22.766 9.133 1 98.31 7 SER B O 1
ATOM 2680 N N . LEU B 1 8 ? 17.344 24.125 10.734 1 98.19 8 LEU B N 1
ATOM 2681 C CA . LEU B 1 8 ? 16.047 24.297 10.102 1 98.19 8 LEU B CA 1
ATOM 2682 C C . LEU B 1 8 ? 16.188 24.906 8.711 1 98.19 8 LEU B C 1
ATOM 2684 O O . LEU B 1 8 ? 15.477 24.516 7.781 1 98.19 8 LEU B O 1
ATOM 2688 N N . ASP B 1 9 ? 17.078 25.844 8.57 1 98.06 9 ASP B N 1
ATOM 2689 C CA . ASP B 1 9 ? 17.312 26.484 7.277 1 98.06 9 ASP B CA 1
ATOM 2690 C C . ASP B 1 9 ? 17.891 25.484 6.266 1 98.06 9 ASP B C 1
ATOM 2692 O O . ASP B 1 9 ? 17.438 25.438 5.121 1 98.06 9 ASP B O 1
ATOM 2696 N N . GLU B 1 10 ? 18.906 24.75 6.695 1 98.38 10 GLU B N 1
ATOM 2697 C CA . GLU B 1 10 ? 19.484 23.734 5.836 1 98.38 10 GLU B CA 1
ATOM 2698 C C . GLU B 1 10 ? 18.453 22.688 5.418 1 98.38 10 GLU B C 1
ATOM 2700 O O . GLU B 1 10 ? 18.469 22.219 4.281 1 98.38 10 GLU B O 1
ATOM 2705 N N . TRP B 1 11 ? 17.609 22.344 6.352 1 98.69 11 TRP B N 1
ATOM 2706 C CA . TRP B 1 11 ? 16.516 21.422 6.074 1 98.69 11 TRP B CA 1
ATOM 2707 C C . TRP B 1 11 ? 15.602 21.969 4.973 1 98.69 11 TRP B C 1
ATOM 2709 O O . TRP B 1 11 ? 15.312 21.281 4 1 98.69 11 TRP B O 1
ATOM 2719 N N . GLY B 1 12 ? 15.195 23.188 5.148 1 98.31 12 GLY B N 1
ATOM 2720 C CA . GLY B 1 12 ? 14.359 23.828 4.137 1 98.31 12 GLY B CA 1
ATOM 2721 C C . GLY B 1 12 ? 14.992 23.812 2.756 1 98.31 12 GLY B C 1
ATOM 2722 O O . GLY B 1 12 ? 14.312 23.547 1.76 1 98.31 12 GLY B O 1
ATOM 2723 N N . ASP B 1 13 ? 16.297 24.031 2.707 1 97.81 13 ASP B N 1
ATOM 2724 C CA . ASP B 1 13 ? 17.031 24.062 1.441 1 97.81 13 ASP B CA 1
ATOM 2725 C C . ASP B 1 13 ? 17.094 22.672 0.812 1 97.81 13 ASP B C 1
ATOM 2727 O O . ASP B 1 13 ? 17.172 22.547 -0.411 1 97.81 13 ASP B O 1
ATOM 2731 N N . ALA B 1 14 ? 17.016 21.672 1.647 1 98.19 14 ALA B N 1
ATOM 2732 C CA . ALA B 1 14 ? 17.219 20.297 1.184 1 98.19 14 ALA B CA 1
ATOM 2733 C C . ALA B 1 14 ? 15.891 19.672 0.753 1 98.19 14 ALA B C 1
ATOM 2735 O O . ALA B 1 14 ? 15.875 18.625 0.105 1 98.19 14 ALA B O 1
ATOM 2736 N N . LEU B 1 15 ? 14.742 20.281 1.141 1 98.19 15 LEU B N 1
ATOM 2737 C CA . LEU B 1 15 ? 13.438 19.703 0.805 1 98.19 15 LEU B CA 1
ATOM 2738 C C . LEU B 1 15 ? 13.266 19.609 -0.707 1 98.19 15 LEU B C 1
ATOM 2740 O O . LEU B 1 15 ? 13.664 20.516 -1.445 1 98.19 15 LEU B O 1
ATOM 2744 N N . PRO B 1 16 ? 12.719 18.484 -1.174 1 97.31 16 PRO B N 1
ATOM 2745 C CA . PRO B 1 16 ? 12.391 18.391 -2.6 1 97.31 16 PRO B CA 1
ATOM 2746 C C . PRO B 1 16 ? 11.242 19.312 -3.006 1 97.31 16 PRO B C 1
ATOM 2748 O O . PRO B 1 16 ? 10.648 19.969 -2.156 1 97.31 16 PRO B O 1
ATOM 2751 N N . SER B 1 17 ? 10.969 19.312 -4.297 1 96.19 17 SER B N 1
ATOM 2752 C CA . SER B 1 17 ? 9.914 20.188 -4.809 1 96.19 17 SER B CA 1
ATOM 2753 C C . SER B 1 17 ? 8.531 19.578 -4.582 1 96.19 17 SER B C 1
ATOM 2755 O O . SER B 1 17 ? 7.52 20.281 -4.68 1 96.19 17 SER B O 1
ATOM 2757 N N . SER B 1 18 ? 8.477 18.312 -4.328 1 96.5 18 SER B N 1
ATOM 2758 C CA . SER B 1 18 ? 7.219 17.609 -4.113 1 96.5 18 SER B CA 1
ATOM 2759 C C . SER B 1 18 ? 7.426 16.359 -3.266 1 96.5 18 SER B C 1
ATOM 2761 O O . SER B 1 18 ? 8.562 16 -2.938 1 96.5 18 SER B O 1
ATOM 2763 N N . GLY B 1 19 ? 6.395 15.766 -2.85 1 96.25 19 GLY B N 1
ATOM 2764 C CA . GLY B 1 19 ? 6.484 14.461 -2.221 1 96.25 19 GLY B CA 1
ATOM 2765 C C . GLY B 1 19 ? 6.59 14.531 -0.709 1 96.25 19 GLY B C 1
ATOM 2766 O O . GLY B 1 19 ? 6.797 13.508 -0.049 1 96.25 19 GLY B O 1
ATOM 2767 N N . PHE B 1 20 ? 6.539 15.711 -0.115 1 97.69 20 PHE B N 1
ATOM 2768 C CA . PHE B 1 20 ? 6.555 15.836 1.338 1 97.69 20 PHE B CA 1
ATOM 2769 C C . PHE B 1 20 ? 5.199 16.312 1.853 1 97.69 20 PHE B C 1
ATOM 2771 O O . PHE B 1 20 ? 4.328 16.688 1.067 1 97.69 20 PHE B O 1
ATOM 2778 N N . GLU B 1 21 ? 5 16.203 3.195 1 97.44 21 GLU B N 1
ATOM 2779 C CA . GLU B 1 21 ? 3.785 16.625 3.885 1 97.44 21 GLU B CA 1
ATOM 2780 C C . GLU B 1 21 ? 3.93 18.047 4.438 1 97.44 21 GLU B C 1
ATOM 2782 O O . GLU B 1 21 ? 5.043 18.547 4.578 1 97.44 21 GLU B O 1
ATOM 2787 N N . PRO B 1 22 ? 2.799 18.672 4.746 1 98.25 22 PRO B N 1
ATOM 2788 C CA . PRO B 1 22 ? 2.881 20.047 5.258 1 98.25 22 PRO B CA 1
ATOM 2789 C C . PRO B 1 22 ? 3.766 20.156 6.5 1 98.25 22 PRO B C 1
ATOM 2791 O O . PRO B 1 22 ? 4.426 21.188 6.699 1 98.25 22 PRO B O 1
ATOM 2794 N N . PHE B 1 23 ? 3.857 19.141 7.215 1 98.56 23 PHE B N 1
ATOM 2795 C CA . PHE B 1 23 ? 4.527 19.219 8.508 1 98.56 23 PHE B CA 1
ATOM 2796 C C . PHE B 1 23 ? 6.031 19.062 8.352 1 98.56 23 PHE B C 1
ATOM 2798 O O . PHE B 1 23 ? 6.781 19.203 9.312 1 98.56 23 PHE B O 1
ATOM 2805 N N . HIS B 1 24 ? 6.449 18.812 7.129 1 98.81 24 HIS B N 1
ATOM 2806 C CA . HIS B 1 24 ? 7.879 18.719 6.848 1 98.81 24 HIS B CA 1
ATOM 2807 C C . HIS B 1 24 ? 8.492 20.109 6.66 1 98.81 24 HIS B C 1
ATOM 2809 O O . HIS B 1 24 ? 9.719 20.25 6.66 1 98.81 24 HIS B O 1
ATOM 2815 N N . VAL B 1 25 ? 7.695 21.109 6.426 1 98.56 25 VAL B N 1
ATOM 2816 C CA . VAL B 1 25 ? 8.273 22.406 6.098 1 98.56 25 VAL B CA 1
ATOM 2817 C C . VAL B 1 25 ? 8.828 23.062 7.363 1 98.56 25 VAL B C 1
ATOM 2819 O O . VAL B 1 25 ? 8.328 22.828 8.461 1 98.56 25 VAL B O 1
ATOM 2822 N N . PRO B 1 26 ? 9.789 23.938 7.207 1 98.5 26 PRO B N 1
ATOM 2823 C CA . PRO B 1 26 ? 10.453 24.547 8.367 1 98.5 26 PRO B CA 1
ATOM 2824 C C . PRO B 1 26 ? 9.477 25.266 9.297 1 98.5 26 PRO B C 1
ATOM 2826 O O . PRO B 1 26 ? 9.602 25.172 10.516 1 98.5 26 PRO B O 1
ATOM 2829 N N . ALA B 1 27 ? 8.453 25.906 8.75 1 98.25 27 ALA B N 1
ATOM 2830 C CA . ALA B 1 27 ? 7.484 26.641 9.562 1 98.25 27 ALA B CA 1
ATOM 2831 C C . ALA B 1 27 ? 6.754 25.703 10.523 1 98.25 27 ALA B C 1
ATOM 2833 O O . ALA B 1 27 ? 6.57 26.031 11.695 1 98.25 27 ALA B O 1
ATOM 2834 N N . ALA B 1 28 ? 6.355 24.578 10.047 1 98.75 28 ALA B N 1
ATOM 2835 C CA . ALA B 1 28 ? 5.652 23.609 10.883 1 98.75 28 ALA B CA 1
ATOM 2836 C C . ALA B 1 28 ? 6.59 22.984 11.906 1 98.75 28 ALA B C 1
ATOM 2838 O O . ALA B 1 28 ? 6.223 22.797 13.07 1 98.75 28 ALA B O 1
ATOM 2839 N N . LEU B 1 29 ? 7.816 22.641 11.445 1 98.75 29 LEU B N 1
ATOM 2840 C CA . LEU B 1 29 ? 8.789 22.016 12.328 1 98.75 29 LEU B CA 1
ATOM 2841 C C . LEU B 1 29 ? 9.203 22.953 13.453 1 98.75 29 LEU B C 1
ATOM 2843 O O . LEU B 1 29 ? 9.43 22.531 14.586 1 98.75 29 LEU B O 1
ATOM 2847 N N . GLU B 1 30 ? 9.328 24.203 13.141 1 98 30 GLU B N 1
ATOM 2848 C CA . GLU B 1 30 ? 9.656 25.188 14.156 1 98 30 GLU B CA 1
ATOM 2849 C C . GLU B 1 30 ? 8.578 25.266 15.227 1 98 30 GLU B C 1
ATOM 2851 O O . GLU B 1 30 ? 8.883 25.312 16.422 1 98 30 GLU B O 1
ATOM 2856 N N . ALA B 1 31 ? 7.324 25.344 14.781 1 98.25 31 ALA B N 1
ATOM 2857 C CA . ALA B 1 31 ? 6.215 25.344 15.727 1 98.25 31 ALA B CA 1
ATOM 2858 C C . ALA B 1 31 ? 6.203 24.078 16.578 1 98.25 31 ALA B C 1
ATOM 2860 O O . ALA B 1 31 ? 6.004 24.156 17.797 1 98.25 31 ALA B O 1
ATOM 2861 N N . LEU B 1 32 ? 6.43 22.938 15.977 1 98.19 32 LEU B N 1
ATOM 2862 C CA . LEU B 1 32 ? 6.473 21.672 16.703 1 98.19 32 LEU B CA 1
ATOM 2863 C C . LEU B 1 32 ? 7.566 21.688 17.766 1 98.19 32 LEU B C 1
ATOM 2865 O O . LEU B 1 32 ? 7.332 21.312 18.906 1 98.19 32 LEU B O 1
ATOM 2869 N N . ASP B 1 33 ? 8.719 22.141 17.359 1 97.75 33 ASP B N 1
ATOM 2870 C CA . ASP B 1 33 ? 9.875 22.188 18.25 1 97.75 33 ASP B CA 1
ATOM 2871 C C . ASP B 1 33 ? 9.602 23.047 19.469 1 97.75 33 ASP B C 1
ATOM 2873 O O . ASP B 1 33 ? 10.023 22.734 20.578 1 97.75 33 ASP B O 1
ATOM 2877 N N . ALA B 1 34 ? 8.898 24.094 19.297 1 97.75 34 ALA B N 1
ATOM 2878 C CA . ALA B 1 34 ? 8.625 25.047 20.375 1 97.75 34 ALA B CA 1
ATOM 2879 C C . ALA B 1 34 ? 7.637 24.469 21.375 1 97.75 34 ALA B C 1
ATOM 2881 O O . ALA B 1 34 ? 7.582 24.922 22.531 1 97.75 34 ALA B O 1
ATOM 2882 N N . HIS B 1 35 ? 6.914 23.453 21 1 97.56 35 HIS B N 1
ATOM 2883 C CA . HIS B 1 35 ? 5.797 23.062 21.844 1 97.56 35 HIS B CA 1
ATOM 2884 C C . HIS B 1 35 ? 5.941 21.609 22.328 1 97.56 35 HIS B C 1
ATOM 2886 O O . HIS B 1 35 ? 5.27 21.203 23.266 1 97.56 35 HIS B O 1
ATOM 2892 N N . THR B 1 36 ? 6.746 20.812 21.656 1 95.69 36 THR B N 1
ATOM 2893 C CA . THR B 1 36 ? 6.875 19.406 22 1 95.69 36 THR B CA 1
ATOM 2894 C C . THR B 1 36 ? 7.844 19.219 23.156 1 95.69 36 THR B C 1
ATOM 2896 O O . THR B 1 36 ? 8.734 20.031 23.375 1 95.69 36 THR B O 1
ATOM 2899 N N . ASP B 1 37 ? 7.516 18.109 23.859 1 90.75 37 ASP B N 1
ATOM 2900 C CA . ASP B 1 37 ? 8.508 17.656 24.828 1 90.75 37 ASP B CA 1
ATOM 2901 C C . ASP B 1 37 ? 9.578 16.812 24.156 1 90.75 37 ASP B C 1
ATOM 2903 O O . ASP B 1 37 ? 9.266 15.812 23.5 1 90.75 37 ASP B O 1
ATOM 2907 N N . GLY B 1 38 ? 10.812 17.281 24.062 1 93.94 38 GLY B N 1
ATOM 2908 C CA . GLY B 1 38 ? 11.914 16.594 23.406 1 93.94 38 GLY B CA 1
ATOM 2909 C C . GLY B 1 38 ? 12.727 17.5 22.5 1 93.94 38 GLY B C 1
ATOM 2910 O O . GLY B 1 38 ? 12.508 18.719 22.469 1 93.94 38 GLY B O 1
ATOM 2911 N N . GLU B 1 39 ? 13.617 16.844 21.844 1 96.44 39 GLU B N 1
ATOM 2912 C CA . GLU B 1 39 ? 14.516 17.578 20.953 1 96.44 39 GLU B CA 1
ATOM 2913 C C . GLU B 1 39 ? 14.25 17.219 19.5 1 96.44 39 GLU B C 1
ATOM 2915 O O . GLU B 1 39 ? 14.258 16.047 19.125 1 96.44 39 GLU B O 1
ATOM 2920 N N . LEU B 1 40 ? 13.938 18.297 18.734 1 98.25 40 LEU B N 1
ATOM 2921 C CA . LEU B 1 40 ? 13.812 18.094 17.297 1 98.25 40 LEU B CA 1
ATOM 2922 C C . LEU B 1 40 ? 15.188 17.906 16.656 1 98.25 40 LEU B C 1
ATOM 2924 O O . LEU B 1 40 ? 16.062 18.766 16.797 1 98.25 40 LEU B O 1
ATOM 2928 N N . ARG B 1 41 ? 15.438 16.812 16.062 1 98.5 41 ARG B N 1
ATOM 2929 C CA . ARG B 1 41 ? 16.656 16.531 15.297 1 98.5 41 ARG B CA 1
ATOM 2930 C C . ARG B 1 41 ? 16.328 16.25 13.828 1 98.5 41 ARG B C 1
ATOM 2932 O O . ARG B 1 41 ? 15.5 15.391 13.523 1 98.5 41 ARG B O 1
ATOM 2939 N N . LEU B 1 42 ? 16.953 17.047 12.969 1 98.81 42 LEU B N 1
ATOM 2940 C CA . LEU B 1 42 ? 16.734 16.922 11.531 1 98.81 42 LEU B CA 1
ATOM 2941 C C . LEU B 1 42 ? 17.906 16.219 10.859 1 98.81 42 LEU B C 1
ATOM 2943 O O . LEU B 1 42 ? 19.016 16.766 10.805 1 98.81 42 LEU B O 1
ATOM 2947 N N . TYR B 1 43 ? 17.609 15.031 10.344 1 98.75 43 TYR B N 1
ATOM 2948 C CA . TYR B 1 43 ? 18.672 14.25 9.711 1 98.75 43 TYR B CA 1
ATOM 2949 C C . TYR B 1 43 ? 18.594 14.367 8.195 1 98.75 43 TYR B C 1
ATOM 2951 O O . TYR B 1 43 ? 17.516 14.352 7.613 1 98.75 43 TYR B O 1
ATOM 2959 N N . GLY B 1 44 ? 19.781 14.555 7.598 1 98.62 44 GLY B N 1
ATOM 2960 C CA . GLY B 1 44 ? 19.938 14.531 6.152 1 98.62 44 GLY B CA 1
ATOM 2961 C C . GLY B 1 44 ? 21 13.57 5.676 1 98.62 44 GLY B C 1
ATOM 2962 O O . GLY B 1 44 ? 22.094 13.531 6.238 1 98.62 44 GLY B O 1
ATOM 2963 N N . GLY B 1 45 ? 20.609 12.711 4.781 1 98.06 45 GLY B N 1
ATOM 2964 C CA . GLY B 1 45 ? 21.578 11.883 4.07 1 98.06 45 GLY B CA 1
ATOM 2965 C C . GLY B 1 45 ? 22.016 12.492 2.752 1 98.06 45 GLY B C 1
ATOM 2966 O O . GLY B 1 45 ? 21.188 12.953 1.965 1 98.06 45 GLY B O 1
ATOM 2967 N N . PHE B 1 46 ? 23.359 12.469 2.498 1 97.75 46 PHE B N 1
ATOM 2968 C CA . PHE B 1 46 ? 23.891 13.164 1.33 1 97.75 46 PHE B CA 1
ATOM 2969 C C . PHE B 1 46 ? 24.812 12.25 0.533 1 97.75 46 PHE B C 1
ATOM 2971 O O . PHE B 1 46 ? 25.562 11.453 1.109 1 97.75 46 PHE B O 1
ATOM 2978 N N . LYS B 1 47 ? 24.688 12.281 -0.733 1 95.69 47 LYS B N 1
ATOM 2979 C CA . LYS B 1 47 ? 25.703 11.82 -1.676 1 95.69 47 LYS B CA 1
ATOM 2980 C C . LYS B 1 47 ? 26.438 13.008 -2.291 1 95.69 47 LYS B C 1
ATOM 2982 O O . LYS B 1 47 ? 25.938 13.672 -3.191 1 95.69 47 LYS B O 1
ATOM 2987 N N . GLY B 1 48 ? 27.656 13.219 -1.853 1 93.19 48 GLY B N 1
ATOM 2988 C CA . GLY B 1 48 ? 28.25 14.516 -2.109 1 93.19 48 GLY B CA 1
ATOM 2989 C C . GLY B 1 48 ? 27.484 15.664 -1.485 1 93.19 48 GLY B C 1
ATOM 2990 O O . GLY B 1 48 ? 27.203 15.656 -0.283 1 93.19 48 GLY B O 1
ATOM 2991 N N . ASP B 1 49 ? 27.094 16.594 -2.336 1 92.5 49 ASP B N 1
ATOM 2992 C CA . ASP B 1 49 ? 26.359 17.766 -1.836 1 92.5 49 ASP B CA 1
ATOM 2993 C C . ASP B 1 49 ? 24.859 17.609 -2.088 1 92.5 49 ASP B C 1
ATOM 2995 O O . ASP B 1 49 ? 24.078 18.484 -1.719 1 92.5 49 ASP B O 1
ATOM 2999 N N . ARG B 1 50 ? 24.531 16.5 -2.566 1 95.56 50 ARG B N 1
ATOM 3000 C CA . ARG B 1 50 ? 23.141 16.312 -2.939 1 95.56 50 ARG B CA 1
ATOM 3001 C C . ARG B 1 50 ? 22.375 15.57 -1.85 1 95.56 50 ARG B C 1
ATOM 3003 O O . ARG B 1 50 ? 22.75 14.469 -1.465 1 95.56 50 ARG B O 1
ATOM 3010 N N . PRO B 1 51 ? 21.297 16.219 -1.334 1 97.31 51 PRO B N 1
ATOM 3011 C CA . PRO B 1 51 ? 20.484 15.469 -0.375 1 97.31 51 PRO B CA 1
ATOM 3012 C C . PRO B 1 51 ? 19.75 14.297 -1.013 1 97.31 51 PRO B C 1
ATOM 3014 O O . PRO B 1 51 ? 19.156 14.438 -2.084 1 97.31 51 PRO B O 1
ATOM 3017 N N . VAL B 1 52 ? 19.766 13.156 -0.359 1 97.5 52 VAL B N 1
ATOM 3018 C CA . VAL B 1 52 ? 19.109 11.977 -0.915 1 97.5 52 VAL B CA 1
ATOM 3019 C C . VAL B 1 52 ? 18.125 11.406 0.104 1 97.5 52 VAL B C 1
ATOM 3021 O O . VAL B 1 52 ? 17.344 10.508 -0.217 1 97.5 52 VAL B O 1
ATOM 3024 N N . GLY B 1 53 ? 18.125 11.844 1.292 1 98.12 53 GLY B N 1
ATOM 3025 C CA . GLY B 1 53 ? 17.203 11.438 2.334 1 98.12 53 GLY B CA 1
ATOM 3026 C C . GLY B 1 53 ? 17.031 12.469 3.43 1 98.12 53 GLY B C 1
ATOM 3027 O O . GLY B 1 53 ? 17.984 13.18 3.764 1 98.12 53 GLY B O 1
ATOM 3028 N N . LEU B 1 54 ? 15.906 12.625 3.949 1 98.81 54 LEU B N 1
ATOM 3029 C CA . LEU B 1 54 ? 15.602 13.508 5.066 1 98.81 54 LEU B CA 1
ATOM 3030 C C . LEU B 1 54 ? 14.734 12.789 6.102 1 98.81 54 LEU B C 1
ATOM 3032 O O . LEU B 1 54 ? 13.844 12.023 5.742 1 98.81 54 LEU B O 1
ATOM 3036 N N . PHE B 1 55 ? 15.008 13.023 7.387 1 98.75 55 PHE B N 1
ATOM 3037 C CA . PHE B 1 55 ? 14.227 12.422 8.461 1 98.75 55 PHE B CA 1
ATOM 3038 C C . PHE B 1 55 ? 14.164 13.352 9.672 1 98.75 55 PHE B C 1
ATOM 3040 O O . PHE B 1 55 ? 15.188 13.625 10.305 1 98.75 55 PHE B O 1
ATOM 3047 N N . PRO B 1 56 ? 12.969 13.852 9.953 1 98.81 56 PRO B N 1
ATOM 3048 C CA . PRO B 1 56 ? 12.789 14.625 11.18 1 98.81 56 PRO B CA 1
ATOM 3049 C C . PRO B 1 56 ? 12.398 13.758 12.375 1 98.81 56 PRO B C 1
ATOM 3051 O O . PRO B 1 56 ? 11.516 12.898 12.25 1 98.81 56 PRO B O 1
ATOM 3054 N N . ALA B 1 57 ? 13.023 13.953 13.477 1 97.75 57 ALA B N 1
ATOM 3055 C CA . ALA B 1 57 ? 12.734 13.156 14.664 1 97.75 57 ALA B CA 1
ATOM 3056 C C . ALA B 1 57 ? 12.609 14.047 15.898 1 97.75 57 ALA B C 1
ATOM 3058 O O . ALA B 1 57 ? 13.359 15.016 16.047 1 97.75 57 ALA B O 1
ATOM 3059 N N . VAL B 1 58 ? 11.641 13.734 16.672 1 97.56 58 VAL B N 1
ATOM 3060 C CA . VAL B 1 58 ? 11.594 14.266 18.031 1 97.56 58 VAL B CA 1
ATOM 3061 C C . VAL B 1 58 ? 12.133 13.227 19.016 1 97.56 58 VAL B C 1
ATOM 3063 O O . VAL B 1 58 ? 11.547 12.148 19.156 1 97.56 58 VAL B O 1
ATOM 3066 N N . VAL B 1 59 ? 13.234 13.578 19.625 1 96.44 59 VAL B N 1
ATOM 3067 C CA . VAL B 1 59 ? 13.922 12.656 20.516 1 96.44 59 VAL B CA 1
ATOM 3068 C C . VAL B 1 59 ? 13.641 13.039 21.969 1 96.44 59 VAL B C 1
ATOM 3070 O O . VAL B 1 59 ? 13.875 14.18 22.375 1 96.44 59 VAL B O 1
ATOM 3073 N N . ARG B 1 60 ? 13.109 12.117 22.641 1 93.12 60 ARG B N 1
ATOM 3074 C CA . ARG B 1 60 ? 12.883 12.273 24.078 1 93.12 60 ARG B CA 1
ATOM 3075 C C . ARG B 1 60 ? 13.789 11.344 24.875 1 93.12 60 ARG B C 1
ATOM 3077 O O . ARG B 1 60 ? 13.609 10.125 24.844 1 93.12 60 ARG B O 1
ATOM 3084 N N . GLU B 1 61 ? 14.688 11.914 25.609 1 90.75 61 GLU B N 1
ATOM 3085 C CA . GLU B 1 61 ? 15.594 11.133 26.438 1 90.75 61 GLU B CA 1
ATOM 3086 C C . GLU B 1 61 ? 15.141 11.125 27.906 1 90.75 61 GLU B C 1
ATOM 3088 O O . GLU B 1 61 ? 14.922 12.188 28.5 1 90.75 61 GLU B O 1
ATOM 3093 N N . ARG B 1 62 ? 14.938 9.914 28.344 1 86.25 62 ARG B N 1
ATOM 3094 C CA . ARG B 1 62 ? 14.594 9.727 29.75 1 86.25 62 ARG B CA 1
ATOM 3095 C C . ARG B 1 62 ? 15.523 8.719 30.406 1 86.25 62 ARG B C 1
ATOM 3097 O O . ARG B 1 62 ? 16.359 8.109 29.734 1 86.25 62 ARG B O 1
ATOM 3104 N N . SER B 1 63 ? 15.445 8.68 31.703 1 84.56 63 SER B N 1
ATOM 3105 C CA . SER B 1 63 ? 16.297 7.754 32.438 1 84.56 63 SER B CA 1
ATOM 3106 C C . SER B 1 63 ? 16.016 6.309 32.031 1 84.56 63 SER B C 1
ATOM 3108 O O . SER B 1 63 ? 16.922 5.469 32.062 1 84.56 63 SER B O 1
ATOM 3110 N N . VAL B 1 64 ? 14.859 6.062 31.531 1 80.75 64 VAL B N 1
ATOM 3111 C CA . VAL B 1 64 ? 14.453 4.684 31.281 1 80.75 64 VAL B CA 1
ATOM 3112 C C . VAL B 1 64 ? 14.648 4.348 29.812 1 80.75 64 VAL B C 1
ATOM 3114 O O . VAL B 1 64 ? 14.531 3.186 29.406 1 80.75 64 VAL B O 1
ATOM 3117 N N . GLY B 1 65 ? 14.969 5.363 29.109 1 87.88 65 GLY B N 1
ATOM 3118 C CA . GLY B 1 65 ? 15.172 5.074 27.703 1 87.88 65 GLY B CA 1
ATOM 3119 C C . GLY B 1 65 ? 14.961 6.281 26.797 1 87.88 65 GLY B C 1
ATOM 3120 O O . GLY B 1 65 ? 14.836 7.41 27.297 1 87.88 65 GLY B O 1
ATOM 3121 N N . THR B 1 66 ? 15.086 6.027 25.562 1 91.19 66 THR B N 1
ATOM 3122 C CA . THR B 1 66 ? 14.969 7.078 24.562 1 91.19 66 THR B CA 1
ATOM 3123 C C . THR B 1 66 ? 13.789 6.797 23.625 1 91.19 66 THR B C 1
ATOM 3125 O O . THR B 1 66 ? 13.578 5.652 23.219 1 91.19 66 THR B O 1
ATOM 3128 N N . ALA B 1 67 ? 12.938 7.766 23.422 1 93.25 67 ALA B N 1
ATOM 3129 C CA . ALA B 1 67 ? 11.875 7.684 22.422 1 93.25 67 ALA B CA 1
ATOM 3130 C C . ALA B 1 67 ? 12.188 8.555 21.203 1 93.25 67 ALA B C 1
ATOM 3132 O O . ALA B 1 67 ? 12.484 9.742 21.359 1 93.25 67 ALA B O 1
ATOM 3133 N N . ILE B 1 68 ? 12.25 7.977 20.094 1 95.5 68 ILE B N 1
ATOM 3134 C CA . ILE B 1 68 ? 12.445 8.672 18.828 1 95.5 68 ILE B CA 1
ATOM 3135 C C . ILE B 1 68 ? 11.156 8.625 18 1 95.5 68 ILE B C 1
ATOM 3137 O O . ILE B 1 68 ? 10.789 7.578 17.469 1 95.5 68 ILE B O 1
ATOM 3141 N N . LEU B 1 69 ? 10.492 9.766 17.906 1 96.44 69 LEU B N 1
ATOM 3142 C CA . LEU B 1 69 ? 9.133 9.82 17.359 1 96.44 69 LEU B CA 1
ATOM 3143 C C . LEU B 1 69 ? 9.062 10.773 16.172 1 96.44 69 LEU B C 1
ATOM 3145 O O . LEU B 1 69 ? 9.57 11.891 16.234 1 96.44 69 LEU B O 1
ATOM 3149 N N . SER B 1 70 ? 8.578 10.312 15.102 1 97.75 70 SER B N 1
ATOM 3150 C CA . SER B 1 70 ? 8.297 11.117 13.922 1 97.75 70 SER B CA 1
ATOM 3151 C C . SER B 1 70 ? 6.941 10.758 13.32 1 97.75 70 SER B C 1
ATOM 3153 O O . SER B 1 70 ? 6.855 9.914 12.422 1 97.75 70 SER B O 1
ATOM 3155 N N . PRO B 1 71 ? 5.809 11.297 13.703 1 97.06 71 PRO B N 1
ATOM 3156 C CA . PRO B 1 71 ? 5.684 12.469 14.578 1 97.06 71 PRO B CA 1
ATOM 3157 C C . PRO B 1 71 ? 5.512 12.086 16.047 1 97.06 71 PRO B C 1
ATOM 3159 O O . PRO B 1 71 ? 5.227 10.922 16.359 1 97.06 71 PRO B O 1
ATOM 3162 N N . PRO B 1 72 ? 5.734 13.055 16.922 1 94.75 72 PRO B N 1
ATOM 3163 C CA . PRO B 1 72 ? 5.312 12.828 18.297 1 94.75 72 PRO B CA 1
ATOM 3164 C C . PRO B 1 72 ? 3.797 12.867 18.469 1 94.75 72 PRO B C 1
ATOM 3166 O O . PRO B 1 72 ? 3.105 13.562 17.719 1 94.75 72 PRO B O 1
ATOM 3169 N N . PRO B 1 73 ? 3.293 12.094 19.422 1 91.44 73 PRO B N 1
ATOM 3170 C CA . PRO B 1 73 ? 1.845 12.117 19.656 1 91.44 73 PRO B CA 1
ATOM 3171 C C . PRO B 1 73 ? 1.355 13.445 20.219 1 91.44 73 PRO B C 1
ATOM 3173 O O . PRO B 1 73 ? 2.146 14.219 20.766 1 91.44 73 PRO B O 1
ATOM 3176 N N . GLY B 1 74 ? 0.069 13.727 19.969 1 91.31 74 GLY B N 1
ATOM 3177 C CA . GLY B 1 74 ? -0.577 14.836 20.641 1 91.31 74 GLY B CA 1
ATOM 3178 C C . GLY B 1 74 ? -0.574 16.109 19.828 1 91.31 74 GLY B C 1
ATOM 3179 O O . GLY B 1 74 ? -1.089 17.141 20.266 1 91.31 74 GLY B O 1
ATOM 3180 N N . PHE B 1 75 ? -0.101 16.062 18.625 1 96 75 PHE B N 1
ATOM 3181 C CA . PHE B 1 75 ? 0.033 17.297 17.859 1 96 75 PHE B CA 1
ATOM 3182 C C . PHE B 1 75 ? -0.76 17.219 16.562 1 96 75 PHE B C 1
ATOM 3184 O O . PHE B 1 75 ? -0.624 18.078 15.688 1 96 75 PHE B O 1
ATOM 3191 N N . SER B 1 76 ? -1.542 16.203 16.375 1 95.44 76 SER B N 1
ATOM 3192 C CA . SER B 1 76 ? -2.4 16.016 15.219 1 95.44 76 SER B CA 1
ATOM 3193 C C . SER B 1 76 ? -1.593 16.047 13.922 1 95.44 76 SER B C 1
ATOM 3195 O O . SER B 1 76 ? -2 16.688 12.953 1 95.44 76 SER B O 1
ATOM 3197 N N . ILE B 1 77 ? -0.415 15.453 13.961 1 97.31 77 ILE B N 1
ATOM 3198 C CA . ILE B 1 77 ? 0.403 15.273 12.766 1 97.31 77 ILE B CA 1
ATOM 3199 C C . ILE B 1 77 ? 0.212 13.859 12.227 1 97.31 77 ILE B C 1
ATOM 3201 O O . ILE B 1 77 ? 0.662 12.883 12.836 1 97.31 77 ILE B O 1
ATOM 3205 N N . PRO B 1 78 ? -0.429 13.781 11.117 1 96.31 78 PRO B N 1
ATOM 3206 C CA . PRO B 1 78 ? -0.748 12.438 10.633 1 96.31 78 PRO B CA 1
ATOM 3207 C C . PRO B 1 78 ? 0.475 11.695 10.094 1 96.31 78 PRO B C 1
ATOM 3209 O O . PRO B 1 78 ? 0.599 10.484 10.281 1 96.31 78 PRO B O 1
ATOM 3212 N N . ARG B 1 79 ? 1.333 12.414 9.414 1 97.56 79 ARG B N 1
ATOM 3213 C CA . ARG B 1 79 ? 2.512 11.828 8.789 1 97.56 79 ARG B CA 1
ATOM 3214 C C . ARG B 1 79 ? 3.697 12.781 8.844 1 97.56 79 ARG B C 1
ATOM 3216 O O . ARG B 1 79 ? 3.557 13.969 8.547 1 97.56 79 ARG B O 1
ATOM 3223 N N . LEU B 1 80 ? 4.852 12.391 9.266 1 97.88 80 LEU B N 1
ATOM 3224 C CA . LEU B 1 80 ? 6.094 13.148 9.359 1 97.88 80 LEU B CA 1
ATOM 3225 C C . LEU B 1 80 ? 7.305 12.234 9.211 1 97.88 80 LEU B C 1
ATOM 3227 O O . LEU B 1 80 ? 8.297 12.391 9.922 1 97.88 80 LEU B O 1
ATOM 3231 N N . GLY B 1 81 ? 7.277 11.156 8.383 1 96.69 81 GLY B N 1
ATOM 3232 C CA . GLY B 1 81 ? 8.289 10.125 8.25 1 96.69 81 GLY B CA 1
ATOM 3233 C C . GLY B 1 81 ? 9.367 10.477 7.242 1 96.69 81 GLY B C 1
ATOM 3234 O O . GLY B 1 81 ? 9.57 11.648 6.922 1 96.69 81 GLY B O 1
ATOM 3235 N N . PRO B 1 82 ? 10.141 9.562 6.828 1 98.44 82 PRO B N 1
ATOM 3236 C CA . PRO B 1 82 ? 11.297 9.789 5.961 1 98.44 82 PRO B CA 1
ATOM 3237 C C . PRO B 1 82 ? 10.906 10.25 4.559 1 98.44 82 PRO B C 1
ATOM 3239 O O . PRO B 1 82 ? 9.82 9.906 4.07 1 98.44 82 PRO B O 1
ATOM 3242 N N . LEU B 1 83 ? 11.742 11.055 4.051 1 98.31 83 LEU B N 1
ATOM 3243 C CA . LEU B 1 83 ? 11.766 11.375 2.627 1 98.31 83 LEU B CA 1
ATOM 3244 C C . LEU B 1 83 ? 12.984 10.758 1.952 1 98.31 83 LEU B C 1
ATOM 3246 O O . LEU B 1 83 ? 14.086 10.773 2.516 1 98.31 83 LEU B O 1
ATOM 3250 N N . VAL B 1 84 ? 12.781 10.133 0.86 1 97.62 84 VAL B N 1
ATOM 3251 C CA . VAL B 1 84 ? 13.883 9.617 0.054 1 97.62 84 VAL B CA 1
ATOM 3252 C C . VAL B 1 84 ? 13.836 10.242 -1.34 1 97.62 84 VAL B C 1
ATOM 3254 O O . VAL B 1 84 ? 12.781 10.258 -1.983 1 97.62 84 VAL B O 1
ATOM 3257 N N . MET B 1 85 ? 14.938 10.773 -1.752 1 96.19 85 MET B N 1
ATOM 3258 C CA . MET B 1 85 ? 15.031 11.523 -3.002 1 96.19 85 MET B CA 1
ATOM 3259 C C . MET B 1 85 ? 16.125 10.945 -3.902 1 96.19 85 MET B C 1
ATOM 3261 O O . MET B 1 85 ? 17.109 11.617 -4.188 1 96.19 85 MET B O 1
ATOM 3265 N N . PRO B 1 86 ? 15.891 9.797 -4.422 1 92.12 86 PRO B N 1
ATOM 3266 C CA . PRO B 1 86 ? 16.891 9.242 -5.332 1 92.12 86 PRO B CA 1
ATOM 3267 C C . PRO B 1 86 ? 17.031 10.039 -6.629 1 92.12 86 PRO B C 1
ATOM 3269 O O . PRO B 1 86 ? 16.031 10.555 -7.141 1 92.12 86 PRO B O 1
ATOM 3272 N N . ALA B 1 87 ? 18.188 10.148 -7.172 1 90.62 87 ALA B N 1
ATOM 3273 C CA . ALA B 1 87 ? 18.469 10.891 -8.398 1 90.62 87 ALA B CA 1
ATOM 3274 C C . ALA B 1 87 ? 18.141 10.047 -9.633 1 90.62 87 ALA B C 1
ATOM 3276 O O . ALA B 1 87 ? 17.828 10.586 -10.695 1 90.62 87 ALA B O 1
ATOM 3277 N N . SER B 1 88 ? 18.203 8.766 -9.461 1 89.31 88 SER B N 1
ATOM 3278 C CA . SER B 1 88 ? 18.016 7.844 -10.578 1 89.31 88 SER B CA 1
ATOM 3279 C C . SER B 1 88 ? 16.562 7.355 -10.656 1 89.31 88 SER B C 1
ATOM 3281 O O . SER B 1 88 ? 15.945 7.09 -9.625 1 89.31 88 SER B O 1
ATOM 3283 N N . PRO B 1 89 ? 16.062 7.305 -11.867 1 86.38 89 PRO B N 1
ATOM 3284 C CA . PRO B 1 89 ? 14.734 6.707 -12.016 1 86.38 89 PRO B CA 1
ATOM 3285 C C . PRO B 1 89 ? 14.758 5.184 -11.922 1 86.38 89 PRO B C 1
ATOM 3287 O O . PRO B 1 89 ? 13.703 4.547 -11.82 1 86.38 89 PRO B O 1
ATOM 3290 N N . LYS B 1 90 ? 15.914 4.543 -11.953 1 87.06 90 LYS B N 1
ATOM 3291 C CA . LYS B 1 90 ? 16.031 3.088 -11.93 1 87.06 90 LYS B CA 1
ATOM 3292 C C . LYS B 1 90 ? 15.688 2.523 -10.562 1 87.06 90 LYS B C 1
ATOM 3294 O O . LYS B 1 90 ? 16.172 3.01 -9.539 1 87.06 90 LYS B O 1
ATOM 3299 N N . ARG B 1 91 ? 14.906 1.487 -10.578 1 86.81 91 ARG B N 1
ATOM 3300 C CA . ARG B 1 91 ? 14.391 0.87 -9.367 1 86.81 91 ARG B CA 1
ATOM 3301 C C . ARG B 1 91 ? 15.531 0.439 -8.445 1 86.81 91 ARG B C 1
ATOM 3303 O O . ARG B 1 91 ? 15.508 0.737 -7.246 1 86.81 91 ARG B O 1
ATOM 3310 N N . ARG B 1 92 ? 16.484 -0.253 -8.961 1 89.81 92 ARG B N 1
ATOM 3311 C CA . ARG B 1 92 ? 17.594 -0.787 -8.172 1 89.81 92 ARG B CA 1
ATOM 3312 C C . ARG B 1 92 ? 18.312 0.326 -7.426 1 89.81 92 ARG B C 1
ATOM 3314 O O . ARG B 1 92 ? 18.641 0.181 -6.242 1 89.81 92 ARG B O 1
ATOM 3321 N N . LYS B 1 93 ? 18.578 1.407 -8.094 1 91.94 93 LYS B N 1
ATOM 3322 C CA . LYS B 1 93 ? 19.281 2.525 -7.484 1 91.94 93 LYS B CA 1
ATOM 3323 C C . LYS B 1 93 ? 18.438 3.203 -6.418 1 91.94 93 LYS B C 1
ATOM 3325 O O . LYS B 1 93 ? 18.938 3.576 -5.355 1 91.94 93 LYS B O 1
ATOM 3330 N N . ARG B 1 94 ? 17.156 3.375 -6.758 1 93.38 94 ARG B N 1
ATOM 3331 C CA . ARG B 1 94 ? 16.234 3.965 -5.797 1 93.38 94 ARG B CA 1
ATOM 3332 C C . ARG B 1 94 ? 16.156 3.125 -4.523 1 93.38 94 ARG B C 1
ATOM 3334 O O . ARG B 1 94 ? 16.203 3.662 -3.416 1 93.38 94 ARG B O 1
ATOM 3341 N N . GLU B 1 95 ? 16.078 1.814 -4.695 1 94.94 95 GLU B N 1
ATOM 3342 C CA . GLU B 1 95 ? 15.992 0.917 -3.547 1 94.94 95 GLU B CA 1
ATOM 3343 C C . GLU B 1 95 ? 17.297 0.903 -2.75 1 94.94 95 GLU B C 1
ATOM 3345 O O . GLU B 1 95 ? 17.281 0.804 -1.522 1 94.94 95 GLU B O 1
ATOM 3350 N N . LYS B 1 96 ? 18.391 0.985 -3.432 1 94.25 96 LYS B N 1
ATOM 3351 C CA . LYS B 1 96 ? 19.688 1.045 -2.746 1 94.25 96 LYS B CA 1
ATOM 3352 C C . LYS B 1 96 ? 19.781 2.297 -1.881 1 94.25 96 LYS B C 1
ATOM 3354 O O . LYS B 1 96 ? 20.234 2.23 -0.732 1 94.25 96 LYS B O 1
ATOM 3359 N N . VAL B 1 97 ? 19.391 3.453 -2.434 1 96.25 97 VAL B N 1
ATOM 3360 C CA . VAL B 1 97 ? 19.422 4.707 -1.687 1 96.25 97 VAL B CA 1
ATOM 3361 C C . VAL B 1 97 ? 18.516 4.598 -0.458 1 96.25 97 VAL B C 1
ATOM 3363 O O . VAL B 1 97 ? 18.922 4.957 0.649 1 96.25 97 VAL B O 1
ATOM 3366 N N . ASN B 1 98 ? 17.344 4.117 -0.675 1 97.12 98 ASN B N 1
ATOM 3367 C CA . ASN B 1 98 ? 16.391 3.941 0.412 1 97.12 98 ASN B CA 1
ATOM 3368 C C . ASN B 1 98 ? 16.938 3.012 1.493 1 97.12 98 ASN B C 1
ATOM 3370 O O . ASN B 1 98 ? 16.875 3.334 2.682 1 97.12 98 ASN B O 1
ATOM 3374 N N . ALA B 1 99 ? 17.469 1.867 1.092 1 96.69 99 ALA B N 1
ATOM 3375 C CA . ALA B 1 99 ? 18 0.878 2.027 1 96.69 99 ALA B CA 1
ATOM 3376 C C . ALA B 1 99 ? 19.188 1.442 2.814 1 96.69 99 ALA B C 1
ATOM 3378 O O . ALA B 1 99 ? 19.266 1.269 4.031 1 96.69 99 ALA B O 1
ATOM 3379 N N . THR B 1 100 ? 20.078 2.119 2.115 1 96.75 100 THR B N 1
ATOM 3380 C CA . THR B 1 100 ? 21.266 2.684 2.756 1 96.75 100 THR B CA 1
ATOM 3381 C C . THR B 1 100 ? 20.875 3.771 3.752 1 96.75 100 THR B C 1
ATOM 3383 O O . THR B 1 100 ? 21.375 3.799 4.879 1 96.75 100 THR B O 1
ATOM 3386 N N . PHE B 1 101 ? 20 4.645 3.357 1 98 101 PHE B N 1
ATOM 3387 C CA . PHE B 1 101 ? 19.547 5.727 4.23 1 98 101 PHE B CA 1
ATOM 3388 C C . PHE B 1 101 ? 18.891 5.168 5.488 1 98 101 PHE B C 1
ATOM 3390 O O . PHE B 1 101 ? 19.219 5.598 6.602 1 98 101 PHE B O 1
ATOM 3397 N N . ALA B 1 102 ? 17.984 4.242 5.32 1 97.38 102 ALA B N 1
ATOM 3398 C CA . ALA B 1 102 ? 17.297 3.627 6.453 1 97.38 102 ALA B CA 1
ATOM 3399 C C . ALA B 1 102 ? 18.297 2.963 7.402 1 97.38 102 ALA B C 1
ATOM 3401 O O . ALA B 1 102 ? 18.188 3.115 8.625 1 97.38 102 ALA B O 1
ATOM 3402 N N . ALA B 1 103 ? 19.234 2.209 6.824 1 96.25 103 ALA B N 1
ATOM 3403 C CA . ALA B 1 103 ? 20.219 1.514 7.641 1 96.25 103 ALA B CA 1
ATOM 3404 C C . ALA B 1 103 ? 21.047 2.502 8.453 1 96.25 103 ALA B C 1
ATOM 3406 O O . ALA B 1 103 ? 21.312 2.275 9.633 1 96.25 103 ALA B O 1
ATOM 3407 N N . GLU B 1 104 ? 21.422 3.572 7.828 1 96.81 104 GLU B N 1
ATOM 3408 C CA . GLU B 1 104 ? 22.203 4.598 8.516 1 96.81 104 GLU B CA 1
ATOM 3409 C C . GLU B 1 104 ? 21.391 5.242 9.641 1 96.81 104 GLU B C 1
ATOM 3411 O O . GLU B 1 104 ? 21.938 5.539 10.711 1 96.81 104 GLU B O 1
ATOM 3416 N N . LEU B 1 105 ? 20.156 5.527 9.383 1 96.75 105 LEU B N 1
ATOM 3417 C CA . LEU B 1 105 ? 19.297 6.113 10.398 1 96.75 105 LEU B CA 1
ATOM 3418 C C . LEU B 1 105 ? 19.156 5.176 11.594 1 96.75 105 LEU B C 1
ATOM 3420 O O . LEU B 1 105 ? 19.281 5.605 12.742 1 96.75 105 LEU B O 1
ATOM 3424 N N . VAL B 1 106 ? 18.906 3.895 11.289 1 95.69 106 VAL B N 1
ATOM 3425 C CA . VAL B 1 106 ? 18.703 2.891 12.336 1 95.69 106 VAL B CA 1
ATOM 3426 C C . VAL B 1 106 ? 19.953 2.787 13.203 1 95.69 106 VAL B C 1
ATOM 3428 O O . VAL B 1 106 ? 19.859 2.701 14.43 1 95.69 106 VAL B O 1
ATOM 3431 N N . GLU B 1 107 ? 21.047 2.83 12.531 1 95.31 107 GLU B N 1
ATOM 3432 C CA . GLU B 1 107 ? 22.312 2.77 13.242 1 95.31 107 GLU B CA 1
ATOM 3433 C C . GLU B 1 107 ? 22.547 4.035 14.062 1 95.31 107 GLU B C 1
ATOM 3435 O O . GLU B 1 107 ? 22.859 3.961 15.258 1 95.31 107 GLU B O 1
ATOM 3440 N N . GLU B 1 108 ? 22.375 5.18 13.469 1 95.5 108 GLU B N 1
ATOM 3441 C CA . GLU B 1 108 ? 22.625 6.469 14.102 1 95.5 108 GLU B CA 1
ATOM 3442 C C . GLU B 1 108 ? 21.734 6.652 15.336 1 95.5 108 GLU B C 1
ATOM 3444 O O . GLU B 1 108 ? 22.172 7.18 16.359 1 95.5 108 GLU B O 1
ATOM 3449 N N . LEU B 1 109 ? 20.531 6.207 15.203 1 94.31 109 LEU B N 1
ATOM 3450 C CA . LEU B 1 109 ? 19.547 6.453 16.25 1 94.31 109 LEU B CA 1
ATOM 3451 C C . LEU B 1 109 ? 19.5 5.293 17.25 1 94.31 109 LEU B C 1
ATOM 3453 O O . LEU B 1 109 ? 18.703 5.293 18.172 1 94.31 109 LEU B O 1
ATOM 3457 N N . ASP B 1 110 ? 20.312 4.301 17.031 1 92.56 110 ASP B N 1
ATOM 3458 C CA . ASP B 1 110 ? 20.406 3.131 17.891 1 92.56 110 ASP B CA 1
ATOM 3459 C C . ASP B 1 110 ? 19.047 2.496 18.125 1 92.56 110 ASP B C 1
ATOM 3461 O O . ASP B 1 110 ? 18.641 2.266 19.266 1 92.56 110 ASP B O 1
ATOM 3465 N N . VAL B 1 111 ? 18.344 2.352 17.078 1 90.06 111 VAL B N 1
ATOM 3466 C CA . VAL B 1 111 ? 16.969 1.874 17.094 1 90.06 111 VAL B CA 1
ATOM 3467 C C . VAL B 1 111 ? 16.922 0.431 17.594 1 90.06 111 VAL B C 1
ATOM 3469 O O . VAL B 1 111 ? 15.938 0 18.188 1 90.06 111 VAL B O 1
ATOM 3472 N N . ASP B 1 112 ? 18.016 -0.314 17.453 1 86 112 ASP B N 1
ATOM 3473 C CA . ASP B 1 112 ? 18.062 -1.725 17.828 1 86 112 ASP B CA 1
ATOM 3474 C C . ASP B 1 112 ? 18.219 -1.888 19.344 1 86 112 ASP B C 1
ATOM 3476 O O . ASP B 1 112 ? 18.078 -2.992 19.875 1 86 112 ASP B O 1
ATOM 3480 N N . SER B 1 113 ? 18.469 -0.806 19.922 1 85.94 113 SER B N 1
ATOM 3481 C CA . SER B 1 113 ? 18.609 -0.873 21.375 1 85.94 113 SER B CA 1
ATOM 3482 C C . SER B 1 113 ? 17.281 -1.216 22.031 1 85.94 113 SER B C 1
ATOM 3484 O O . SER B 1 113 ? 16.219 -0.723 21.609 1 85.94 113 SER B O 1
ATOM 3486 N N . SER B 1 114 ? 17.328 -2.027 23.078 1 83 114 SER B N 1
ATOM 3487 C CA . SER B 1 114 ? 16.125 -2.41 23.828 1 83 114 SER B CA 1
ATOM 3488 C C . SER B 1 114 ? 15.555 -1.228 24.609 1 83 114 SER B C 1
ATOM 3490 O O . SER B 1 114 ? 14.422 -1.285 25.094 1 83 114 SER B O 1
ATOM 3492 N N . LEU B 1 115 ? 16.297 -0.156 24.656 1 86.12 115 LEU B N 1
ATOM 3493 C CA . LEU B 1 115 ? 15.859 1.011 25.422 1 86.12 115 LEU B CA 1
ATOM 3494 C C . LEU B 1 115 ? 15.367 2.113 24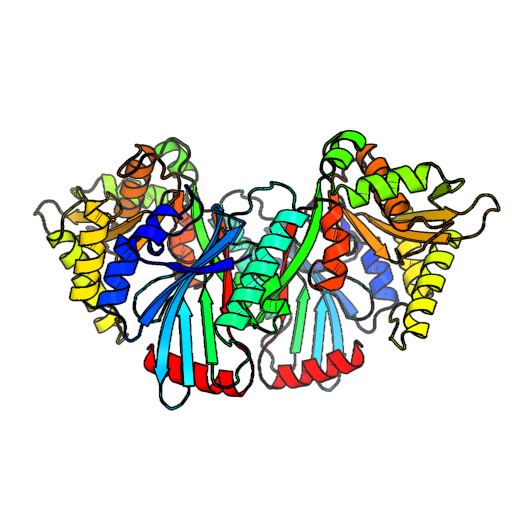.5 1 86.12 115 LEU B C 1
ATOM 3496 O O . LEU B 1 115 ? 15.008 3.199 24.953 1 86.12 115 LEU B O 1
ATOM 3500 N N . THR B 1 116 ? 15.367 1.828 23.25 1 89.94 116 THR B N 1
ATOM 3501 C CA . THR B 1 116 ? 14.945 2.836 22.297 1 89.94 116 THR B CA 1
ATOM 3502 C C . THR B 1 116 ? 13.578 2.486 21.703 1 89.94 116 THR B C 1
ATOM 3504 O O . THR B 1 116 ? 13.391 1.394 21.172 1 89.94 116 THR B O 1
ATOM 3507 N N . LEU B 1 117 ? 12.664 3.354 21.938 1 92.38 117 LEU B N 1
ATOM 3508 C CA . LEU B 1 117 ? 11.391 3.291 21.234 1 92.38 117 LEU B CA 1
ATOM 3509 C C . LEU B 1 117 ? 11.422 4.141 19.969 1 92.38 117 LEU B C 1
ATOM 3511 O O . LEU B 1 117 ? 11.664 5.348 20.031 1 92.38 117 LEU B O 1
ATOM 3515 N N . PHE B 1 118 ? 11.266 3.527 18.859 1 94.25 118 PHE B N 1
ATOM 3516 C CA . PHE B 1 118 ? 11.258 4.215 17.578 1 94.25 118 PHE B CA 1
ATOM 3517 C C . PHE B 1 118 ? 9.906 4.066 16.891 1 94.25 118 PHE B C 1
ATOM 3519 O O . PHE B 1 118 ? 9.367 2.961 16.812 1 94.25 118 PHE B O 1
ATOM 3526 N N . ARG B 1 119 ? 9.312 5.156 16.484 1 96.19 119 ARG B N 1
ATOM 3527 C CA . ARG B 1 119 ? 8.07 5.137 15.727 1 96.19 119 ARG B CA 1
ATOM 3528 C C . ARG B 1 119 ? 8.047 6.254 14.68 1 96.19 119 ARG B C 1
ATOM 3530 O O . ARG B 1 119 ? 8.289 7.418 15.008 1 96.19 119 ARG B O 1
ATOM 3537 N N . THR B 1 120 ? 7.809 5.906 13.508 1 97.44 120 THR B N 1
ATOM 3538 C CA . THR B 1 120 ? 7.668 6.906 12.453 1 97.44 120 THR B CA 1
ATOM 3539 C C . THR B 1 120 ? 6.477 6.582 11.562 1 97.44 120 THR B C 1
ATOM 3541 O O . THR B 1 120 ? 6.152 5.414 11.344 1 97.44 120 THR B O 1
ATOM 3544 N N . VAL B 1 121 ? 5.785 7.598 11.156 1 97.88 121 VAL B N 1
ATOM 3545 C CA . VAL B 1 121 ? 4.684 7.492 10.203 1 97.88 121 VAL B CA 1
ATOM 3546 C C . VAL B 1 121 ? 5.117 8.047 8.844 1 97.88 121 VAL B C 1
ATOM 3548 O O . VAL B 1 121 ? 5.355 9.25 8.703 1 97.88 121 VAL B O 1
ATOM 3551 N N . CYS B 1 122 ? 5.207 7.184 7.859 1 98.19 122 CYS B N 1
ATOM 3552 C CA . CYS B 1 122 ? 5.715 7.527 6.535 1 98.19 122 CYS B CA 1
ATOM 3553 C C . CYS B 1 122 ? 4.699 8.367 5.762 1 98.19 122 CYS B C 1
ATOM 3555 O O . CYS B 1 122 ? 3.506 8.336 6.066 1 98.19 122 CYS B O 1
ATOM 3557 N N . THR B 1 123 ? 5.207 9.094 4.844 1 97.25 123 THR B N 1
ATOM 3558 C CA . THR B 1 123 ? 4.34 9.852 3.953 1 97.25 123 THR B CA 1
ATOM 3559 C C . THR B 1 123 ? 3.682 8.938 2.926 1 97.25 123 THR B C 1
ATOM 3561 O O . THR B 1 123 ? 4.094 7.789 2.756 1 97.25 123 THR B O 1
ATOM 3564 N N . THR B 1 124 ? 2.684 9.422 2.23 1 95.88 124 THR B N 1
ATOM 3565 C CA . THR B 1 124 ? 2.074 8.664 1.146 1 95.88 124 THR B CA 1
ATOM 3566 C C . THR B 1 124 ? 3.041 8.523 -0.028 1 95.88 124 THR B C 1
ATOM 3568 O O . THR B 1 124 ? 2.877 7.645 -0.874 1 95.88 124 THR B O 1
ATOM 3571 N N . ALA B 1 125 ? 4.051 9.344 -0.046 1 95.38 125 ALA B N 1
ATOM 3572 C CA . ALA B 1 125 ? 5.023 9.336 -1.135 1 95.38 125 ALA B CA 1
ATOM 3573 C C . ALA B 1 125 ? 6.203 8.422 -0.806 1 95.38 125 ALA B C 1
ATOM 3575 O O . ALA B 1 125 ? 7.156 8.328 -1.584 1 95.38 125 ALA B O 1
ATOM 3576 N N . TYR B 1 126 ? 6.227 7.828 0.36 1 96 126 TYR B N 1
ATOM 3577 C CA . TYR B 1 126 ? 7.234 6.848 0.751 1 96 126 TYR B CA 1
ATOM 3578 C C . TYR B 1 126 ? 6.703 5.426 0.587 1 96 126 TYR B C 1
ATOM 3580 O O . TYR B 1 126 ? 6.227 4.82 1.55 1 96 126 TYR B O 1
ATOM 3588 N N . PRO B 1 127 ? 6.891 4.844 -0.579 1 90.75 127 PRO B N 1
ATOM 3589 C CA . PRO B 1 127 ? 6.164 3.623 -0.939 1 90.75 127 PRO B CA 1
ATOM 3590 C C . PRO B 1 127 ? 6.895 2.352 -0.511 1 90.75 127 PRO B C 1
ATOM 3592 O O . PRO B 1 127 ? 6.332 1.257 -0.585 1 90.75 127 PRO B O 1
ATOM 3595 N N . ASP B 1 128 ? 8.133 2.438 -0.067 1 97 128 ASP B N 1
ATOM 3596 C CA . ASP B 1 128 ? 8.93 1.241 0.178 1 97 128 ASP B CA 1
ATOM 3597 C C . ASP B 1 128 ? 9.461 1.221 1.609 1 97 128 ASP B C 1
ATOM 3599 O O . ASP B 1 128 ? 10.594 1.625 1.859 1 97 128 ASP B O 1
ATOM 3603 N N . PRO B 1 129 ? 8.68 0.682 2.537 1 97.81 129 PRO B N 1
ATOM 3604 C CA . PRO B 1 129 ? 9.094 0.635 3.941 1 97.81 129 PRO B CA 1
ATOM 3605 C C . PRO B 1 129 ? 9.969 -0.574 4.258 1 97.81 129 PRO B C 1
ATOM 3607 O O . PRO B 1 129 ? 10.406 -0.745 5.398 1 97.81 129 PRO B O 1
ATOM 3610 N N . ARG B 1 130 ? 10.32 -1.479 3.295 1 97.88 130 ARG B N 1
ATOM 3611 C CA . ARG B 1 130 ? 10.93 -2.789 3.502 1 97.88 130 ARG B CA 1
ATOM 3612 C C . ARG B 1 130 ? 12.266 -2.66 4.227 1 97.88 130 ARG B C 1
ATOM 3614 O O . ARG B 1 130 ? 12.609 -3.496 5.066 1 97.88 130 ARG B O 1
ATOM 3621 N N . PRO B 1 131 ? 13.078 -1.582 3.91 1 97.31 131 PRO B N 1
ATOM 3622 C CA . PRO B 1 131 ? 14.367 -1.485 4.598 1 97.31 131 PRO B CA 1
ATOM 3623 C C . PRO B 1 131 ? 14.227 -1.474 6.117 1 97.31 131 PRO B C 1
ATOM 3625 O O . PRO B 1 131 ? 15.094 -1.994 6.824 1 97.31 131 PRO B O 1
ATOM 3628 N N . TYR B 1 132 ? 13.156 -0.866 6.633 1 96.94 132 TYR B N 1
ATOM 3629 C CA . TYR B 1 132 ? 12.953 -0.839 8.078 1 96.94 132 TYR B CA 1
ATOM 3630 C C . TYR B 1 132 ? 12.547 -2.213 8.594 1 96.94 132 TYR B C 1
ATOM 3632 O O . TYR B 1 132 ? 12.953 -2.619 9.68 1 96.94 132 TYR B O 1
ATOM 3640 N N . VAL B 1 133 ? 11.742 -2.893 7.797 1 95.5 133 VAL B N 1
ATOM 3641 C CA . VAL B 1 133 ? 11.367 -4.258 8.141 1 95.5 133 VAL B CA 1
ATOM 3642 C C . VAL B 1 133 ? 12.609 -5.148 8.156 1 95.5 133 VAL B C 1
ATOM 3644 O O . VAL B 1 133 ? 12.766 -5.98 9.055 1 95.5 133 VAL B O 1
ATOM 3647 N N . TRP B 1 134 ? 13.469 -4.953 7.184 1 95.31 134 TRP B N 1
ATOM 3648 C CA . TRP B 1 134 ? 14.711 -5.715 7.098 1 95.31 134 TRP B CA 1
ATOM 3649 C C . TRP B 1 134 ? 15.609 -5.43 8.297 1 95.31 134 TRP B C 1
ATOM 3651 O O . TRP B 1 134 ? 16.547 -6.188 8.578 1 95.31 134 TRP B O 1
ATOM 3661 N N . ASN B 1 135 ? 15.367 -4.336 8.969 1 93.56 135 ASN B N 1
ATOM 3662 C CA . ASN B 1 135 ? 16.078 -3.996 10.195 1 93.56 135 ASN B CA 1
ATOM 3663 C C . ASN B 1 135 ? 15.258 -4.324 11.438 1 93.56 135 ASN B C 1
ATOM 3665 O O . ASN B 1 135 ? 15.359 -3.637 12.453 1 93.56 135 ASN B O 1
ATOM 3669 N N . ASP B 1 136 ? 14.328 -5.211 11.32 1 91.56 136 ASP B N 1
ATOM 3670 C CA . ASP B 1 136 ? 13.602 -5.875 12.398 1 91.56 136 ASP B CA 1
ATOM 3671 C C . ASP B 1 136 ? 12.57 -4.938 13.023 1 91.56 136 ASP B C 1
ATOM 3673 O O . ASP B 1 136 ? 12.281 -5.035 14.219 1 91.56 136 ASP B O 1
ATOM 3677 N N . LEU B 1 137 ? 12.133 -3.957 12.336 1 94.56 137 LEU B N 1
ATOM 3678 C CA . LEU B 1 137 ? 11.039 -3.115 12.805 1 94.56 137 LEU B CA 1
ATOM 3679 C C . LEU B 1 137 ? 9.688 -3.656 12.328 1 94.56 137 LEU B C 1
ATOM 3681 O O . LEU B 1 137 ? 9.617 -4.344 11.312 1 94.56 137 LEU B O 1
ATOM 3685 N N . ASP B 1 138 ? 8.664 -3.33 13.086 1 93.44 138 ASP B N 1
ATOM 3686 C CA . ASP B 1 138 ? 7.309 -3.725 12.734 1 93.44 138 ASP B CA 1
ATOM 3687 C C . ASP B 1 138 ? 6.695 -2.746 11.734 1 93.44 138 ASP B C 1
ATOM 3689 O O . ASP B 1 138 ? 6.996 -1.551 11.758 1 93.44 138 ASP B O 1
ATOM 3693 N N . LEU B 1 139 ? 5.867 -3.314 10.914 1 96.06 139 LEU B N 1
ATOM 3694 C CA . LEU B 1 139 ? 5.219 -2.52 9.875 1 96.06 139 LEU B CA 1
ATOM 3695 C C . LEU B 1 139 ? 3.701 -2.572 10.023 1 96.06 139 LEU B C 1
ATOM 3697 O O . LEU B 1 139 ? 3.125 -3.65 10.172 1 96.06 139 LEU B O 1
ATOM 3701 N N . ASP B 1 140 ? 3.094 -1.4 10.078 1 95.69 140 ASP B N 1
ATOM 3702 C CA . ASP B 1 140 ? 1.642 -1.267 10.016 1 95.69 140 ASP B CA 1
ATOM 3703 C C . ASP B 1 140 ? 1.221 -0.439 8.797 1 95.69 140 ASP B C 1
ATOM 3705 O O . ASP B 1 140 ? 1.979 0.411 8.328 1 95.69 140 ASP B O 1
ATOM 3709 N N . THR B 1 141 ? 0.063 -0.779 8.273 1 97.44 141 THR B N 1
ATOM 3710 C CA . THR B 1 141 ? -0.471 -0.055 7.129 1 97.44 141 THR B CA 1
ATOM 3711 C C . THR B 1 141 ? -1.684 0.78 7.531 1 97.44 141 THR B C 1
ATOM 3713 O O . THR B 1 141 ? -2.562 0.301 8.25 1 97.44 141 THR B O 1
ATOM 3716 N N . ARG B 1 142 ? -1.662 1.979 7.133 1 97.31 142 ARG B N 1
ATOM 3717 C CA . ARG B 1 142 ? -2.783 2.9 7.281 1 97.31 142 ARG B CA 1
ATOM 3718 C C . ARG B 1 142 ? -3.188 3.49 5.934 1 97.31 142 ARG B C 1
ATOM 3720 O O . ARG B 1 142 ? -2.504 3.283 4.93 1 97.31 142 ARG B O 1
ATOM 3727 N N . PHE B 1 143 ? -4.352 4.137 5.953 1 97.56 143 PHE B N 1
ATOM 3728 C CA . PHE B 1 143 ? -4.871 4.68 4.703 1 97.56 143 PHE B CA 1
ATOM 3729 C C . PHE B 1 143 ? -5.367 6.109 4.898 1 97.56 143 PHE B C 1
ATOM 3731 O O . PHE B 1 143 ? -5.715 6.504 6.012 1 97.56 143 PHE B O 1
ATOM 3738 N N . THR B 1 144 ? -5.34 6.871 3.846 1 97.31 144 THR B N 1
ATOM 3739 C CA . THR B 1 144 ? -5.98 8.18 3.771 1 97.31 144 THR B CA 1
ATOM 3740 C C . THR B 1 144 ? -6.711 8.344 2.441 1 97.31 144 THR B C 1
ATOM 3742 O O . THR B 1 144 ? -6.598 7.5 1.553 1 97.31 144 THR B O 1
ATOM 3745 N N . TYR B 1 145 ? -7.586 9.383 2.35 1 96.81 145 TYR B N 1
ATOM 3746 C CA . TYR B 1 145 ? -8.258 9.742 1.111 1 96.81 145 TYR B CA 1
ATOM 3747 C C . TYR B 1 145 ? -7.578 10.938 0.448 1 96.81 145 TYR B C 1
ATOM 3749 O O . TYR B 1 145 ? -7.379 11.977 1.078 1 96.81 145 TYR B O 1
ATOM 3757 N N . ARG B 1 146 ? -7.18 10.812 -0.744 1 97.69 146 ARG B N 1
ATOM 3758 C CA . ARG B 1 146 ? -6.641 11.922 -1.513 1 97.69 146 ARG B CA 1
ATOM 3759 C C . ARG B 1 146 ? -7.508 12.219 -2.732 1 97.69 146 ARG B C 1
ATOM 3761 O O . ARG B 1 146 ? -7.633 11.383 -3.629 1 97.69 146 ARG B O 1
ATOM 3768 N N . LEU B 1 147 ? -8.102 13.359 -2.775 1 97.44 147 LEU B N 1
ATOM 3769 C CA . LEU B 1 147 ? -8.891 13.82 -3.918 1 97.44 147 LEU B CA 1
ATOM 3770 C C . LEU B 1 147 ? -8.008 14.57 -4.914 1 97.44 147 LEU B C 1
ATOM 3772 O O . LEU B 1 147 ? -7.461 15.625 -4.586 1 97.44 147 LEU B O 1
ATOM 3776 N N . ALA B 1 148 ? -7.832 14.039 -6.082 1 97.31 148 ALA B N 1
ATOM 3777 C CA . ALA B 1 148 ? -7.145 14.773 -7.137 1 97.31 148 ALA B CA 1
ATOM 3778 C C . ALA B 1 148 ? -7.977 15.969 -7.605 1 97.31 148 ALA B C 1
ATOM 3780 O O . ALA B 1 148 ? -9.172 15.828 -7.875 1 97.31 148 ALA B O 1
ATOM 3781 N N . VAL B 1 149 ? -7.387 17.094 -7.586 1 97.75 149 VAL B N 1
ATOM 3782 C CA . VAL B 1 149 ? -8.039 18.297 -8.102 1 97.75 149 VAL B CA 1
ATOM 3783 C C . VAL B 1 149 ? -7.465 18.656 -9.469 1 97.75 149 VAL B C 1
ATOM 3785 O O . VAL B 1 149 ? -6.562 19.484 -9.578 1 97.75 149 VAL B O 1
ATOM 3788 N N . ASP B 1 150 ? -7.91 18.016 -10.461 1 90.81 150 ASP B N 1
ATOM 3789 C CA . ASP B 1 150 ? -7.293 18.109 -11.781 1 90.81 150 ASP B CA 1
ATOM 3790 C C . ASP B 1 150 ? -8.297 18.594 -12.82 1 90.81 150 ASP B C 1
ATOM 3792 O O . ASP B 1 150 ? -8.055 18.484 -14.023 1 90.81 150 ASP B O 1
ATOM 3796 N N . GLY B 1 151 ? -9.336 19.141 -12.469 1 91.06 151 GLY B N 1
ATOM 3797 C CA . GLY B 1 151 ? -10.336 19.594 -13.414 1 91.06 151 GLY B CA 1
ATOM 3798 C C . GLY B 1 151 ? -11.258 20.656 -12.852 1 91.06 151 GLY B C 1
ATOM 3799 O O . GLY B 1 151 ? -10.953 21.266 -11.828 1 91.06 151 GLY B O 1
ATOM 3800 N N . ASP B 1 152 ? -12.305 20.844 -13.602 1 95.62 152 ASP B N 1
ATOM 3801 C CA . ASP B 1 152 ? -13.336 21.797 -13.203 1 95.62 152 ASP B CA 1
ATOM 3802 C C . ASP B 1 152 ? -14.109 21.281 -11.992 1 95.62 152 ASP B C 1
ATOM 3804 O O . ASP B 1 152 ? -14.602 20.156 -11.984 1 95.62 152 ASP B O 1
ATOM 3808 N N . PRO B 1 153 ? -14.188 22.172 -10.93 1 96.19 153 PRO B N 1
ATOM 3809 C CA . PRO B 1 153 ? -14.852 21.719 -9.711 1 96.19 153 PRO B CA 1
ATOM 3810 C C . PRO B 1 153 ? -16.281 21.234 -9.961 1 96.19 153 PRO B C 1
ATOM 3812 O O . PRO B 1 153 ? -16.75 20.297 -9.297 1 96.19 153 PRO B O 1
ATOM 3815 N N . ASP B 1 154 ? -16.984 21.797 -10.891 1 94 154 ASP B N 1
ATOM 3816 C CA . ASP B 1 154 ? -18.344 21.359 -11.18 1 94 154 ASP B CA 1
ATOM 3817 C C . ASP B 1 154 ? -18.328 19.953 -11.773 1 94 154 ASP B C 1
ATOM 3819 O O . ASP B 1 154 ? -19.203 19.125 -11.453 1 94 154 ASP B O 1
ATOM 3823 N N . ASP B 1 155 ? -17.406 19.734 -12.648 1 94.62 155 ASP B N 1
ATOM 3824 C CA . ASP B 1 155 ? -17.25 18.406 -13.211 1 94.62 155 ASP B CA 1
ATOM 3825 C C . ASP B 1 155 ? -16.859 17.391 -12.141 1 94.62 155 ASP B C 1
ATOM 3827 O O . ASP B 1 155 ? -17.344 16.266 -12.133 1 94.62 155 ASP B O 1
ATOM 3831 N N . MET B 1 156 ? -15.977 17.828 -11.297 1 95.06 156 MET B N 1
ATOM 3832 C CA . MET B 1 156 ? -15.547 16.953 -10.203 1 95.06 156 MET B CA 1
ATOM 3833 C C . MET B 1 156 ? -16.703 16.625 -9.281 1 95.06 156 MET B C 1
ATOM 3835 O O . MET B 1 156 ? -16.828 15.492 -8.805 1 95.06 156 MET B O 1
ATOM 3839 N N . LEU B 1 157 ? -17.516 17.594 -9.023 1 94.5 157 LEU B N 1
ATOM 3840 C CA . LEU B 1 157 ? -18.672 17.391 -8.156 1 94.5 157 LEU B CA 1
ATOM 3841 C C . LEU B 1 157 ? -19.625 16.359 -8.742 1 94.5 157 LEU B C 1
ATOM 3843 O O . LEU B 1 157 ? -20.234 15.586 -8 1 94.5 157 LEU B O 1
ATOM 3847 N N . ALA B 1 158 ? -19.672 16.219 -10.062 1 91.12 158 ALA B N 1
ATOM 3848 C CA . ALA B 1 158 ? -20.547 15.258 -10.742 1 91.12 158 ALA B CA 1
ATOM 3849 C C . ALA B 1 158 ? -20.094 13.828 -10.453 1 91.12 158 ALA B C 1
ATOM 3851 O O . ALA B 1 158 ? -20.906 12.906 -10.469 1 91.12 158 ALA B O 1
ATOM 3852 N N . ALA B 1 159 ? -18.828 13.719 -10.117 1 87.81 159 ALA B N 1
ATOM 3853 C CA . ALA B 1 159 ? -18.266 12.391 -9.867 1 87.81 159 ALA B CA 1
ATOM 3854 C C . ALA B 1 159 ? -18.469 11.969 -8.414 1 87.81 159 ALA B C 1
ATOM 3856 O O . ALA B 1 159 ? -18.281 10.805 -8.062 1 87.81 159 ALA B O 1
ATOM 3857 N N . CYS B 1 160 ? -18.891 12.883 -7.566 1 94.19 160 CYS B N 1
ATOM 3858 C CA . CYS B 1 160 ? -19.141 12.609 -6.156 1 94.19 160 CYS B CA 1
ATOM 3859 C C . CYS B 1 160 ? -20.469 11.898 -5.961 1 94.19 160 CYS B C 1
ATOM 3861 O O . CYS B 1 160 ? -21.172 11.617 -6.93 1 94.19 160 CYS B O 1
ATOM 3863 N N . SER B 1 161 ? -20.672 11.477 -4.777 1 94.06 161 SER B N 1
ATOM 3864 C CA . SER B 1 161 ? -21.938 10.805 -4.477 1 94.06 161 SER B CA 1
ATOM 3865 C C . SER B 1 161 ? -23.125 11.734 -4.68 1 94.06 161 SER B C 1
ATOM 3867 O O . SER B 1 161 ? -23 12.953 -4.562 1 94.06 161 SER B O 1
ATOM 3869 N N . LYS B 1 162 ? -24.312 11.18 -4.938 1 93.94 162 LYS B N 1
ATOM 3870 C CA . LYS B 1 162 ? -25.547 11.945 -5.086 1 93.94 162 LYS B CA 1
ATOM 3871 C C . LYS B 1 162 ? -25.859 12.734 -3.818 1 93.94 162 LYS B C 1
ATOM 3873 O O . LYS B 1 162 ? -26.281 13.891 -3.891 1 93.94 162 LYS B O 1
ATOM 3878 N N . SER B 1 163 ? -25.656 12.125 -2.732 1 93.06 163 SER B N 1
ATOM 3879 C CA . SER B 1 163 ? -25.953 12.773 -1.459 1 93.06 163 SER B CA 1
ATOM 3880 C C . SER B 1 163 ? -25.047 13.984 -1.227 1 93.06 163 SER B C 1
ATOM 3882 O O . SER B 1 163 ? -25.516 15.016 -0.735 1 93.06 163 SER B O 1
ATOM 3884 N N . LEU B 1 164 ? -23.781 13.906 -1.58 1 94.69 164 LEU B N 1
ATOM 3885 C CA . LEU B 1 164 ? -22.875 15.031 -1.415 1 94.69 164 LEU B CA 1
ATOM 3886 C C . LEU B 1 164 ? -23.266 16.188 -2.33 1 94.69 164 LEU B C 1
ATOM 3888 O O . LEU B 1 164 ? -23.281 17.344 -1.906 1 94.69 164 LEU B O 1
ATOM 3892 N N . ARG B 1 165 ? -23.609 15.883 -3.576 1 96.31 165 ARG B N 1
ATOM 3893 C CA . ARG B 1 165 ? -24.062 16.906 -4.516 1 96.31 165 ARG B CA 1
ATOM 3894 C C . ARG B 1 165 ? -25.281 17.641 -3.98 1 96.31 165 ARG B C 1
ATOM 3896 O O . ARG B 1 165 ? -25.344 18.875 -4.051 1 96.31 165 ARG B O 1
ATOM 3903 N N . ARG B 1 166 ? -26.156 16.875 -3.482 1 96.31 166 ARG B N 1
ATOM 3904 C CA . ARG B 1 166 ? -27.359 17.469 -2.932 1 96.31 166 ARG B CA 1
ATOM 3905 C C . ARG B 1 166 ? -27.047 18.359 -1.736 1 96.31 166 ARG B C 1
ATOM 3907 O O . ARG B 1 166 ? -27.578 19.469 -1.624 1 96.31 166 ARG B O 1
ATOM 3914 N N . GLU B 1 167 ? -26.203 17.875 -0.887 1 94.62 167 GLU B N 1
ATOM 3915 C CA . GLU B 1 167 ? -25.812 18.641 0.29 1 94.62 167 GLU B CA 1
ATOM 3916 C C . GLU B 1 167 ? -25.188 19.984 -0.105 1 94.62 167 GLU B C 1
ATOM 3918 O O . GLU B 1 167 ? -25.531 21.016 0.473 1 94.62 167 GLU B O 1
ATOM 3923 N N . ILE B 1 168 ? -24.328 19.953 -1.021 1 96.19 168 ILE B N 1
ATOM 3924 C CA . ILE B 1 168 ? -23.625 21.156 -1.454 1 96.19 168 ILE B CA 1
ATOM 3925 C C . ILE B 1 168 ? -24.609 22.109 -2.145 1 96.19 168 ILE B C 1
ATOM 3927 O O . ILE B 1 168 ? -24.594 23.312 -1.896 1 96.19 168 ILE B O 1
ATOM 3931 N N . ARG B 1 169 ? -25.453 21.578 -3.035 1 95.75 169 ARG B N 1
ATOM 3932 C CA . ARG B 1 169 ? -26.469 22.375 -3.703 1 95.75 169 ARG B CA 1
ATOM 3933 C C . ARG B 1 169 ? -27.375 23.062 -2.688 1 95.75 169 ARG B C 1
ATOM 3935 O O . ARG B 1 169 ? -27.609 24.266 -2.764 1 95.75 169 ARG B O 1
ATOM 3942 N N . ASP B 1 170 ? -27.859 22.234 -1.759 1 96.81 170 ASP B N 1
ATOM 3943 C CA . ASP B 1 170 ? -28.75 22.766 -0.731 1 96.81 170 ASP B CA 1
ATOM 3944 C C . ASP B 1 170 ? -28.047 23.828 0.112 1 96.81 170 ASP B C 1
ATOM 3946 O O . ASP B 1 170 ? -28.656 24.844 0.466 1 96.81 170 ASP B O 1
ATOM 3950 N N . ALA B 1 171 ? -26.828 23.594 0.46 1 96.19 171 ALA B N 1
ATOM 3951 C CA . ALA B 1 171 ? -26.078 24.547 1.274 1 96.19 171 ALA B CA 1
ATOM 3952 C C . ALA B 1 171 ? -25.844 25.844 0.523 1 96.19 171 ALA B C 1
ATOM 3954 O O . ALA B 1 171 ? -25.844 26.922 1.124 1 96.19 171 ALA B O 1
ATOM 3955 N N . ARG B 1 172 ? -25.641 25.781 -0.763 1 95.06 172 ARG B N 1
ATOM 3956 C CA . ARG B 1 172 ? -25.422 26.969 -1.593 1 95.06 172 ARG B CA 1
ATOM 3957 C C . ARG B 1 172 ? -26.672 27.844 -1.643 1 95.06 172 ARG B C 1
ATOM 3959 O O . ARG B 1 172 ? -26.594 29.047 -1.883 1 95.06 172 ARG B O 1
ATOM 3966 N N . ASP B 1 173 ? -27.781 27.234 -1.413 1 95.94 173 ASP B N 1
ATOM 3967 C CA . ASP B 1 173 ? -29.047 27.953 -1.456 1 95.94 173 ASP B CA 1
ATOM 3968 C C . ASP B 1 173 ? -29.312 28.688 -0.144 1 95.94 173 ASP B C 1
ATOM 3970 O O . ASP B 1 173 ? -30.203 29.531 -0.066 1 95.94 173 ASP B O 1
ATOM 3974 N N . LEU B 1 174 ? -28.516 28.359 0.833 1 96.12 174 LEU B N 1
ATOM 3975 C CA . LEU B 1 174 ? -28.656 29.031 2.121 1 96.12 174 LEU B CA 1
ATOM 3976 C C . LEU B 1 174 ? -27.953 30.375 2.109 1 96.12 174 LEU B C 1
ATOM 3978 O O . LEU B 1 174 ? -27.062 30.609 1.273 1 96.12 174 LEU B O 1
ATOM 3982 N N . ASP B 1 175 ? -28.406 31.219 3.021 1 95.81 175 ASP B N 1
ATOM 3983 C CA . ASP B 1 175 ? -27.672 32.469 3.242 1 95.81 175 ASP B CA 1
ATOM 3984 C C . ASP B 1 175 ? -26.469 32.219 4.152 1 95.81 175 ASP B C 1
ATOM 3986 O O . ASP B 1 175 ? -26.422 32.719 5.281 1 95.81 175 ASP B O 1
ATOM 3990 N N . VAL B 1 176 ? -25.516 31.422 3.711 1 97.25 176 VAL B N 1
ATOM 3991 C CA . VAL B 1 176 ? -24.281 31.062 4.402 1 97.25 176 VAL B CA 1
ATOM 3992 C C . VAL B 1 176 ? -23.078 31.438 3.547 1 97.25 176 VAL B C 1
ATOM 3994 O O . VAL B 1 176 ? -23.094 31.266 2.328 1 97.25 176 VAL B O 1
ATOM 3997 N N . THR B 1 177 ? -22.172 32.062 4.141 1 97.38 177 THR B N 1
ATOM 3998 C CA . THR B 1 177 ? -20.922 32.406 3.447 1 97.38 177 THR B CA 1
ATOM 3999 C C . THR B 1 177 ? -19.797 31.484 3.924 1 97.38 177 THR B C 1
ATOM 4001 O O . THR B 1 177 ? -19.781 31.047 5.078 1 97.38 177 THR B O 1
ATOM 4004 N N . VAL B 1 178 ? -18.875 31.125 3.057 1 98.12 178 VAL B N 1
ATOM 4005 C CA . VAL B 1 178 ? -17.641 30.422 3.387 1 98.12 178 VAL B CA 1
ATOM 4006 C C . VAL B 1 178 ? -16.438 31.234 2.893 1 98.12 178 VAL B C 1
ATOM 4008 O O . VAL B 1 178 ? -16.188 31.312 1.688 1 98.12 178 VAL B O 1
ATOM 4011 N N . GLU B 1 179 ? -15.688 31.781 3.816 1 97.75 179 GLU B N 1
ATOM 4012 C CA . GLU B 1 179 ? -14.578 32.656 3.455 1 97.75 179 GLU B CA 1
ATOM 4013 C C . GLU B 1 179 ? -13.336 32.344 4.289 1 97.75 179 GLU B C 1
ATOM 4015 O O . GLU B 1 179 ? -13.445 31.922 5.438 1 97.75 179 GLU B O 1
ATOM 4020 N N . PRO B 1 180 ? -12.195 32.531 3.695 1 97.81 180 PRO B N 1
ATOM 4021 C CA . PRO B 1 180 ? -10.984 32.438 4.516 1 97.81 180 PRO B CA 1
ATOM 4022 C C . PRO B 1 180 ? -10.93 33.531 5.59 1 97.81 180 PRO B C 1
ATOM 4024 O O . PRO B 1 180 ? -11.328 34.688 5.34 1 97.81 180 PRO B O 1
ATOM 4027 N N . GLU B 1 181 ? -10.57 33.156 6.707 1 97.81 181 GLU B N 1
ATOM 4028 C CA . GLU B 1 181 ? -10.398 34.094 7.812 1 97.81 181 GLU B CA 1
ATOM 4029 C C . GLU B 1 181 ? -9.016 33.969 8.445 1 97.81 181 GLU B C 1
ATOM 4031 O O . GLU B 1 181 ? -8.305 32.969 8.195 1 97.81 181 GLU B O 1
ATOM 4036 N N . GLY B 1 182 ? -8.617 34.969 9.211 1 96.12 182 GLY B N 1
ATOM 4037 C CA . GLY B 1 182 ? -7.332 34.969 9.898 1 96.12 182 GLY B CA 1
ATOM 4038 C C . GLY B 1 182 ? -7.355 34.219 11.211 1 96.12 182 GLY B C 1
ATOM 4039 O O . GLY B 1 182 ? -8.047 33.219 11.344 1 96.12 182 GLY B O 1
ATOM 4040 N N . LEU B 1 183 ? -6.602 34.688 12.086 1 97.44 183 LEU B N 1
ATOM 4041 C CA . LEU B 1 183 ? -6.367 34 13.352 1 97.44 183 LEU B CA 1
ATOM 4042 C C . LEU B 1 183 ? -7.66 33.875 14.156 1 97.44 183 LEU B C 1
ATOM 4044 O O . LEU B 1 183 ? -7.867 32.875 14.867 1 97.44 183 LEU B O 1
ATOM 4048 N N . GLU B 1 184 ? -8.492 34.844 14.039 1 97.38 184 GLU B N 1
ATOM 4049 C CA . GLU B 1 184 ? -9.75 34.781 14.773 1 97.38 184 GLU B CA 1
ATOM 4050 C C . GLU B 1 184 ? -10.617 33.625 14.297 1 97.38 184 GLU B C 1
ATOM 4052 O O . GLU B 1 184 ? -11.281 32.969 15.102 1 97.38 184 GLU B O 1
ATOM 4057 N N . GLY B 1 185 ? -10.68 33.438 12.992 1 98 185 GLY B N 1
ATOM 4058 C CA . GLY B 1 185 ? -11.359 32.281 12.461 1 98 185 GLY B CA 1
ATOM 4059 C C . GLY B 1 185 ? -10.75 30.953 12.922 1 98 185 GLY B C 1
ATOM 4060 O O . GLY B 1 185 ? -11.469 30.031 13.281 1 98 185 GLY B O 1
ATOM 4061 N N . THR B 1 186 ? -9.438 30.953 12.938 1 98.69 186 THR B N 1
ATOM 4062 C CA . THR B 1 186 ? -8.719 29.766 13.391 1 98.69 186 THR B CA 1
ATOM 4063 C C . THR B 1 186 ? -9.047 29.469 14.852 1 98.69 186 THR B C 1
ATOM 4065 O O . THR B 1 186 ? -9.266 28.312 15.211 1 98.69 186 THR B O 1
ATOM 4068 N N . ARG B 1 187 ? -9.086 30.5 15.633 1 98.56 187 ARG B N 1
ATOM 4069 C CA . ARG B 1 187 ? -9.422 30.312 17.047 1 98.56 187 ARG B CA 1
ATOM 4070 C C . ARG B 1 187 ? -10.828 29.766 17.203 1 98.56 187 ARG B C 1
ATOM 4072 O O . ARG B 1 187 ? -11.07 28.891 18.047 1 98.56 187 ARG B O 1
ATOM 4079 N N . ALA B 1 188 ? -11.742 30.297 16.422 1 98 188 ALA B N 1
ATOM 4080 C CA . ALA B 1 188 ? -13.117 29.812 16.484 1 98 188 ALA B CA 1
ATOM 4081 C C . ALA B 1 188 ? -13.195 28.328 16.156 1 98 188 ALA B C 1
ATOM 4083 O O . ALA B 1 188 ? -13.898 27.562 16.844 1 98 188 ALA B O 1
ATOM 4084 N N . VAL B 1 189 ? -12.469 27.953 15.148 1 98.12 189 VAL B N 1
ATOM 4085 C CA . VAL B 1 189 ? -12.438 26.547 14.75 1 98.12 189 VAL B CA 1
ATOM 4086 C C . VAL B 1 189 ? -11.852 25.703 15.867 1 98.12 189 VAL B C 1
ATOM 4088 O O . VAL B 1 189 ? -12.391 24.641 16.219 1 98.12 189 VAL B O 1
ATOM 4091 N N . PHE B 1 190 ? -10.766 26.156 16.453 1 98.12 190 PHE B N 1
ATOM 4092 C CA . PHE B 1 190 ? -10.094 25.453 17.547 1 98.12 190 PHE B CA 1
ATOM 4093 C C . PHE B 1 190 ? -11.031 25.266 18.734 1 98.12 190 PHE B C 1
ATOM 4095 O O . PHE B 1 190 ? -11.164 24.172 19.266 1 98.12 190 PHE B O 1
ATOM 4102 N N . GLU B 1 191 ? -11.641 26.344 19.141 1 97.06 191 GLU B N 1
ATOM 4103 C CA . GLU B 1 191 ? -12.508 26.328 20.312 1 97.06 191 GLU B CA 1
ATOM 4104 C C . GLU B 1 191 ? -13.703 25.406 20.094 1 97.06 191 GLU B C 1
ATOM 4106 O O . GLU B 1 191 ? -14.102 24.672 21 1 97.06 191 GLU B O 1
ATOM 4111 N N . ARG B 1 192 ? -14.242 25.438 18.922 1 95.25 192 ARG B N 1
ATOM 4112 C CA . ARG B 1 192 ? -15.352 24.547 18.609 1 95.25 192 ARG B CA 1
ATOM 4113 C C . ARG B 1 192 ? -14.914 23.078 18.672 1 95.25 192 ARG B C 1
ATOM 4115 O O . ARG B 1 192 ? -15.641 22.234 19.172 1 95.25 192 ARG B O 1
ATOM 4122 N N . ALA B 1 193 ? -13.773 22.812 18.094 1 94.12 193 ALA B N 1
ATOM 4123 C CA . ALA B 1 193 ? -13.242 21.453 18.125 1 94.12 193 ALA B CA 1
ATOM 4124 C C . ALA B 1 193 ? -13.008 20.984 19.562 1 94.12 193 ALA B C 1
ATOM 4126 O O . ALA B 1 193 ? -13.375 19.875 19.922 1 94.12 193 ALA B O 1
ATOM 4127 N N . ALA B 1 194 ? -12.43 21.812 20.359 1 93.44 194 ALA B N 1
ATOM 4128 C CA . ALA B 1 194 ? -12.156 21.5 21.75 1 93.44 194 ALA B CA 1
ATOM 4129 C C . ALA B 1 194 ? -13.445 21.234 22.516 1 93.44 194 ALA B C 1
ATOM 4131 O O . ALA B 1 194 ? -13.508 20.328 23.344 1 93.44 194 ALA B O 1
ATOM 4132 N N . GLU B 1 195 ? -14.422 21.984 22.297 1 91.5 195 GLU B N 1
ATOM 4133 C CA . GLU B 1 195 ? -15.719 21.844 22.938 1 91.5 195 GLU B CA 1
ATOM 4134 C C . GLU B 1 195 ? -16.359 20.5 22.609 1 91.5 195 GLU B C 1
ATOM 4136 O O . GLU B 1 195 ? -16.938 19.844 23.484 1 91.5 195 GLU B O 1
ATOM 4141 N N . ARG B 1 196 ? -16.266 20.125 21.391 1 87.62 196 ARG B N 1
ATOM 4142 C CA . ARG B 1 196 ? -16.859 18.859 20.953 1 87.62 196 ARG B CA 1
ATOM 4143 C C . ARG B 1 196 ? -16.188 17.688 21.641 1 87.62 196 ARG B C 1
ATOM 4145 O O . ARG B 1 196 ? -16.844 16.719 22.031 1 87.62 196 ARG B O 1
ATOM 4152 N N . TYR B 1 197 ? -14.922 17.75 21.719 1 85.19 197 TYR B N 1
ATOM 4153 C CA . TYR B 1 197 ? -14.188 16.688 22.422 1 85.19 197 TYR B CA 1
ATOM 4154 C C . TYR B 1 197 ? -14.578 16.625 23.891 1 85.19 197 TYR B C 1
ATOM 4156 O O . TYR B 1 197 ? -14.766 15.547 24.438 1 85.19 197 TYR B O 1
ATOM 4164 N N . ALA B 1 198 ? -14.719 17.812 24.422 1 82.5 198 ALA B N 1
ATOM 4165 C CA . ALA B 1 198 ? -15.125 17.891 25.828 1 82.5 198 ALA B CA 1
ATOM 4166 C C . ALA B 1 198 ? -16.516 17.281 26.031 1 82.5 198 ALA B C 1
ATOM 4168 O O . ALA B 1 198 ? -16.75 16.547 26.984 1 82.5 198 ALA B O 1
ATOM 4169 N N . GLU B 1 199 ? -17.359 17.516 25.188 1 84.06 199 GLU B N 1
ATOM 4170 C CA . GLU B 1 199 ? -18.719 17 25.234 1 84.06 199 GLU B CA 1
ATOM 4171 C C . GLU B 1 199 ? -18.75 15.469 25.156 1 84.06 199 GLU B C 1
ATOM 4173 O O . GLU B 1 199 ? -19.641 14.828 25.703 1 84.06 199 GLU B O 1
ATOM 4178 N N . GLN B 1 200 ? -17.766 14.961 24.484 1 80.94 200 GLN B N 1
ATOM 4179 C CA . GLN B 1 200 ? -17.719 13.516 24.297 1 80.94 200 GLN B CA 1
ATOM 4180 C C . GLN B 1 200 ? -16.781 12.852 25.312 1 80.94 200 GLN B C 1
ATOM 4182 O O . GLN B 1 200 ? -16.453 11.672 25.188 1 80.94 200 GLN B O 1
ATOM 4187 N N . ASP B 1 201 ? -16.312 13.617 26.219 1 75.94 201 ASP B N 1
ATOM 4188 C CA . ASP B 1 201 ? -15.398 13.156 27.25 1 75.94 201 ASP B CA 1
ATOM 4189 C C . ASP B 1 201 ? -14.133 12.547 26.656 1 75.94 201 ASP B C 1
ATOM 4191 O O . ASP B 1 201 ? -13.664 11.5 27.109 1 75.94 201 ASP B O 1
ATOM 4195 N N . ARG B 1 202 ? -13.836 13.219 25.609 1 76.94 202 ARG B N 1
ATOM 4196 C CA . ARG B 1 202 ? -12.594 12.805 24.969 1 76.94 202 ARG B CA 1
ATOM 4197 C C . ARG B 1 202 ? -11.492 13.844 25.156 1 76.94 202 ARG B C 1
ATOM 4199 O O . ARG B 1 202 ? -11.781 15.031 25.344 1 76.94 202 ARG B O 1
ATOM 4206 N N . THR B 1 203 ? -10.32 13.258 25.031 1 75.81 203 THR B N 1
ATOM 4207 C CA . THR B 1 203 ? -9.188 14.156 25.234 1 75.81 203 THR B CA 1
ATOM 4208 C C . THR B 1 203 ? -8.82 14.867 23.938 1 75.81 203 THR B C 1
ATOM 4210 O O . THR B 1 203 ? -8.711 14.234 22.891 1 75.81 203 THR B O 1
ATOM 4213 N N . PHE B 1 204 ? -8.875 16.203 24.078 1 85.06 204 PHE B N 1
ATOM 4214 C CA . PHE B 1 204 ? -8.391 17.062 23.016 1 85.06 204 PHE B CA 1
ATOM 4215 C C . PHE B 1 204 ? -6.938 17.469 23.25 1 85.06 204 PHE B C 1
ATOM 4217 O O . PHE B 1 204 ? -6.656 18.266 24.156 1 85.06 204 PHE B O 1
ATOM 4224 N N . SER B 1 205 ? -6.047 16.953 22.484 1 87.06 205 SER B N 1
ATOM 4225 C CA . SER B 1 205 ? -4.625 17.031 22.812 1 87.06 205 SER B CA 1
ATOM 4226 C C . SER B 1 205 ? -4.023 18.359 22.344 1 87.06 205 SER B C 1
ATOM 4228 O O . SER B 1 205 ? -3.002 18.797 22.875 1 87.06 205 SER B O 1
ATOM 4230 N N . LEU B 1 206 ? -4.676 19.016 21.453 1 95.06 206 LEU B N 1
ATOM 4231 C CA . LEU B 1 206 ? -4.098 20.234 20.906 1 95.06 206 LEU B CA 1
ATOM 4232 C C . LEU B 1 206 ? -4.297 21.406 21.859 1 95.06 206 LEU B C 1
ATOM 4234 O O . LEU B 1 206 ? -5.355 21.531 22.469 1 95.06 206 LEU B O 1
ATOM 4238 N N . THR B 1 207 ? -3.271 22.266 21.938 1 96.75 207 THR B N 1
ATOM 4239 C CA . THR B 1 207 ? -3.363 23.5 22.703 1 96.75 207 THR B CA 1
ATOM 4240 C C . THR B 1 207 ? -3.457 24.703 21.766 1 96.75 207 THR B C 1
ATOM 4242 O O . THR B 1 207 ? -2.928 24.672 20.656 1 96.75 207 THR B O 1
ATOM 4245 N N . TRP B 1 208 ? -4.102 25.734 22.312 1 97.69 208 TRP B N 1
ATOM 4246 C CA . TRP B 1 208 ? -4.258 26.922 21.484 1 97.69 208 TRP B CA 1
ATOM 4247 C C . TRP B 1 208 ? -2.902 27.531 21.141 1 97.69 208 TRP B C 1
ATOM 4249 O O . TRP B 1 208 ? -2.656 27.891 19.984 1 97.69 208 TRP B O 1
ATOM 4259 N N . PRO B 1 209 ? -1.936 27.578 22.078 1 98.44 209 PRO B N 1
ATOM 4260 C CA . PRO B 1 209 ? -0.641 28.156 21.703 1 98.44 209 PRO B CA 1
ATOM 4261 C C . PRO B 1 209 ? 0.018 27.406 20.547 1 98.44 209 PRO B C 1
ATOM 4263 O O . PRO B 1 209 ? 0.578 28.031 19.641 1 98.44 209 PRO B O 1
ATOM 4266 N N . TYR B 1 210 ? -0.044 26.125 20.562 1 98.5 210 TYR B N 1
ATOM 4267 C CA . TYR B 1 210 ? 0.524 25.344 19.469 1 98.5 210 TYR B CA 1
ATOM 4268 C C . TYR B 1 210 ? -0.209 25.625 18.156 1 98.5 210 TYR B C 1
ATOM 4270 O O . TYR B 1 210 ? 0.419 25.906 17.141 1 98.5 210 TYR B O 1
ATOM 4278 N N . VAL B 1 211 ? -1.582 25.562 18.156 1 98.75 211 VAL B N 1
ATOM 4279 C CA . VAL B 1 211 ? -2.389 25.781 16.953 1 98.75 211 VAL B CA 1
ATOM 4280 C C . VAL B 1 211 ? -2.119 27.172 16.391 1 98.75 211 VAL B C 1
ATOM 4282 O O . VAL B 1 211 ? -1.916 27.344 15.195 1 98.75 211 VAL B O 1
ATOM 4285 N N . ARG B 1 212 ? -2.082 28.109 17.297 1 98.75 212 ARG B N 1
ATOM 4286 C CA . ARG B 1 212 ? -1.808 29.484 16.922 1 98.75 212 ARG B CA 1
ATOM 4287 C C . ARG B 1 212 ? -0.444 29.609 16.234 1 98.75 212 ARG B C 1
ATOM 4289 O O . ARG B 1 212 ? -0.339 30.125 15.125 1 98.75 212 ARG B O 1
ATOM 4296 N N . ASP B 1 213 ? 0.603 29.125 16.875 1 98.62 213 ASP B N 1
ATOM 4297 C CA . ASP B 1 213 ? 1.961 29.266 16.359 1 98.62 213 ASP B CA 1
ATOM 4298 C C . ASP B 1 213 ? 2.123 28.531 15.031 1 98.62 213 ASP B C 1
ATOM 4300 O O . ASP B 1 213 ? 2.729 29.062 14.094 1 98.62 213 ASP B O 1
ATOM 4304 N N . LEU B 1 214 ? 1.569 27.359 14.93 1 98.75 214 LEU B N 1
ATOM 4305 C CA . LEU B 1 214 ? 1.653 26.578 13.703 1 98.75 214 LEU B CA 1
ATOM 4306 C C . LEU B 1 214 ? 0.956 27.297 12.547 1 98.75 214 LEU B C 1
ATOM 4308 O O . LEU B 1 214 ? 1.547 27.484 11.484 1 98.75 214 LEU B O 1
ATOM 4312 N N . THR B 1 215 ? -0.273 27.734 12.789 1 98.75 215 THR B N 1
ATOM 4313 C CA . THR B 1 215 ? -1.074 28.297 11.695 1 98.75 215 THR B CA 1
ATOM 4314 C C . THR B 1 215 ? -0.547 29.656 11.273 1 98.75 215 THR B C 1
ATOM 4316 O O . THR B 1 215 ? -0.557 30 10.086 1 98.75 215 THR B O 1
ATOM 4319 N N . GLU B 1 216 ? -0.095 30.422 12.242 1 98.31 216 GLU B N 1
ATOM 4320 C CA . GLU B 1 216 ? 0.485 31.703 11.898 1 98.31 216 GLU B CA 1
ATOM 4321 C C . GLU B 1 216 ? 1.749 31.547 11.055 1 98.31 216 GLU B C 1
ATOM 4323 O O . GLU B 1 216 ? 1.919 32.219 10.039 1 98.31 216 GLU B O 1
ATOM 4328 N N . SER B 1 217 ? 2.594 30.672 11.508 1 97.81 217 SER B N 1
ATOM 4329 C CA . SER B 1 217 ? 3.844 30.422 10.789 1 97.81 217 SER B CA 1
ATOM 4330 C C . SER B 1 217 ? 3.586 29.891 9.391 1 97.81 217 SER B C 1
ATOM 4332 O O . SER B 1 217 ? 4.211 30.328 8.422 1 97.81 217 SER B O 1
ATOM 4334 N N . MET B 1 218 ? 2.689 29 9.258 1 98.44 218 MET B N 1
ATOM 4335 C CA . MET B 1 218 ? 2.361 28.391 7.973 1 98.44 218 MET B CA 1
ATOM 4336 C C . MET B 1 218 ? 1.668 29.391 7.055 1 98.44 218 MET B C 1
ATOM 4338 O O . MET B 1 218 ? 1.902 29.406 5.848 1 98.44 218 MET B O 1
ATOM 4342 N N . ALA B 1 219 ? 0.833 30.219 7.625 1 97.81 219 ALA B N 1
ATOM 4343 C CA . ALA B 1 219 ? 0.109 31.203 6.832 1 97.81 219 ALA B CA 1
ATOM 4344 C C . ALA B 1 219 ? 1.066 32.219 6.219 1 97.81 219 ALA B C 1
ATOM 4346 O O . ALA B 1 219 ? 0.839 32.719 5.109 1 97.81 219 ALA B O 1
ATOM 4347 N N . ALA B 1 220 ? 2.111 32.5 6.922 1 96.56 220 ALA B N 1
ATOM 4348 C CA . ALA B 1 220 ? 3.096 33.469 6.449 1 96.56 220 ALA B CA 1
ATOM 4349 C C . ALA B 1 220 ? 3.717 33.031 5.129 1 96.56 220 ALA B C 1
ATOM 4351 O O . ALA B 1 220 ? 4.184 33.844 4.344 1 96.56 220 ALA B O 1
ATOM 4352 N N . ASP B 1 221 ? 3.664 31.734 4.848 1 95.25 221 ASP B N 1
ATOM 4353 C CA . ASP B 1 221 ? 4.23 31.172 3.627 1 95.25 221 ASP B CA 1
ATOM 4354 C C . ASP B 1 221 ? 3.143 30.562 2.744 1 95.25 221 ASP B C 1
ATOM 4356 O O . ASP B 1 221 ? 3.391 29.609 2.012 1 95.25 221 ASP B O 1
ATOM 4360 N N . ASP B 1 222 ? 1.938 31.031 2.898 1 97.25 222 ASP B N 1
ATOM 4361 C CA . ASP B 1 222 ? 0.789 30.594 2.113 1 97.25 222 ASP B CA 1
ATOM 4362 C C . ASP B 1 222 ? 0.569 29.078 2.256 1 97.25 222 ASP B C 1
ATOM 4364 O O . ASP B 1 222 ? 0.249 28.406 1.28 1 97.25 222 ASP B O 1
ATOM 4368 N N . ARG B 1 223 ? 0.767 28.609 3.461 1 98.62 223 ARG B N 1
ATOM 4369 C CA . ARG B 1 223 ? 0.614 27.172 3.68 1 98.62 223 ARG B CA 1
ATOM 4370 C C . ARG B 1 223 ? -0.5 26.875 4.68 1 98.62 223 ARG B C 1
ATOM 4372 O O . ARG B 1 223 ? -0.607 25.766 5.195 1 98.62 223 ARG B O 1
ATOM 4379 N N . CYS B 1 224 ? -1.261 27.875 4.938 1 98.69 224 CYS B N 1
ATOM 4380 C CA . CYS B 1 224 ? -2.4 27.688 5.828 1 98.69 224 CYS B CA 1
ATOM 4381 C C . CYS B 1 224 ? -3.535 28.641 5.477 1 98.69 224 CYS B C 1
ATOM 4383 O O . CYS B 1 224 ? -3.297 29.812 5.176 1 98.69 224 CYS B O 1
ATOM 4385 N N . ARG B 1 225 ? -4.691 28.109 5.441 1 98.44 225 ARG B N 1
ATOM 4386 C CA . ARG B 1 225 ? -5.918 28.891 5.312 1 98.44 225 ARG B CA 1
ATOM 4387 C C . ARG B 1 225 ? -7.027 28.312 6.191 1 98.44 225 ARG B C 1
ATOM 4389 O O . ARG B 1 225 ? -7.18 27.094 6.289 1 98.44 225 ARG B O 1
ATOM 4396 N N . THR B 1 226 ? -7.715 29.203 6.848 1 98.62 226 THR B N 1
ATOM 4397 C CA . THR B 1 226 ? -8.883 28.797 7.621 1 98.62 226 THR B CA 1
ATOM 4398 C C . THR B 1 226 ? -10.172 29.219 6.918 1 98.62 226 THR B C 1
ATOM 4400 O O . THR B 1 226 ? -10.414 30.406 6.707 1 98.62 226 THR B O 1
ATOM 4403 N N . TYR B 1 227 ? -10.953 28.203 6.547 1 98.69 227 TYR B N 1
ATOM 4404 C CA . TYR B 1 227 ? -12.25 28.469 5.93 1 98.69 227 TYR B CA 1
ATOM 4405 C C . TYR B 1 227 ? -13.359 28.438 6.969 1 98.69 227 TYR B C 1
ATOM 4407 O O . TYR B 1 227 ? -13.539 27.453 7.68 1 98.69 227 TYR B O 1
ATOM 4415 N N . VAL B 1 228 ? -14.109 29.531 7.035 1 98.44 228 VAL B N 1
ATOM 4416 C CA . VAL B 1 228 ? -15.148 29.641 8.055 1 98.44 228 VAL B CA 1
ATOM 4417 C C . VAL B 1 228 ? -16.5 29.859 7.398 1 98.44 228 VAL B C 1
ATOM 4419 O O . VAL B 1 228 ? -16.625 30.688 6.492 1 98.44 228 VAL B O 1
ATOM 4422 N N . ALA B 1 229 ? -17.453 29.062 7.797 1 98.31 229 ALA B N 1
ATOM 4423 C CA . ALA B 1 229 ? -18.844 29.266 7.398 1 98.31 229 ALA B CA 1
ATOM 4424 C C . ALA B 1 229 ? -19.594 30.094 8.43 1 98.31 229 ALA B C 1
ATOM 4426 O O . ALA B 1 229 ? -19.562 29.797 9.625 1 98.31 229 ALA B O 1
ATOM 4427 N N . ARG B 1 230 ? -20.281 31.141 7.957 1 97.81 230 ARG B N 1
ATOM 4428 C CA . ARG B 1 230 ? -21.094 32 8.812 1 97.81 230 ARG B CA 1
ATOM 4429 C C . ARG B 1 230 ? -22.5 32.188 8.234 1 97.81 230 ARG B C 1
ATOM 4431 O O . ARG B 1 230 ? -22.688 32.156 7.016 1 97.81 230 ARG B O 1
ATOM 4438 N N . ASP B 1 231 ? -23.406 32.375 9.109 1 97.38 231 ASP B N 1
ATOM 4439 C CA . ASP B 1 231 ? -24.781 32.625 8.641 1 97.38 231 ASP B CA 1
ATOM 4440 C C . ASP B 1 231 ? -24.969 34.094 8.273 1 97.38 231 ASP B C 1
ATOM 4442 O O . ASP B 1 231 ? -24.016 34.844 8.25 1 97.38 231 ASP B O 1
ATOM 4446 N N . ALA B 1 232 ? -26.188 34.438 7.91 1 95.69 232 ALA B N 1
ATOM 4447 C CA . ALA B 1 232 ? -26.516 35.75 7.41 1 95.69 232 ALA B CA 1
ATOM 4448 C C . ALA B 1 232 ? -26.219 36.812 8.461 1 95.69 232 ALA B C 1
ATOM 4450 O O . ALA B 1 232 ? -25.922 37.969 8.117 1 95.69 232 ALA B O 1
ATOM 4451 N N . ASP B 1 233 ? -26.203 36.469 9.719 1 97 233 ASP B N 1
ATOM 4452 C CA . ASP B 1 233 ? -25.969 37.406 10.805 1 97 233 ASP B CA 1
ATOM 4453 C C . ASP B 1 233 ? -24.484 37.469 11.188 1 97 233 ASP B C 1
ATOM 4455 O O . ASP B 1 233 ? -24.109 38.156 12.117 1 97 233 ASP B O 1
ATOM 4459 N N . GLY B 1 234 ? -23.703 36.625 10.562 1 96.62 234 GLY B N 1
ATOM 4460 C CA . GLY B 1 234 ? -22.266 36.625 10.82 1 96.62 234 GLY B CA 1
ATOM 4461 C C . GLY B 1 234 ? -21.875 35.625 11.906 1 96.62 234 GLY B C 1
ATOM 4462 O O . GLY B 1 234 ? -20.719 35.625 12.344 1 96.62 234 GLY B O 1
ATOM 4463 N N . GLU B 1 235 ? -22.797 34.844 12.305 1 96.69 235 GLU B N 1
ATOM 4464 C CA . GLU B 1 235 ? -22.516 33.875 13.367 1 96.69 235 GLU B CA 1
ATOM 4465 C C . GLU B 1 235 ? -21.719 32.688 12.836 1 96.69 235 GLU B C 1
ATOM 4467 O O . GLU B 1 235 ? -21.984 32.188 11.742 1 96.69 235 GLU B O 1
ATOM 4472 N N . PHE B 1 236 ? -20.781 32.312 13.641 1 97.19 236 PHE B N 1
ATOM 4473 C CA . PHE B 1 236 ? -19.938 31.156 13.312 1 97.19 236 PHE B CA 1
ATOM 4474 C C . PHE B 1 236 ? -20.766 29.875 13.281 1 97.19 236 PHE B C 1
ATOM 4476 O O . PHE B 1 236 ? -21.453 29.547 14.258 1 97.19 236 PHE B O 1
ATOM 4483 N N . LEU B 1 237 ? -20.688 29.125 12.172 1 97.25 237 LEU B N 1
ATOM 4484 C CA . LEU B 1 237 ? -21.359 27.844 12.078 1 97.25 237 LEU B CA 1
ATOM 4485 C C . LEU B 1 237 ? -20.375 26.688 12.211 1 97.25 237 LEU B C 1
ATOM 4487 O O . LEU B 1 237 ? -20.531 25.828 13.07 1 97.25 237 LEU B O 1
ATOM 4491 N N . THR B 1 238 ? -19.359 26.734 11.398 1 97.25 238 THR B N 1
ATOM 4492 C CA . THR B 1 238 ? -18.312 25.719 11.375 1 97.25 238 THR B CA 1
ATOM 4493 C C . THR B 1 238 ? -17.094 26.234 10.617 1 97.25 238 THR B C 1
ATOM 4495 O O . THR B 1 238 ? -17.094 27.359 10.109 1 97.25 238 THR B O 1
ATOM 4498 N N . GLY B 1 239 ? -16.031 25.484 10.602 1 98.12 239 GLY B N 1
ATOM 4499 C CA . GLY B 1 239 ? -14.828 25.844 9.867 1 98.12 239 GLY B CA 1
ATOM 4500 C C . GLY B 1 239 ? -13.805 24.719 9.805 1 98.12 239 GLY B C 1
ATOM 4501 O O . GLY B 1 239 ? -13.938 23.719 10.508 1 98.12 239 GLY B O 1
ATOM 4502 N N . VAL B 1 240 ? -12.867 24.938 8.922 1 98.19 240 VAL B N 1
ATOM 4503 C CA . VAL B 1 240 ? -11.781 23.984 8.719 1 98.19 240 VAL B CA 1
ATOM 4504 C C . VAL B 1 240 ? -10.461 24.734 8.547 1 98.19 240 VAL B C 1
ATOM 4506 O O . VAL B 1 240 ? -10.383 25.703 7.781 1 98.19 240 VAL B O 1
ATOM 4509 N N . VAL B 1 241 ? -9.469 24.312 9.289 1 98.69 241 VAL B N 1
ATOM 4510 C CA . VAL B 1 241 ? -8.102 24.766 9.055 1 98.69 241 VAL B CA 1
ATOM 4511 C C . VAL B 1 241 ? -7.41 23.844 8.047 1 98.69 241 VAL B C 1
ATOM 4513 O O . VAL B 1 241 ? -7.297 22.641 8.281 1 98.69 241 VAL B O 1
ATOM 4516 N N . ALA B 1 242 ? -7.016 24.438 6.957 1 98.62 242 ALA B N 1
ATOM 4517 C CA . ALA B 1 242 ? -6.293 23.703 5.926 1 98.62 242 ALA B CA 1
ATOM 4518 C C . ALA B 1 242 ? -4.805 24.016 5.961 1 98.62 242 ALA B C 1
ATOM 4520 O O . ALA B 1 242 ? -4.414 25.172 6.129 1 98.62 242 ALA B O 1
ATOM 4521 N N . LEU B 1 243 ? -4.008 23 5.867 1 98.81 243 LEU B N 1
ATOM 4522 C CA . LEU B 1 243 ? -2.562 23.141 5.699 1 98.81 243 LEU B CA 1
ATOM 4523 C C . LEU B 1 243 ? -2.131 22.656 4.316 1 98.81 243 LEU B C 1
ATOM 4525 O O . LEU B 1 243 ? -2.779 21.781 3.729 1 98.81 243 LEU B O 1
ATOM 4529 N N . TYR B 1 244 ? -1.043 23.234 3.826 1 98.75 244 TYR B N 1
ATOM 4530 C CA . TYR B 1 244 ? -0.681 22.953 2.441 1 98.75 244 TYR B CA 1
ATOM 4531 C C . TYR B 1 244 ? 0.771 22.5 2.338 1 98.75 244 TYR B C 1
ATOM 4533 O O . TYR B 1 244 ? 1.666 23.141 2.906 1 98.75 244 TYR B O 1
ATOM 4541 N N . SER B 1 245 ? 1.029 21.359 1.701 1 98.31 245 SER B N 1
ATOM 4542 C CA . SER B 1 245 ? 2.334 21.062 1.122 1 98.31 245 SER B CA 1
ATOM 4543 C C . SER B 1 245 ? 2.461 21.625 -0.286 1 98.31 245 SER B C 1
ATOM 4545 O O . SER B 1 245 ? 1.721 22.547 -0.661 1 98.31 245 SER B O 1
ATOM 4547 N N . ASN B 1 246 ? 3.404 21.188 -1.06 1 98.06 246 ASN B N 1
ATOM 4548 C CA . ASN B 1 246 ? 3.49 21.609 -2.455 1 98.06 246 ASN B CA 1
ATOM 4549 C C . ASN B 1 246 ? 2.535 20.812 -3.34 1 98.06 246 ASN B C 1
ATOM 4551 O O . ASN B 1 246 ? 2.199 21.25 -4.445 1 98.06 246 ASN B O 1
ATOM 4555 N N . ASP B 1 247 ? 2.076 19.672 -2.822 1 97.94 247 ASP B N 1
ATOM 4556 C CA . ASP B 1 247 ? 1.269 18.781 -3.639 1 97.94 247 ASP B CA 1
ATOM 4557 C C . ASP B 1 247 ? -0.205 18.859 -3.244 1 97.94 247 ASP B C 1
ATOM 4559 O O . ASP B 1 247 ? -1.086 18.797 -4.105 1 97.94 247 ASP B O 1
ATOM 4563 N N . ASP B 1 248 ? -0.409 19.016 -1.928 1 98.44 248 ASP B N 1
ATOM 4564 C CA . ASP B 1 248 ? -1.769 18.75 -1.471 1 98.44 248 ASP B CA 1
ATOM 4565 C C . ASP B 1 248 ? -2.209 19.766 -0.43 1 98.44 248 ASP B C 1
ATOM 4567 O O . ASP B 1 248 ? -1.387 20.281 0.331 1 98.44 248 ASP B O 1
ATOM 4571 N N . ALA B 1 249 ? -3.523 20.047 -0.387 1 98.56 249 ALA B N 1
ATOM 4572 C CA . ALA B 1 249 ? -4.199 20.625 0.777 1 98.56 249 ALA B CA 1
ATOM 4573 C C . ALA B 1 249 ? -4.598 19.516 1.764 1 98.56 249 ALA B C 1
ATOM 4575 O O . ALA B 1 249 ? -4.969 18.422 1.359 1 98.56 249 ALA B O 1
ATOM 4576 N N . TYR B 1 250 ? -4.512 19.859 3.039 1 98.06 250 TYR B N 1
ATOM 4577 C CA . TYR B 1 250 ? -4.859 18.906 4.09 1 98.06 250 TYR B CA 1
ATOM 4578 C C . TYR B 1 250 ? -6 19.453 4.949 1 98.06 250 TYR B C 1
ATOM 4580 O O . TYR B 1 250 ? -5.949 20.578 5.422 1 98.06 250 TYR B O 1
ATOM 4588 N N . PHE B 1 251 ? -6.984 18.594 5.137 1 96.44 251 PHE B N 1
ATOM 4589 C CA . PHE B 1 251 ? -8 18.828 6.152 1 96.44 251 PHE B CA 1
ATOM 4590 C C . PHE B 1 251 ? -7.438 18.609 7.551 1 96.44 251 PHE B C 1
ATOM 4592 O O . PHE B 1 251 ? -7.441 17.484 8.055 1 96.44 251 PHE B O 1
ATOM 4599 N N . TRP B 1 252 ? -7.027 19.672 8.219 1 97.38 252 TRP B N 1
ATOM 4600 C CA . TRP B 1 252 ? -6.223 19.469 9.414 1 97.38 252 TRP B CA 1
ATOM 4601 C C . TRP B 1 252 ? -7.09 19.531 10.672 1 97.38 252 TRP B C 1
ATOM 4603 O O . TRP B 1 252 ? -7.172 18.578 11.43 1 97.38 252 TRP B O 1
ATOM 4613 N N . LEU B 1 253 ? -7.762 20.578 10.867 1 97.06 253 LEU B N 1
ATOM 4614 C CA . LEU B 1 253 ? -8.508 20.797 12.102 1 97.06 253 LEU B CA 1
ATOM 4615 C C . LEU B 1 253 ? -9.906 21.328 11.805 1 97.06 253 LEU B C 1
ATOM 4617 O O . LEU B 1 253 ? -10.086 22.172 10.93 1 97.06 253 LEU B O 1
ATOM 4621 N N . GLY B 1 254 ? -10.828 20.828 12.555 1 95.56 254 GLY B N 1
ATOM 4622 C CA . GLY B 1 254 ? -12.203 21.297 12.414 1 95.56 254 GLY B CA 1
ATOM 4623 C C . GLY B 1 254 ? -13.078 20.344 11.625 1 95.56 254 GLY B C 1
ATOM 4624 O O . GLY B 1 254 ? -12.953 19.125 11.758 1 95.56 254 GLY B O 1
ATOM 4625 N N . GLY B 1 255 ? -14.078 20.922 10.945 1 88.06 255 GLY B N 1
ATOM 4626 C CA . GLY B 1 255 ? -14.938 20.141 10.07 1 88.06 255 GLY B CA 1
ATOM 4627 C C . GLY B 1 255 ? -16.031 19.391 10.812 1 88.06 255 GLY B C 1
ATOM 4628 O O . GLY B 1 255 ? -16.562 18.406 10.312 1 88.06 255 GLY B O 1
ATOM 4629 N N . ALA B 1 256 ? -16.281 19.859 11.938 1 83.12 256 ALA B N 1
ATOM 4630 C CA . ALA B 1 256 ? -17.359 19.219 12.688 1 83.12 256 ALA B CA 1
ATOM 4631 C C . ALA B 1 256 ? -18.688 19.344 11.945 1 83.12 256 ALA B C 1
ATOM 4633 O O . ALA B 1 256 ? -18.984 20.391 11.352 1 83.12 256 ALA B O 1
ATOM 4634 N N . ARG B 1 257 ? -19.422 18.234 12.023 1 85.31 257 ARG B N 1
ATOM 4635 C CA . ARG B 1 257 ? -20.734 18.25 11.398 1 85.31 257 ARG B CA 1
ATOM 4636 C C . ARG B 1 257 ? -21.609 19.359 11.992 1 85.31 257 ARG B C 1
ATOM 4638 O O . ARG B 1 257 ? -21.75 19.453 13.211 1 85.31 257 ARG B O 1
ATOM 4645 N N . THR B 1 258 ? -22.078 20.094 11.172 1 91.06 258 THR B N 1
ATOM 4646 C CA . THR B 1 258 ? -22.922 21.234 11.555 1 91.06 258 THR B CA 1
ATOM 4647 C C . THR B 1 258 ? -24.125 21.344 10.617 1 91.06 258 THR B C 1
ATOM 4649 O O . THR B 1 258 ? -23.969 21.359 9.398 1 91.06 258 THR B O 1
ATOM 4652 N N . VAL B 1 259 ? -25.25 21.344 11.234 1 93.56 259 VAL B N 1
ATOM 4653 C CA . VAL B 1 259 ? -26.5 21.484 10.477 1 93.56 259 VAL B CA 1
ATOM 4654 C C . VAL B 1 259 ? -27.078 22.875 10.688 1 93.56 259 VAL B C 1
ATOM 4656 O O . VAL B 1 259 ? -27.188 23.359 11.82 1 93.56 259 VAL B O 1
ATOM 4659 N N . HIS B 1 260 ? -27.312 23.562 9.586 1 94.62 260 HIS B N 1
ATOM 4660 C CA . HIS B 1 260 ? -27.953 24.875 9.555 1 94.62 260 HIS B CA 1
ATOM 4661 C C . HIS B 1 260 ? -29.203 24.844 8.68 1 94.62 260 HIS B C 1
ATOM 4663 O O . HIS B 1 260 ? -29.109 24.547 7.484 1 94.62 260 HIS B O 1
ATOM 4669 N N . GLU B 1 261 ? -30.359 25.125 9.273 1 94.12 261 GLU B N 1
ATOM 4670 C CA . GLU B 1 261 ? -31.641 25.094 8.57 1 94.12 261 GLU B CA 1
ATOM 4671 C C . GLU B 1 261 ? -31.859 23.766 7.867 1 94.12 261 GLU B C 1
ATOM 4673 O O . GLU B 1 261 ? -32.219 23.719 6.688 1 94.12 261 GLU B O 1
ATOM 4678 N N . GLY B 1 262 ? -31.453 22.703 8.453 1 92.5 262 GLY B N 1
ATOM 4679 C CA . GLY B 1 262 ? -31.703 21.344 7.996 1 92.5 262 GLY B CA 1
ATOM 4680 C C . GLY B 1 262 ? -30.672 20.859 7.004 1 92.5 262 GLY B C 1
ATOM 4681 O O . GLY B 1 262 ? -30.781 19.734 6.504 1 92.5 262 GLY B O 1
ATOM 4682 N N . VAL B 1 263 ? -29.672 21.75 6.766 1 94 263 VAL B N 1
ATOM 4683 C CA . VAL B 1 263 ? -28.672 21.391 5.75 1 94 263 VAL B CA 1
ATOM 4684 C C . VAL B 1 263 ? -27.297 21.328 6.383 1 94 263 VAL B C 1
ATOM 4686 O O . VAL B 1 263 ? -26.922 22.188 7.184 1 94 263 VAL B O 1
ATOM 4689 N N . SER B 1 264 ? -26.609 20.25 6.09 1 93 264 SER B N 1
ATOM 4690 C CA . SER B 1 264 ? -25.203 20.172 6.52 1 93 264 SER B CA 1
ATOM 4691 C C . SER B 1 264 ? -24.344 21.172 5.781 1 93 264 SER B C 1
ATOM 4693 O O . SER B 1 264 ? -24.344 21.219 4.547 1 93 264 SER B O 1
ATOM 4695 N N . VAL B 1 265 ? -23.547 21.984 6.523 1 95.5 265 VAL B N 1
ATOM 4696 C CA . VAL B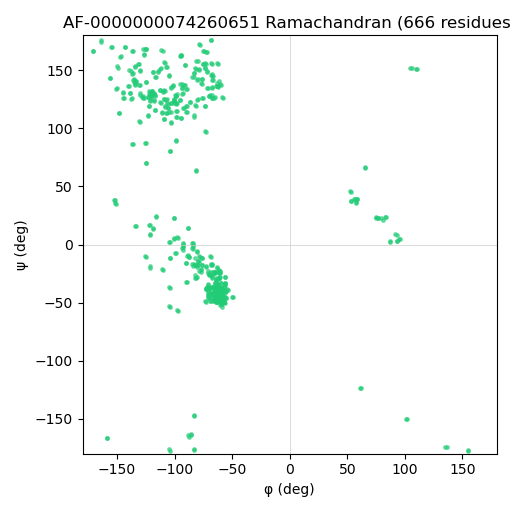 1 265 ? -22.797 23.078 5.887 1 95.5 265 VAL B CA 1
ATOM 4697 C C . VAL B 1 265 ? -21.328 22.672 5.762 1 95.5 265 VAL B C 1
ATOM 4699 O O . VAL B 1 265 ? -20.562 23.312 5.031 1 95.5 265 VAL B O 1
ATOM 4702 N N . ASN B 1 266 ? -20.922 21.594 6.422 1 94.62 266 ASN B N 1
ATOM 4703 C CA . ASN B 1 266 ? -19.531 21.156 6.406 1 94.62 266 ASN B CA 1
ATOM 4704 C C . ASN B 1 266 ? -19.062 20.828 4.988 1 94.62 266 ASN B C 1
ATOM 4706 O O . ASN B 1 266 ? -17.938 21.141 4.621 1 94.62 266 ASN B O 1
ATOM 4710 N N . SER B 1 267 ? -19.922 20.188 4.203 1 95.56 267 SER B N 1
ATOM 4711 C CA . SER B 1 267 ? -19.562 19.797 2.842 1 95.56 267 SER B CA 1
ATOM 4712 C C . SER B 1 267 ? -19.281 21.031 1.977 1 95.56 267 SER B C 1
ATOM 4714 O O . SER B 1 267 ? -18.438 20.984 1.086 1 95.56 267 SER B O 1
ATOM 4716 N N . LEU B 1 268 ? -20.016 22.078 2.262 1 97 268 LEU B N 1
ATOM 4717 C CA . LEU B 1 268 ? -19.812 23.328 1.529 1 97 268 LEU B CA 1
ATOM 4718 C C . LEU B 1 268 ? -18.422 23.906 1.82 1 97 268 LEU B C 1
ATOM 4720 O O . LEU B 1 268 ? -17.766 24.406 0.918 1 97 268 LEU B O 1
ATOM 4724 N N . VAL B 1 269 ? -17.953 23.812 3.035 1 97.88 269 VAL B N 1
ATOM 4725 C CA . VAL B 1 269 ? -16.641 24.297 3.43 1 97.88 269 VAL B CA 1
ATOM 4726 C C . VAL B 1 269 ? -15.555 23.5 2.703 1 97.88 269 VAL B C 1
ATOM 4728 O O . VAL B 1 269 ? -14.648 24.094 2.107 1 97.88 269 VAL B O 1
ATOM 4731 N N . HIS B 1 270 ? -15.648 22.219 2.715 1 97.19 270 HIS B N 1
ATOM 4732 C CA . HIS B 1 270 ? -14.688 21.359 2.023 1 97.19 270 HIS B CA 1
ATOM 4733 C C . HIS B 1 270 ? -14.664 21.656 0.528 1 97.19 270 HIS B C 1
ATOM 4735 O O . HIS B 1 270 ? -13.594 21.719 -0.082 1 97.19 270 HIS B O 1
ATOM 4741 N N . TRP B 1 271 ? -15.82 21.828 -0.006 1 97.38 271 TRP B N 1
ATOM 4742 C CA . TRP B 1 271 ? -15.867 22.031 -1.451 1 97.38 271 TRP B CA 1
ATOM 4743 C C . TRP B 1 271 ? -15.312 23.391 -1.83 1 97.38 271 TRP B C 1
ATOM 4745 O O . TRP B 1 271 ? -14.695 23.547 -2.889 1 97.38 271 TRP B O 1
ATOM 4755 N N . ARG B 1 272 ? -15.547 24.375 -0.967 1 97.75 272 ARG B N 1
ATOM 4756 C CA . ARG B 1 272 ? -14.914 25.688 -1.173 1 97.75 272 ARG B CA 1
ATOM 4757 C C . ARG B 1 272 ? -13.398 25.547 -1.253 1 97.75 272 ARG B C 1
ATOM 4759 O O . ARG B 1 272 ? -12.758 26.203 -2.078 1 97.75 272 ARG B O 1
ATOM 4766 N N . MET B 1 273 ? -12.82 24.734 -0.421 1 97.38 273 MET B N 1
ATOM 4767 C CA . MET B 1 273 ? -11.383 24.453 -0.458 1 97.38 273 MET B CA 1
ATOM 4768 C C . MET B 1 273 ? -10.984 23.828 -1.785 1 97.38 273 MET B C 1
ATOM 4770 O O . MET B 1 273 ? -9.969 24.203 -2.377 1 97.38 273 MET B O 1
ATOM 4774 N N . VAL B 1 274 ? -11.766 22.891 -2.268 1 98 274 VAL B N 1
ATOM 4775 C CA . VAL B 1 274 ? -11.516 22.234 -3.543 1 98 274 VAL B CA 1
ATOM 4776 C C . VAL B 1 274 ? -11.531 23.266 -4.672 1 98 274 VAL B C 1
ATOM 4778 O O . VAL B 1 274 ? -10.656 23.25 -5.539 1 98 274 VAL B O 1
ATOM 4781 N N . GLU B 1 275 ? -12.508 24.156 -4.605 1 98.12 275 GLU B N 1
ATOM 4782 C CA . GLU B 1 275 ? -12.625 25.203 -5.609 1 98.12 275 GLU B CA 1
ATOM 4783 C C . GLU B 1 275 ? -11.398 26.125 -5.59 1 98.12 275 GLU B C 1
ATOM 4785 O O . GLU B 1 275 ? -10.883 26.5 -6.641 1 98.12 275 GLU B O 1
ATOM 4790 N N . ASP B 1 276 ? -10.961 26.484 -4.438 1 98.19 276 ASP B N 1
ATOM 4791 C CA . ASP B 1 276 ? -9.766 27.312 -4.32 1 98.19 276 ASP B CA 1
ATOM 4792 C C . ASP B 1 276 ? -8.539 26.609 -4.883 1 98.19 276 ASP B C 1
ATOM 4794 O O . ASP B 1 276 ? -7.754 27.203 -5.621 1 98.19 276 ASP B O 1
ATOM 4798 N N . VAL B 1 277 ? -8.359 25.328 -4.527 1 98.31 277 VAL B N 1
ATOM 4799 C CA . VAL B 1 277 ? -7.234 24.562 -5.051 1 98.31 277 VAL B CA 1
ATOM 4800 C C . VAL B 1 277 ? -7.297 24.516 -6.574 1 98.31 277 VAL B C 1
ATOM 4802 O O . VAL B 1 277 ? -6.285 24.719 -7.25 1 98.31 277 VAL B O 1
ATOM 4805 N N . ALA B 1 278 ? -8.469 24.281 -7.098 1 98.12 278 ALA B N 1
ATOM 4806 C CA . ALA B 1 278 ? -8.656 24.25 -8.547 1 98.12 278 ALA B CA 1
ATOM 4807 C C . ALA B 1 278 ? -8.273 25.578 -9.18 1 98.12 278 ALA B C 1
ATOM 4809 O O . ALA B 1 278 ? -7.766 25.625 -10.305 1 98.12 278 ALA B O 1
ATOM 4810 N N . ALA B 1 279 ? -8.492 26.625 -8.461 1 97.69 279 ALA B N 1
ATOM 4811 C CA . ALA B 1 279 ? -8.188 27.969 -8.945 1 97.69 279 ALA B CA 1
ATOM 4812 C C . ALA B 1 279 ? -6.723 28.328 -8.719 1 97.69 279 ALA B C 1
ATOM 4814 O O . ALA B 1 279 ? -6.277 29.422 -9.055 1 97.69 279 ALA B O 1
ATOM 4815 N N . GLY B 1 280 ? -5.941 27.453 -8.133 1 97.12 280 GLY B N 1
ATOM 4816 C CA . GLY B 1 280 ? -4.523 27.656 -7.879 1 97.12 280 GLY B CA 1
ATOM 4817 C C . GLY B 1 280 ? -4.25 28.453 -6.617 1 97.12 280 GLY B C 1
ATOM 4818 O O . GLY B 1 280 ? -3.211 29.109 -6.504 1 97.12 280 GLY B O 1
ATOM 4819 N N . GLU B 1 281 ? -5.219 28.422 -5.688 1 95.75 281 GLU B N 1
ATOM 4820 C CA . GLU B 1 281 ? -5.09 29.156 -4.438 1 95.75 281 GLU B CA 1
ATOM 4821 C C . GLU B 1 281 ? -5.062 28.219 -3.238 1 95.75 281 GLU B C 1
ATOM 4823 O O . GLU B 1 281 ? -5.781 27.219 -3.213 1 95.75 281 GLU B O 1
ATOM 4828 N N . PRO B 1 282 ? -4.266 28.547 -2.201 1 96.56 282 PRO B N 1
ATOM 4829 C CA . PRO B 1 282 ? -3.326 29.672 -2.131 1 96.56 282 PRO B CA 1
ATOM 4830 C C . PRO B 1 282 ? -2.004 29.375 -2.836 1 96.56 282 PRO B C 1
ATOM 4832 O O . PRO B 1 282 ? -1.146 30.25 -2.938 1 96.56 282 PRO B O 1
ATOM 4835 N N . ARG B 1 283 ? -1.839 28.172 -3.279 1 96.12 283 ARG B N 1
ATOM 4836 C CA . ARG B 1 283 ? -0.614 27.734 -3.943 1 96.12 283 ARG B CA 1
ATOM 4837 C C . ARG B 1 283 ? -0.924 27.031 -5.262 1 96.12 283 ARG B C 1
ATOM 4839 O O . ARG B 1 283 ? -1.618 26.016 -5.277 1 96.12 283 ARG B O 1
ATOM 4846 N N . GLN B 1 284 ? -0.276 27.453 -6.301 1 96.75 284 GLN B N 1
ATOM 4847 C CA . GLN B 1 284 ? -0.561 26.953 -7.641 1 96.75 284 GLN B CA 1
ATOM 4848 C C . GLN B 1 284 ? -0.109 25.5 -7.785 1 96.75 284 GLN B C 1
ATOM 4850 O O . GLN B 1 284 ? -0.677 24.75 -8.578 1 96.75 284 GLN B O 1
ATOM 4855 N N . SER B 1 285 ? 0.847 25.141 -7 1 97.19 285 SER B N 1
ATOM 4856 C CA . SER B 1 285 ? 1.433 23.812 -7.152 1 97.19 285 SER B CA 1
ATOM 4857 C C . SER B 1 285 ? 0.519 22.734 -6.574 1 97.19 285 SER B C 1
ATOM 4859 O O . SER B 1 285 ? 0.705 21.547 -6.844 1 97.19 285 SER B O 1
ATOM 4861 N N . VAL B 1 286 ? -0.445 23.141 -5.727 1 98.12 286 VAL B N 1
ATOM 4862 C CA . VAL B 1 286 ? -1.308 22.188 -5.039 1 98.12 286 VAL B CA 1
ATOM 4863 C C . VAL B 1 286 ? -2.354 21.656 -6.008 1 98.12 286 VAL B C 1
ATOM 4865 O O . VAL B 1 286 ? -3.082 22.422 -6.641 1 98.12 286 VAL B O 1
ATOM 4868 N N . ASP B 1 287 ? -2.432 20.297 -6.113 1 98.12 287 ASP B N 1
ATOM 4869 C CA . ASP B 1 287 ? -3.373 19.703 -7.059 1 98.12 287 ASP B CA 1
ATOM 4870 C C . ASP B 1 287 ? -4.145 18.562 -6.414 1 98.12 287 ASP B C 1
ATOM 4872 O O . ASP B 1 287 ? -4.723 17.719 -7.109 1 98.12 287 ASP B O 1
ATOM 4876 N N . GLY B 1 288 ? -4.102 18.516 -5.137 1 98.19 288 GLY B N 1
ATOM 4877 C CA . GLY B 1 288 ? -4.832 17.484 -4.43 1 98.19 288 GLY B CA 1
ATOM 4878 C C . GLY B 1 288 ? -5.359 17.938 -3.082 1 98.19 288 GLY B C 1
ATOM 4879 O O . GLY B 1 288 ? -4.953 18.984 -2.57 1 98.19 288 GLY B O 1
ATOM 4880 N N . TYR B 1 289 ? -6.305 17.219 -2.543 1 98.25 289 TYR B N 1
ATOM 4881 C CA . TYR B 1 289 ? -6.922 17.453 -1.242 1 98.25 289 TYR B CA 1
ATOM 4882 C C . TYR B 1 289 ? -6.961 16.156 -0.423 1 98.25 289 TYR B C 1
ATOM 4884 O O . TYR B 1 289 ? -7.707 15.234 -0.748 1 98.25 289 TYR B O 1
ATOM 4892 N N . ASP B 1 290 ? -6.094 16.047 0.596 1 98.19 290 ASP B N 1
ATOM 4893 C CA . ASP B 1 290 ? -6.055 14.922 1.53 1 98.19 290 ASP B CA 1
ATOM 4894 C C . ASP B 1 290 ? -7.09 15.094 2.641 1 98.19 290 ASP B C 1
ATOM 4896 O O . ASP B 1 290 ? -6.984 16.016 3.453 1 98.19 290 ASP B O 1
ATOM 4900 N N . LEU B 1 291 ? -8.016 14.195 2.77 1 96.12 291 LEU B N 1
ATOM 4901 C CA . LEU B 1 291 ? -9.117 14.328 3.711 1 96.12 291 LEU B CA 1
ATOM 4902 C C . LEU B 1 291 ? -8.75 13.766 5.074 1 96.12 291 LEU B C 1
ATOM 4904 O O . LEU B 1 291 ? -9.625 13.484 5.898 1 96.12 291 LEU B O 1
ATOM 4908 N N . MET B 1 292 ? -7.531 13.508 5.355 1 91.94 292 MET B N 1
ATOM 4909 C CA . MET B 1 292 ? -6.879 13.234 6.629 1 91.94 292 MET B CA 1
ATOM 4910 C C . MET B 1 292 ? -7.391 11.93 7.23 1 91.94 292 MET B C 1
ATOM 4912 O O . MET B 1 292 ? -7.965 11.922 8.32 1 91.94 292 MET B O 1
ATOM 4916 N N . GLY B 1 293 ? -7.109 10.82 6.609 1 91.81 293 GLY B N 1
ATOM 4917 C CA . GLY B 1 293 ? -7.355 9.523 7.23 1 91.81 293 GLY B CA 1
ATOM 4918 C C . GLY B 1 293 ? -8.492 8.758 6.586 1 91.81 293 GLY B C 1
ATOM 4919 O O . GLY B 1 293 ? -9.469 9.359 6.121 1 91.81 293 GLY B O 1
ATOM 4920 N N . ALA B 1 294 ? -8.422 7.516 6.641 1 95.81 294 ALA B N 1
ATOM 4921 C CA . ALA B 1 294 ? -9.422 6.594 6.109 1 95.81 294 ALA B CA 1
ATOM 4922 C C . ALA B 1 294 ? -9.414 5.277 6.879 1 95.81 294 ALA B C 1
ATOM 4924 O O . ALA B 1 294 ? -9.586 4.207 6.289 1 95.81 294 ALA B O 1
ATOM 4925 N N . ASN B 1 295 ? -9.227 5.324 8.172 1 94.44 295 ASN B N 1
ATOM 4926 C CA . ASN B 1 295 ? -8.969 4.086 8.898 1 94.44 295 ASN B CA 1
ATOM 4927 C C . ASN B 1 295 ? -10.148 3.703 9.789 1 94.44 295 ASN B C 1
ATOM 4929 O O . ASN B 1 295 ? -10.297 2.539 10.164 1 94.44 295 ASN B O 1
ATOM 4933 N N . THR B 1 296 ? -10.961 4.711 10.125 1 90.44 296 THR B N 1
ATOM 4934 C CA . THR B 1 296 ? -12.133 4.445 10.961 1 90.44 296 THR B CA 1
ATOM 4935 C C . THR B 1 296 ? -13.391 4.363 10.102 1 90.44 296 THR B C 1
ATOM 4937 O O . THR B 1 296 ? -13.719 5.301 9.375 1 90.44 296 THR B O 1
ATOM 4940 N N . GLU B 1 297 ? -14.078 3.283 10.242 1 89.56 297 GLU B N 1
ATOM 4941 C CA . GLU B 1 297 ? -15.195 2.971 9.359 1 89.56 297 GLU B CA 1
ATOM 4942 C C . GLU B 1 297 ? -16.219 4.102 9.344 1 89.56 297 GLU B C 1
ATOM 4944 O O . GLU B 1 297 ? -16.625 4.574 8.281 1 89.56 297 GLU B O 1
ATOM 4949 N N . ARG B 1 298 ? -16.562 4.598 10.445 1 83.62 298 ARG B N 1
ATOM 4950 C CA . ARG B 1 298 ? -17.609 5.602 10.539 1 83.62 298 ARG B CA 1
ATOM 4951 C C . ARG B 1 298 ? -17.203 6.887 9.828 1 83.62 298 ARG B C 1
ATOM 4953 O O . ARG B 1 298 ? -18.016 7.469 9.094 1 83.62 298 ARG B O 1
ATOM 4960 N N . LEU B 1 299 ? -15.977 7.293 10.039 1 83.56 299 LEU B N 1
ATOM 4961 C CA . LEU B 1 299 ? -15.492 8.531 9.438 1 83.56 299 LEU B CA 1
ATOM 4962 C C . LEU B 1 299 ? -15.32 8.375 7.934 1 83.56 299 LEU B C 1
ATOM 4964 O O . LEU B 1 299 ? -15.438 9.352 7.188 1 83.56 299 LEU B O 1
ATOM 4968 N N . CYS B 1 300 ? -15.164 7.145 7.477 1 89.44 300 CYS B N 1
ATOM 4969 C CA . CYS B 1 300 ? -14.922 6.887 6.062 1 89.44 300 CYS B CA 1
ATOM 4970 C C . CYS B 1 300 ? -16.219 6.973 5.262 1 89.44 300 CYS B C 1
ATOM 4972 O O . CYS B 1 300 ? -16.188 7.27 4.066 1 89.44 300 CYS B O 1
ATOM 4974 N N . ARG B 1 301 ? -17.359 6.797 5.91 1 87.69 301 ARG B N 1
ATOM 4975 C CA . ARG B 1 301 ? -18.641 6.863 5.211 1 87.69 301 ARG B CA 1
ATOM 4976 C C . ARG B 1 301 ? -18.875 8.25 4.621 1 87.69 301 ARG B C 1
ATOM 4978 O O . ARG B 1 301 ? -19.297 8.383 3.473 1 87.69 301 ARG B O 1
ATOM 4985 N N . TYR B 1 302 ? -18.547 9.227 5.371 1 90.19 302 TYR B N 1
ATOM 4986 C CA . TYR B 1 302 ? -18.703 10.602 4.895 1 90.19 302 TYR B CA 1
ATOM 4987 C C . TYR B 1 302 ? -17.641 10.93 3.854 1 90.19 302 TYR B C 1
ATOM 4989 O O . TYR B 1 302 ? -17.953 11.438 2.775 1 90.19 302 TYR B O 1
ATOM 4997 N N . LYS B 1 303 ? -16.375 10.633 4.137 1 93.5 303 LYS B N 1
ATOM 4998 C CA . LYS B 1 303 ? -15.266 11.039 3.289 1 93.5 303 LYS B CA 1
ATOM 4999 C C . LYS B 1 303 ? -15.305 10.312 1.946 1 93.5 303 LYS B C 1
ATOM 5001 O O . LYS B 1 303 ? -14.875 10.859 0.928 1 93.5 303 LYS B O 1
ATOM 5006 N N . SER B 1 304 ? -15.867 9.141 1.93 1 92.75 304 SER B N 1
ATOM 5007 C CA . SER B 1 304 ? -15.93 8.375 0.69 1 92.75 304 SER B CA 1
ATOM 5008 C C . SER B 1 304 ? -16.844 9.039 -0.327 1 92.75 304 SER B C 1
ATOM 5010 O O . SER B 1 304 ? -16.766 8.758 -1.524 1 92.75 304 SER B O 1
ATOM 5012 N N . LYS B 1 305 ? -17.719 9.961 0.129 1 93.94 305 LYS B N 1
ATOM 5013 C CA . LYS B 1 305 ? -18.656 10.656 -0.745 1 93.94 305 LYS B CA 1
ATOM 5014 C C . LYS B 1 305 ? -17.938 11.539 -1.754 1 93.94 305 LYS B C 1
ATOM 5016 O O . LYS B 1 305 ? -18.484 11.867 -2.809 1 93.94 305 LYS B O 1
ATOM 5021 N N . PHE B 1 306 ? -16.75 11.945 -1.456 1 95.62 306 PHE B N 1
ATOM 5022 C CA . PHE B 1 306 ? -16 12.914 -2.262 1 95.62 306 PHE B CA 1
ATOM 5023 C C . PHE B 1 306 ? -15.383 12.242 -3.48 1 95.62 306 PHE B C 1
ATOM 5025 O O . PHE B 1 306 ? -14.922 12.914 -4.398 1 95.62 306 PHE B O 1
ATOM 5032 N N . GLY B 1 307 ? -15.328 10.906 -3.484 1 93.06 307 GLY B N 1
ATOM 5033 C CA . GLY B 1 307 ? -14.75 10.188 -4.613 1 93.06 307 GLY B CA 1
ATOM 5034 C C . GLY B 1 307 ? -13.234 10.219 -4.629 1 93.06 307 GLY B C 1
ATOM 5035 O O . GLY B 1 307 ? -12.617 10.094 -5.688 1 93.06 307 GLY B O 1
ATOM 5036 N N . ALA B 1 308 ? -12.648 10.438 -3.457 1 95 308 ALA B N 1
ATOM 5037 C CA . ALA B 1 308 ? -11.188 10.484 -3.338 1 95 308 ALA B CA 1
ATOM 5038 C C . ALA B 1 308 ? -10.586 9.094 -3.441 1 95 308 ALA B C 1
ATOM 5040 O O . ALA B 1 308 ? -11.25 8.094 -3.154 1 95 308 ALA B O 1
ATOM 5041 N N . ASP B 1 309 ? -9.367 9.047 -3.916 1 94.88 309 ASP B N 1
ATOM 5042 C CA . ASP B 1 309 ? -8.641 7.785 -3.98 1 94.88 309 ASP B CA 1
ATOM 5043 C C . ASP B 1 309 ? -8.133 7.371 -2.602 1 94.88 309 ASP B C 1
ATOM 5045 O O . ASP B 1 309 ? -7.719 8.219 -1.81 1 94.88 309 ASP B O 1
ATOM 5049 N N . LEU B 1 310 ? -8.195 6.051 -2.369 1 95.62 310 LEU B N 1
ATOM 5050 C CA . LEU B 1 310 ? -7.605 5.496 -1.155 1 95.62 310 LEU B CA 1
ATOM 5051 C C . LEU B 1 310 ? -6.098 5.336 -1.31 1 95.62 310 LEU B C 1
ATOM 5053 O O . LEU B 1 310 ? -5.625 4.75 -2.287 1 95.62 310 LEU B O 1
ATOM 5057 N N . SER B 1 311 ? -5.316 5.918 -0.405 1 96 311 SER B N 1
ATOM 5058 C CA . SER B 1 311 ? -3.861 5.852 -0.455 1 96 311 SER B CA 1
ATOM 5059 C C . SER B 1 311 ? -3.293 5.215 0.81 1 96 311 SER B C 1
ATOM 5061 O O . SER B 1 311 ? -3.584 5.664 1.92 1 96 311 SER B O 1
ATOM 5063 N N . PRO B 1 312 ? -2.523 4.172 0.598 1 97 312 PRO B N 1
ATOM 5064 C CA . PRO B 1 312 ? -1.876 3.59 1.776 1 97 312 PRO B CA 1
ATOM 5065 C C . PRO B 1 312 ? -0.648 4.379 2.225 1 97 312 PRO B C 1
ATOM 5067 O O . PRO B 1 312 ? -0.046 5.098 1.424 1 97 312 PRO B O 1
ATOM 5070 N N . TYR B 1 313 ? -0.37 4.348 3.445 1 97.75 313 TYR B N 1
ATOM 5071 C CA . TYR B 1 313 ? 0.899 4.773 4.023 1 97.75 313 TYR B CA 1
ATOM 5072 C C . TYR B 1 313 ? 1.297 3.875 5.188 1 97.75 313 TYR B C 1
ATOM 5074 O O . TYR B 1 313 ? 0.507 3.039 5.637 1 97.75 313 TYR B O 1
ATOM 5082 N N . TYR B 1 314 ? 2.527 4.047 5.648 1 98.25 314 TYR B N 1
ATOM 5083 C CA . TYR B 1 314 ? 3.092 3 6.492 1 98.25 314 TYR B CA 1
ATOM 5084 C C . TYR B 1 314 ? 3.572 3.574 7.824 1 98.25 314 TYR B C 1
ATOM 5086 O O . TYR B 1 314 ? 4.117 4.68 7.871 1 98.25 314 TYR B O 1
ATOM 5094 N N . VAL B 1 315 ? 3.332 2.846 8.852 1 97.5 315 VAL B N 1
ATOM 5095 C CA . VAL B 1 315 ? 3.871 3.131 10.18 1 97.5 315 VAL B CA 1
ATOM 5096 C C . VAL B 1 315 ? 4.934 2.096 10.539 1 97.5 315 VAL B C 1
ATOM 5098 O O . VAL B 1 315 ? 4.691 0.891 10.445 1 97.5 315 VAL B O 1
ATOM 5101 N N . VAL B 1 316 ? 6.086 2.572 10.875 1 96.81 316 VAL B N 1
ATOM 5102 C CA . VAL B 1 316 ? 7.203 1.718 11.273 1 96.81 316 VAL B CA 1
ATOM 5103 C C . VAL B 1 316 ? 7.516 1.936 12.75 1 96.81 316 VAL B C 1
ATOM 5105 O O . VAL B 1 316 ? 7.582 3.076 13.211 1 96.81 316 VAL B O 1
ATOM 5108 N N . GLU B 1 317 ? 7.664 0.86 13.453 1 94.56 317 GLU B N 1
ATOM 5109 C CA . GLU B 1 317 ? 7.93 1.029 14.875 1 94.56 317 GLU B CA 1
ATOM 5110 C C . GLU B 1 317 ? 8.773 -0.118 15.422 1 94.56 317 GLU B C 1
ATOM 5112 O O . GLU B 1 317 ? 8.805 -1.205 14.836 1 94.56 317 GLU B O 1
ATOM 5117 N N . SER B 1 318 ? 9.484 0.181 16.453 1 90.94 318 SER B N 1
ATOM 5118 C CA . SER B 1 318 ? 10.234 -0.861 17.141 1 90.94 318 SER B CA 1
ATOM 5119 C C . SER B 1 318 ? 9.297 -1.915 17.734 1 90.94 318 SER B C 1
ATOM 5121 O O . SER B 1 318 ? 8.211 -1.59 18.203 1 90.94 318 SER B O 1
ATOM 5123 N N . GLY B 1 319 ? 9.703 -3.146 17.547 1 77.25 319 GLY B N 1
ATOM 5124 C CA . GLY B 1 319 ? 8.906 -4.266 18.031 1 77.25 319 GLY B CA 1
ATOM 5125 C C . GLY B 1 319 ? 9.484 -4.91 19.281 1 77.25 319 GLY B C 1
ATOM 5126 O O . GLY B 1 319 ? 10.414 -4.375 19.891 1 77.25 319 GLY B O 1
ATOM 5127 N N . GLY B 1 320 ? 8.852 -6.008 19.75 1 66.31 320 GLY B N 1
ATOM 5128 C CA . GLY B 1 320 ? 9.344 -6.828 20.859 1 66.31 320 GLY B CA 1
ATOM 5129 C C . GLY B 1 320 ? 8.578 -6.605 22.141 1 66.31 320 GLY B C 1
ATOM 5130 O O . GLY B 1 320 ? 7.84 -5.629 22.281 1 66.31 320 GLY B O 1
ATOM 5131 N N . PRO B 1 321 ? 8.562 -7.574 22.891 1 57.06 321 PRO B N 1
ATOM 5132 C CA . PRO B 1 321 ? 7.77 -7.555 24.125 1 57.06 321 PRO B CA 1
ATOM 5133 C C . PRO B 1 321 ? 8.023 -6.309 24.969 1 57.06 321 PRO B C 1
ATOM 5135 O O . PRO B 1 321 ? 7.094 -5.754 25.547 1 57.06 321 PRO B O 1
ATOM 5138 N N . SER B 1 322 ? 9.211 -5.93 25.141 1 54.34 322 SER B N 1
ATOM 5139 C CA . SER B 1 322 ? 9.539 -4.734 25.906 1 54.34 322 SER B CA 1
ATOM 5140 C C . SER B 1 322 ? 8.93 -3.484 25.281 1 54.34 322 SER B C 1
ATOM 5142 O O . SER B 1 322 ? 8.445 -2.604 26 1 54.34 322 SER B O 1
ATOM 5144 N N . MET B 1 323 ? 8.797 -3.639 24.047 1 62.31 323 MET B N 1
ATOM 5145 C CA . MET B 1 323 ? 8.281 -2.49 23.312 1 62.31 323 MET B CA 1
ATOM 5146 C C . MET B 1 323 ? 6.762 -2.426 23.406 1 62.31 323 MET B C 1
ATOM 5148 O O . MET B 1 323 ? 6.18 -1.339 23.391 1 62.31 323 MET B O 1
ATOM 5152 N N . ASP B 1 324 ? 6.324 -3.617 23.547 1 61.56 324 ASP B N 1
ATOM 5153 C CA . ASP B 1 324 ? 4.875 -3.654 23.75 1 61.56 324 ASP B CA 1
ATOM 5154 C C . ASP B 1 324 ? 4.477 -2.932 25.031 1 61.56 324 ASP B C 1
ATOM 5156 O O . ASP B 1 324 ? 3.451 -2.244 25.062 1 61.56 324 ASP B O 1
ATOM 5160 N N . VAL B 1 325 ? 5.328 -3.084 26 1 54.41 325 VAL B N 1
ATOM 5161 C CA . VAL B 1 325 ? 5.094 -2.418 27.281 1 54.41 325 VAL B CA 1
ATOM 5162 C C . VAL B 1 325 ? 5.312 -0.916 27.125 1 54.41 325 VAL B C 1
ATOM 5164 O O . VAL B 1 325 ? 4.512 -0.112 27.609 1 54.41 325 VAL B O 1
ATOM 5167 N N . ALA B 1 326 ? 6.289 -0.545 26.484 1 58.66 326 ALA B N 1
ATOM 5168 C CA . ALA B 1 326 ? 6.621 0.863 26.281 1 58.66 326 ALA B CA 1
ATOM 5169 C C . ALA B 1 326 ? 5.539 1.574 25.469 1 58.66 326 ALA B C 1
ATOM 5171 O O . ALA B 1 326 ? 5.156 2.701 25.797 1 58.66 326 ALA B O 1
ATOM 5172 N N . LYS B 1 327 ? 5.082 0.82 24.578 1 61.28 327 LYS B N 1
ATOM 5173 C CA . LYS B 1 327 ? 4.016 1.364 23.75 1 61.28 327 LYS B CA 1
ATOM 5174 C C . LYS B 1 327 ? 2.764 1.648 24.578 1 61.28 327 LYS B C 1
ATOM 5176 O O . LYS B 1 327 ? 2.121 2.686 24.406 1 61.28 327 LYS B O 1
ATOM 5181 N N . ARG B 1 328 ? 2.561 0.729 25.406 1 56.31 328 ARG B N 1
ATOM 5182 C CA . ARG B 1 328 ? 1.413 0.883 26.297 1 56.31 328 ARG B CA 1
ATOM 5183 C C . ARG B 1 328 ? 1.594 2.08 27.234 1 56.31 328 ARG B C 1
ATOM 5185 O O . ARG B 1 328 ? 0.646 2.828 27.469 1 56.31 328 ARG B O 1
ATOM 5192 N N . ALA B 1 329 ? 2.67 2.217 27.609 1 52 329 ALA B N 1
ATOM 5193 C CA . ALA B 1 329 ? 2.959 3.338 28.5 1 52 329 ALA B CA 1
ATOM 5194 C C . ALA B 1 329 ? 2.889 4.668 27.75 1 52 329 ALA B C 1
ATOM 5196 O O . ALA B 1 329 ? 2.355 5.648 28.266 1 52 329 ALA B O 1
ATOM 5197 N N . TYR B 1 330 ? 3.346 4.652 26.656 1 53.34 330 TYR B N 1
ATOM 5198 C CA . TYR B 1 330 ? 3.363 5.863 25.844 1 53.34 330 TYR B CA 1
ATOM 5199 C C . TYR B 1 330 ? 1.955 6.242 25.406 1 53.34 330 TYR B C 1
ATOM 5201 O O . TYR B 1 330 ? 1.607 7.426 25.359 1 53.34 330 TYR B O 1
ATOM 5209 N N . ARG B 1 331 ? 1.257 5.1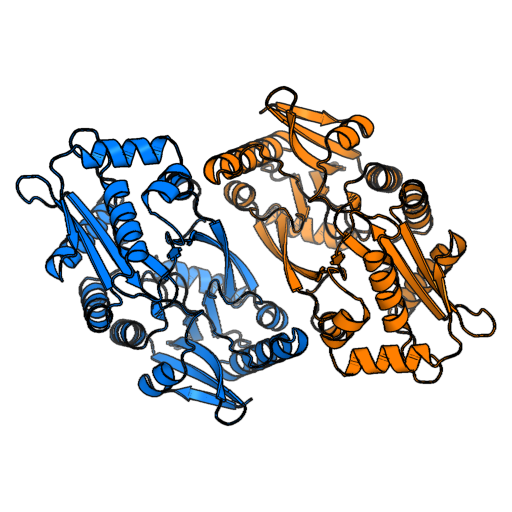76 24.938 1 53.44 331 ARG B N 1
ATOM 5210 C CA . ARG B 1 331 ? -0.135 5.438 24.594 1 53.44 331 ARG B CA 1
ATOM 5211 C C . ARG B 1 331 ? -0.888 6.07 25.75 1 53.44 331 ARG B C 1
ATOM 5213 O O . ARG B 1 331 ? -1.765 6.914 25.547 1 53.44 331 ARG B O 1
ATOM 5220 N N . LEU B 1 332 ? -0.561 5.57 26.859 1 38.84 332 LEU B N 1
ATOM 5221 C CA . LEU B 1 332 ? -1.178 6.09 28.078 1 38.84 332 LEU B CA 1
ATOM 5222 C C . LEU B 1 332 ? -0.801 7.551 28.312 1 38.84 332 LEU B C 1
ATOM 5224 O O . LEU B 1 332 ? -1.6 8.328 28.828 1 38.84 332 LEU B O 1
ATOM 5228 N N . VAL B 1 333 ? 0.312 7.855 27.875 1 41.5 333 VAL B N 1
ATOM 5229 C CA . VAL B 1 333 ? 0.75 9.227 28.094 1 41.5 333 VAL B CA 1
ATOM 5230 C C . VAL B 1 333 ? 0.294 10.109 26.922 1 41.5 333 VAL B C 1
ATOM 5232 O O . VAL B 1 333 ? 0.137 11.32 27.078 1 41.5 333 VAL B O 1
ATOM 5235 N N . ALA B 1 334 ? 0.241 9.477 25.75 1 49.19 334 ALA B N 1
ATOM 5236 C CA . ALA B 1 334 ? -0.121 10.266 24.562 1 49.19 334 ALA B CA 1
ATOM 5237 C C . ALA B 1 334 ? -1.623 10.531 24.531 1 49.19 334 ALA B C 1
ATOM 5239 O O . ALA B 1 334 ? -2.104 11.281 23.672 1 49.19 334 ALA B O 1
ATOM 5240 N N . ARG B 1 335 ? -2.529 9.68 25.266 1 39.16 335 ARG B N 1
ATOM 5241 C CA . ARG B 1 335 ? -3.953 9.961 25.406 1 39.16 335 ARG B CA 1
ATOM 5242 C C . ARG B 1 335 ? -4.18 11.148 26.344 1 39.16 335 ARG B C 1
ATOM 5244 O O . ARG B 1 335 ? -3.492 11.289 27.359 1 39.16 335 ARG B O 1
#